Protein AF-0000000073338535 (afdb_homodimer)

Organism: Populus trichocarpa (NCBI:txid3694)

Foldseek 3Di:
DPCPVPVVPPPPPPPPPPPPPPPPPPPVNVVVVVVVVVVVCVVVVVVVLVVCVVPFDPDDDFPDQVQFPDDDPQFWTKGKAFCVVGVNCQVVFKIKMKIWTAAFKKFAKKFWAPKKKKKAWQAAKWWKWKAAPVLDTPDTDIDGHPDMDIHGGPIIMMITGHRHITIMMMMIRGRDTDMDGVCVVLVVLLPDQLVVQCSSRVHDSVVSVQSNPVNPRGTMTHHPPPPPPPVD/DPCPVPPVPPPPPPPPPPPPPPPPPPPVNVVVVVVVVVVVCVVVVVVVLVVCVVPFDPDDDFPDQVQFPDDDPQFWTKGKAFCVVGVNCQVVFKIKMKIWTAAFKKFAKKFWAPKKKKKAWQAAKWWKWKAAPVLDTPDTDIDGHPDMDIHGGPIIMMITGHRHITIMMMMIRGRDTDMDGVCVVLVVLLPDQLVVQCSSRVHDSVVSVQSNPVNPRGTMTHHDPPDPPPVD

Solvent-accessible surface area (backbone atoms only — not comparable to full-atom values): 24266 Å² total; per-residue (Å²): 132,84,76,77,78,77,78,78,75,80,75,77,76,76,76,73,76,77,75,77,74,69,76,75,69,48,71,64,55,54,50,48,51,51,48,49,49,51,48,48,47,48,48,50,51,46,50,52,49,50,57,49,43,56,71,34,64,48,65,50,77,60,62,53,74,89,70,33,75,39,76,34,99,70,10,28,37,34,23,77,45,28,30,87,85,35,56,54,23,60,79,62,37,30,22,37,36,35,39,38,30,30,52,42,7,31,37,46,45,28,25,29,73,62,19,29,36,42,33,37,27,73,31,42,27,28,38,41,32,34,26,41,88,83,48,46,66,40,40,75,45,77,48,39,52,36,26,34,42,55,46,55,52,55,27,34,36,33,40,36,21,28,85,72,8,26,26,34,41,32,40,28,61,18,16,73,58,43,75,46,47,49,42,76,47,28,69,63,56,47,70,42,56,42,65,56,51,8,60,57,63,69,48,51,56,68,54,28,46,48,57,49,65,40,81,83,44,54,53,46,35,50,46,79,77,75,72,72,61,71,84,104,134,83,81,78,77,75,77,77,75,80,76,77,76,78,78,74,76,77,75,77,74,69,75,75,69,48,71,63,56,53,49,49,51,50,48,48,49,50,48,48,48,49,49,50,51,46,51,54,49,49,57,49,43,55,71,34,66,46,66,49,77,59,62,53,77,89,70,33,76,41,77,34,99,71,8,26,37,33,24,75,44,28,31,88,85,36,57,55,23,60,76,62,38,30,21,38,36,34,39,39,29,32,50,45,6,32,38,45,46,28,26,30,73,63,21,30,36,44,32,39,26,73,30,42,27,30,38,41,31,34,25,42,86,85,49,47,67,38,40,76,44,78,48,39,51,36,26,34,40,56,44,56,54,56,26,34,37,34,40,36,20,28,84,72,7,26,27,36,41,33,40,28,62,16,16,74,58,43,75,46,47,49,43,74,48,30,70,63,56,48,69,43,56,41,65,56,50,8,61,57,65,68,47,52,53,69,54,28,44,47,57,48,66,40,81,84,44,51,53,45,34,52,45,81,80,76,73,75,61,72,85,104

Structure (mmCIF, N/CA/C/O backbone):
data_AF-0000000073338535-model_v1
#
loop_
_entity.id
_entity.type
_entity.pdbx_description
1 polymer 'Cupin type-1 domain-containing protein'
#
loop_
_atom_site.group_PDB
_atom_site.id
_atom_site.type_symbol
_atom_site.label_atom_id
_atom_site.label_alt_id
_atom_site.label_comp_id
_atom_site.label_asym_id
_atom_site.label_entity_id
_atom_site.label_seq_id
_atom_site.pdbx_PDB_ins_code
_atom_site.Cartn_x
_atom_site.Cartn_y
_atom_site.Cartn_z
_atom_site.occupancy
_atom_site.B_iso_or_equiv
_atom_site.auth_seq_id
_atom_site.auth_comp_id
_atom_site.auth_asym_id
_atom_site.auth_atom_id
_atom_site.pdbx_PDB_model_num
ATOM 1 N N . MET A 1 1 ? 103.562 1.38 24.484 1 23.89 1 MET A N 1
ATOM 2 C CA . MET A 1 1 ? 103.688 1.006 23.078 1 23.89 1 MET A CA 1
ATOM 3 C C . MET A 1 1 ? 102.312 0.568 22.531 1 23.89 1 MET A C 1
ATOM 5 O O . MET A 1 1 ? 102.25 -0.164 21.531 1 23.89 1 MET A O 1
ATOM 9 N N . GLN A 1 2 ? 101.25 0.852 23.219 1 27.28 2 GLN A N 1
ATOM 10 C CA . GLN A 1 2 ? 99.875 0.363 23.078 1 27.28 2 GLN A CA 1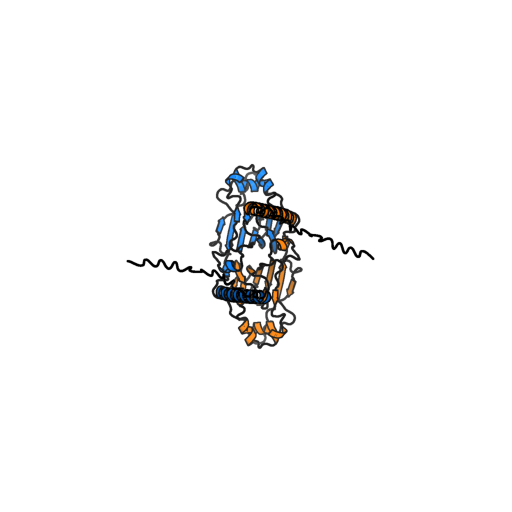
ATOM 11 C C . GLN A 1 2 ? 99.25 0.834 21.75 1 27.28 2 GLN A C 1
ATOM 13 O O . GLN A 1 2 ? 99.188 2.037 21.484 1 27.28 2 GLN A O 1
ATOM 18 N N . ASN A 1 3 ? 99.438 0.004 20.641 1 24.7 3 ASN A N 1
ATOM 19 C CA . ASN A 1 3 ? 99.125 0.159 19.219 1 24.7 3 ASN A CA 1
ATOM 20 C C . ASN A 1 3 ? 97.688 0.349 18.969 1 24.7 3 ASN A C 1
ATOM 22 O O . ASN A 1 3 ? 96.875 -0.548 19.234 1 24.7 3 ASN A O 1
ATOM 26 N N . GLU A 1 4 ? 97 1.463 19.234 1 25.89 4 GLU A N 1
ATOM 27 C CA . GLU A 1 4 ? 95.625 1.891 19.141 1 25.89 4 GLU A CA 1
ATOM 28 C C . GLU A 1 4 ? 95.125 1.813 17.688 1 25.89 4 GLU A C 1
ATOM 30 O O . GLU A 1 4 ? 95.312 2.738 16.906 1 25.89 4 GLU A O 1
ATOM 35 N N . ASN A 1 5 ? 95.375 0.647 16.953 1 26.17 5 ASN A N 1
ATOM 36 C CA . ASN A 1 5 ? 95.062 0.545 15.539 1 26.17 5 ASN A CA 1
ATOM 37 C C . ASN A 1 5 ? 93.562 0.755 15.312 1 26.17 5 ASN A C 1
ATOM 39 O O . ASN A 1 5 ? 92.75 -0.037 15.773 1 26.17 5 ASN A O 1
ATOM 43 N N . ASP A 1 6 ? 93.062 1.994 15.219 1 27.5 6 ASP A N 1
ATOM 44 C CA . ASP A 1 6 ? 91.75 2.6 15 1 27.5 6 ASP A CA 1
ATOM 45 C C . ASP A 1 6 ? 91.188 2.158 13.664 1 27.5 6 ASP A C 1
ATOM 47 O O . ASP A 1 6 ? 91.562 2.678 12.609 1 27.5 6 ASP A O 1
ATOM 51 N N . ASN A 1 7 ? 91.188 0.799 13.305 1 23.97 7 ASN A N 1
ATOM 52 C CA . ASN A 1 7 ? 90.75 0.354 12 1 23.97 7 ASN A CA 1
ATOM 53 C C . ASN A 1 7 ? 89.312 0.796 11.758 1 23.97 7 ASN A C 1
ATOM 55 O O . ASN A 1 7 ? 88.375 0.386 12.477 1 23.97 7 ASN A O 1
ATOM 59 N N . ARG A 1 8 ? 89.062 2.053 11.383 1 27.19 8 ARG A N 1
ATOM 60 C CA . ARG A 1 8 ? 87.812 2.723 11.008 1 27.19 8 ARG A CA 1
ATOM 61 C C . ARG A 1 8 ? 87.125 1.972 9.883 1 27.19 8 ARG A C 1
ATOM 63 O O . ARG A 1 8 ? 87.688 1.779 8.805 1 27.19 8 ARG A O 1
ATOM 70 N N . GLY A 1 9 ? 86.5 0.751 10.133 1 22.59 9 GLY A N 1
ATOM 71 C CA . GLY A 1 9 ? 85.812 -0.064 9.164 1 22.59 9 GLY A CA 1
ATOM 72 C C . GLY A 1 9 ? 84.75 0.703 8.422 1 22.59 9 GLY A C 1
ATOM 73 O O . GLY A 1 9 ? 84 1.505 9.016 1 22.59 9 GLY A O 1
ATOM 74 N N . ILE A 1 10 ? 85 1.212 7.219 1 25.7 10 ILE A N 1
ATOM 75 C CA . ILE A 1 10 ? 84.188 1.913 6.262 1 25.7 10 ILE A CA 1
ATOM 76 C C . ILE A 1 10 ? 82.938 1.08 5.965 1 25.7 10 ILE A C 1
ATOM 78 O O . ILE A 1 10 ? 83 -0.057 5.5 1 25.7 10 ILE A O 1
ATOM 82 N N . ILE A 1 11 ? 81.938 0.935 6.863 1 24.27 11 ILE A N 1
ATOM 83 C CA . ILE A 1 11 ? 80.75 0.18 6.625 1 24.27 11 ILE A CA 1
ATOM 84 C C . ILE A 1 11 ? 80 0.787 5.445 1 24.27 11 ILE A C 1
ATOM 86 O O . ILE A 1 11 ? 79.625 1.962 5.477 1 24.27 11 ILE A O 1
ATOM 90 N N . VAL A 1 12 ? 80.312 0.41 4.23 1 24.73 12 VAL A N 1
ATOM 91 C CA . VAL A 1 12 ? 79.625 0.806 3.018 1 24.73 12 VAL A CA 1
ATOM 92 C C . VAL A 1 12 ? 78.125 0.343 3.094 1 24.73 12 VAL A C 1
ATOM 94 O O . VAL A 1 12 ? 77.875 -0.845 3.289 1 24.73 12 VAL A O 1
ATOM 97 N N . GLN A 1 13 ? 77.312 1.046 3.789 1 24.84 13 GLN A N 1
ATOM 98 C CA . GLN A 1 13 ? 75.875 0.774 3.84 1 24.84 13 GLN A CA 1
ATOM 99 C C . GLN A 1 13 ? 75.25 0.779 2.441 1 24.84 13 GLN A C 1
ATOM 101 O O . GLN A 1 13 ? 75.25 1.806 1.759 1 24.84 13 GLN A O 1
ATOM 106 N N . ALA A 1 14 ? 75.5 -0.241 1.624 1 24.84 14 ALA A N 1
ATOM 107 C CA . ALA A 1 14 ? 74.875 -0.35 0.309 1 24.84 14 ALA A CA 1
ATOM 108 C C . ALA A 1 14 ? 73.375 -0.304 0.422 1 24.84 14 ALA A C 1
ATOM 110 O O . ALA A 1 14 ? 72.75 -1.157 1.075 1 24.84 14 ALA A O 1
ATOM 111 N N . GLN A 1 15 ? 72.688 0.841 0.557 1 25.66 15 GLN A N 1
ATOM 112 C CA . GLN A 1 15 ? 71.25 1.081 0.576 1 25.66 15 GLN A CA 1
ATOM 113 C C . GLN A 1 15 ? 70.625 0.589 -0.71 1 25.66 15 GLN A C 1
ATOM 115 O O . GLN A 1 15 ? 70.438 1.355 -1.662 1 25.66 15 GLN A O 1
ATOM 120 N N . HIS A 1 16 ? 71 -0.526 -1.37 1 27.44 16 HIS A N 1
ATOM 121 C CA . HIS A 1 16 ? 70.25 -0.782 -2.604 1 27.44 16 HIS A CA 1
ATOM 122 C C . HIS A 1 16 ? 68.812 -1.02 -2.322 1 27.44 16 HIS A C 1
ATOM 124 O O . HIS A 1 16 ? 68.438 -1.867 -1.498 1 27.44 16 HIS A O 1
ATOM 130 N N . GLU A 1 17 ? 67.938 0.017 -2.422 1 27.22 17 GLU A N 1
ATOM 131 C CA . GLU A 1 17 ? 66.5 -0.017 -2.414 1 27.22 17 GLU A CA 1
ATOM 132 C C . GLU A 1 17 ? 65.938 -1.044 -3.41 1 27.22 17 GLU A C 1
ATOM 134 O O . GLU A 1 17 ? 66.25 -0.972 -4.602 1 27.22 17 GLU A O 1
ATOM 139 N N . LEU A 1 18 ? 65.938 -2.305 -3.012 1 27.31 18 LEU A N 1
ATOM 140 C CA . LEU A 1 18 ? 65.188 -3.301 -3.801 1 27.31 18 LEU A CA 1
ATOM 141 C C . LEU A 1 18 ? 63.812 -2.797 -4.176 1 27.31 18 LEU A C 1
ATOM 143 O O . LEU A 1 18 ? 63.031 -2.467 -3.301 1 27.31 18 LEU A O 1
ATOM 147 N N . GLN A 1 19 ? 63.719 -2.043 -5.242 1 29.14 19 GLN A N 1
ATOM 148 C CA . GLN A 1 19 ? 62.438 -1.682 -5.82 1 29.14 19 GLN A CA 1
ATOM 149 C C . GLN A 1 19 ? 61.594 -2.922 -6.117 1 29.14 19 GLN A C 1
ATOM 151 O O . GLN A 1 19 ? 62 -3.758 -6.938 1 29.14 19 GLN A O 1
ATOM 156 N N . VAL A 1 20 ? 61 -3.506 -5.117 1 31.11 20 VAL A N 1
ATOM 157 C CA . VAL A 1 20 ? 60 -4.551 -5.297 1 31.11 20 VAL A CA 1
ATOM 158 C C . VAL A 1 20 ? 59.031 -4.148 -6.395 1 31.11 20 VAL A C 1
ATOM 160 O O . VAL A 1 20 ? 58.375 -3.109 -6.297 1 31.11 20 VAL A O 1
ATOM 163 N N . ILE A 1 21 ? 59.344 -4.418 -7.641 1 32.84 21 ILE A N 1
ATOM 164 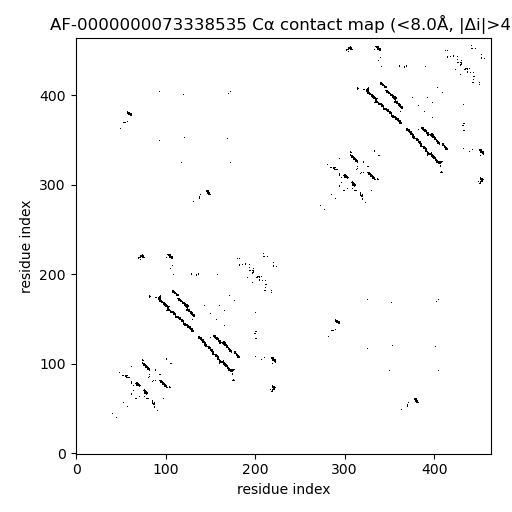C CA . ILE A 1 21 ? 58.406 -4.262 -8.75 1 32.84 21 ILE A CA 1
ATOM 165 C C . ILE A 1 21 ? 57.188 -5.113 -8.5 1 32.84 21 ILE A C 1
ATOM 167 O O . ILE A 1 21 ? 57.281 -6.336 -8.383 1 32.84 21 ILE A O 1
ATOM 171 N N . SER A 1 22 ? 56.281 -4.625 -7.688 1 34.97 22 SER A N 1
ATOM 172 C CA . SER A 1 22 ? 55 -5.305 -7.555 1 34.97 22 SER A CA 1
ATOM 173 C C . SER A 1 22 ? 54.406 -5.641 -8.914 1 34.97 22 SER A C 1
ATOM 175 O O . SER A 1 22 ? 54.438 -4.82 -9.836 1 34.97 22 SER A O 1
ATOM 177 N N . PRO A 1 23 ? 54.375 -6.887 -9.211 1 36.5 23 PRO A N 1
ATOM 178 C CA . PRO A 1 23 ? 53.781 -7.258 -10.492 1 36.5 23 PRO A CA 1
ATOM 179 C C . PRO A 1 23 ? 52.469 -6.539 -10.742 1 36.5 23 PRO A C 1
ATOM 181 O O . PRO A 1 23 ? 51.688 -6.277 -9.805 1 36.5 23 PRO A O 1
ATOM 184 N N . ARG A 1 24 ? 52.438 -5.699 -11.711 1 37.88 24 ARG A N 1
ATOM 185 C CA . ARG A 1 24 ? 51.219 -5.129 -12.242 1 37.88 24 ARG A CA 1
ATOM 186 C C . ARG A 1 24 ? 50.156 -6.207 -12.453 1 37.88 24 ARG A C 1
ATOM 188 O O . ARG A 1 24 ? 50.344 -7.102 -13.289 1 37.88 24 ARG A O 1
ATOM 195 N N . GLN A 1 25 ? 49.562 -6.594 -11.406 1 47.81 25 GLN A N 1
ATOM 196 C CA . GLN A 1 25 ? 48.406 -7.438 -11.617 1 47.81 25 GLN A CA 1
ATOM 197 C C . GLN A 1 25 ? 47.562 -6.914 -12.766 1 47.81 25 GLN A C 1
ATOM 199 O O . GLN A 1 25 ? 47.312 -5.711 -12.867 1 47.81 25 GLN A O 1
ATOM 204 N N . SER A 1 26 ? 47.531 -7.598 -13.898 1 55 26 SER A N 1
ATOM 205 C CA . SER A 1 26 ? 46.781 -7.164 -15.062 1 55 26 SER A CA 1
ATOM 206 C C . SER A 1 26 ? 45.375 -6.73 -14.664 1 55 26 SER A C 1
ATOM 208 O O . SER A 1 26 ? 44.812 -7.203 -13.672 1 55 26 SER A O 1
ATOM 210 N N . GLN A 1 27 ? 45 -5.559 -15.242 1 59.5 27 GLN A N 1
ATOM 211 C CA . GLN A 1 27 ? 43.625 -5.016 -15.102 1 59.5 27 GLN A CA 1
ATOM 212 C C . GLN A 1 27 ? 42.594 -6.121 -15.18 1 59.5 27 GLN A C 1
ATOM 214 O O . GLN A 1 27 ? 41.594 -6.078 -14.469 1 59.5 27 GLN A O 1
ATOM 219 N N . GLU A 1 28 ? 43 -7.133 -15.945 1 63.31 28 GLU A N 1
ATOM 220 C CA . GLU A 1 28 ? 42.062 -8.234 -16.125 1 63.31 28 GLU A CA 1
ATOM 221 C C . GLU A 1 28 ? 41.938 -9.07 -14.859 1 63.31 28 GLU A C 1
ATOM 223 O O . GLU A 1 28 ? 40.844 -9.508 -14.492 1 63.31 28 GLU A O 1
ATOM 228 N N . GLU A 1 29 ? 43.062 -9.312 -14.234 1 62.03 29 GLU A N 1
ATOM 229 C CA . GLU A 1 29 ? 43.031 -10.094 -13.008 1 62.03 29 GLU A CA 1
ATOM 230 C C . GLU A 1 29 ? 42.375 -9.32 -11.867 1 62.03 29 GLU A C 1
ATOM 232 O O . GLU A 1 29 ? 41.656 -9.898 -11.047 1 62.03 29 GLU A O 1
ATOM 237 N N . GLU A 1 30 ? 42.594 -8.07 -11.805 1 61.34 30 GLU A N 1
ATOM 238 C CA . GLU A 1 30 ? 41.938 -7.23 -10.82 1 61.34 30 GLU A CA 1
ATOM 239 C C . GLU A 1 30 ? 40.438 -7.211 -11.055 1 61.34 30 GLU A C 1
ATOM 241 O O . GLU A 1 30 ? 39.656 -7.25 -10.109 1 61.34 30 GLU A O 1
ATOM 246 N N . GLU A 1 31 ? 40.094 -7.215 -12.367 1 64.88 31 GLU A N 1
ATOM 247 C CA . GLU A 1 31 ? 38.688 -7.234 -12.695 1 64.88 31 GLU A CA 1
ATOM 248 C C . GLU A 1 31 ? 38.062 -8.57 -12.328 1 64.88 31 GLU A C 1
ATOM 250 O O . GLU A 1 31 ? 36.906 -8.617 -11.844 1 64.88 31 GLU A O 1
ATOM 255 N N . ARG A 1 32 ? 38.781 -9.625 -12.461 1 61.72 32 ARG A N 1
ATOM 256 C CA . ARG A 1 32 ? 38.281 -10.953 -12.094 1 61.72 32 ARG A CA 1
ATOM 257 C C . ARG A 1 32 ? 38.188 -11.102 -10.578 1 61.72 32 ARG A C 1
ATOM 259 O O . ARG A 1 32 ? 37.25 -11.695 -10.07 1 61.72 32 ARG A O 1
ATOM 266 N N . GLN A 1 33 ? 39.188 -10.594 -9.961 1 61.03 33 GLN A N 1
ATOM 267 C CA . GLN A 1 33 ? 39.156 -10.664 -8.508 1 61.03 33 GLN A CA 1
ATOM 268 C C . GLN A 1 33 ? 38.031 -9.789 -7.941 1 61.03 33 GLN A C 1
ATOM 270 O O . GLN A 1 33 ? 37.375 -10.156 -6.957 1 61.03 33 GLN A O 1
ATOM 275 N N . GLN A 1 34 ? 37.781 -8.633 -8.539 1 62.22 34 GLN A N 1
ATOM 276 C CA . GLN A 1 34 ? 36.688 -7.785 -8.133 1 62.22 34 GLN A CA 1
ATOM 277 C C . GLN A 1 34 ? 35.344 -8.438 -8.469 1 62.22 34 GLN A C 1
ATOM 279 O O . GLN A 1 34 ? 34.375 -8.328 -7.699 1 62.22 34 GLN A O 1
ATOM 284 N N . GLU A 1 35 ? 35.312 -9.07 -9.586 1 62.66 35 GLU A N 1
ATOM 285 C CA . GLU A 1 35 ? 34.094 -9.797 -9.945 1 62.66 35 GLU A CA 1
ATOM 286 C C . GLU A 1 35 ? 33.844 -10.969 -9 1 62.66 35 GLU A C 1
ATOM 288 O O . GLU A 1 35 ? 32.719 -11.234 -8.609 1 62.66 35 GLU A O 1
ATOM 293 N N . SER A 1 36 ? 34.875 -11.68 -8.688 1 60.09 36 SER A N 1
ATOM 294 C CA . SER A 1 36 ? 34.75 -12.789 -7.75 1 60.09 36 SER A CA 1
ATOM 295 C C . SER A 1 36 ? 34.344 -12.305 -6.363 1 60.09 36 SER A C 1
ATOM 297 O O . SER A 1 36 ? 33.531 -12.922 -5.703 1 60.09 36 SER A O 1
ATOM 299 N N . ARG A 1 37 ? 34.844 -11.234 -5.855 1 56.72 37 ARG A N 1
ATOM 300 C CA . ARG A 1 37 ? 34.469 -10.664 -4.562 1 56.72 37 ARG A CA 1
ATOM 301 C C . ARG A 1 37 ? 33.031 -10.156 -4.574 1 56.72 37 ARG A C 1
ATOM 303 O O . ARG A 1 37 ? 32.312 -10.289 -3.586 1 56.72 37 ARG A O 1
ATOM 310 N N . ARG A 1 38 ? 32.594 -9.594 -5.66 1 57.66 38 ARG A N 1
ATOM 311 C CA . ARG A 1 38 ? 31.219 -9.172 -5.805 1 57.66 38 ARG A CA 1
ATOM 312 C C . ARG A 1 38 ? 30.281 -10.375 -5.848 1 57.66 38 ARG A C 1
ATOM 314 O O . ARG A 1 38 ? 29.172 -10.336 -5.293 1 57.66 38 ARG A O 1
ATOM 321 N N . SER A 1 39 ? 30.781 -11.391 -6.539 1 55.81 39 SER A N 1
ATOM 322 C CA . SER A 1 39 ? 30 -12.617 -6.574 1 55.81 39 SER A CA 1
ATOM 323 C C . SER A 1 39 ? 29.906 -13.25 -5.191 1 55.81 39 SER A C 1
ATOM 325 O O . SER A 1 39 ? 28.828 -13.688 -4.773 1 55.81 39 SER A O 1
ATOM 327 N N . THR A 1 40 ? 31 -13.281 -4.531 1 51.19 40 THR A N 1
ATOM 328 C CA . THR A 1 40 ? 31.016 -13.836 -3.186 1 51.19 40 THR A CA 1
ATOM 329 C C . THR A 1 40 ? 30.188 -12.977 -2.234 1 51.19 40 THR A C 1
ATOM 331 O O . THR A 1 40 ? 29.469 -13.5 -1.381 1 51.19 40 THR A O 1
ATOM 334 N N . ARG A 1 41 ? 30.297 -11.742 -2.324 1 47.88 41 ARG A N 1
ATOM 335 C CA . ARG A 1 41 ? 29.484 -10.852 -1.498 1 47.88 41 ARG A CA 1
ATOM 336 C C . ARG A 1 41 ? 28 -10.961 -1.849 1 47.88 41 ARG A C 1
ATOM 338 O O . ARG A 1 41 ? 27.141 -10.914 -0.965 1 47.88 41 ARG A O 1
ATOM 345 N N . ARG A 1 42 ? 27.734 -11.047 -3.107 1 51 42 ARG A N 1
ATOM 346 C CA . ARG A 1 42 ? 26.359 -11.289 -3.541 1 51 42 ARG A CA 1
ATOM 347 C C . ARG A 1 42 ? 25.859 -12.633 -3.031 1 51 42 ARG A C 1
ATOM 349 O O . ARG A 1 42 ? 24.719 -12.742 -2.574 1 51 42 ARG A O 1
ATOM 356 N N . HIS A 1 43 ? 26.703 -13.594 -3.133 1 51.59 43 HIS A N 1
ATOM 357 C CA . HIS A 1 43 ? 26.359 -14.914 -2.617 1 51.59 43 HIS A CA 1
ATOM 358 C C . HIS A 1 43 ? 26.203 -14.891 -1.1 1 51.59 43 HIS A C 1
ATOM 360 O O . HIS A 1 43 ? 25.297 -15.523 -0.555 1 51.59 43 HIS A O 1
ATOM 366 N N . HIS A 1 44 ? 27.078 -14.32 -0.445 1 48.28 44 HIS A N 1
ATOM 367 C CA . HIS A 1 44 ? 26.984 -14.219 1.007 1 48.28 44 HIS A CA 1
ATOM 368 C C . HIS A 1 44 ? 25.812 -13.344 1.424 1 48.28 44 HIS A C 1
ATOM 370 O O . HIS A 1 44 ? 25.109 -13.648 2.393 1 48.28 44 HIS A O 1
ATOM 376 N N . GLU A 1 45 ? 25.625 -12.258 0.766 1 49.59 45 GLU A N 1
ATOM 377 C CA . GLU A 1 45 ? 24.5 -11.375 1.027 1 49.59 45 GLU A CA 1
ATOM 378 C C . GLU A 1 45 ? 23.172 -12.078 0.724 1 49.59 45 GLU A C 1
ATOM 380 O O . GLU A 1 45 ? 22.203 -11.914 1.46 1 49.59 45 GLU A O 1
ATOM 385 N N . ASP A 1 46 ? 23.25 -12.883 -0.266 1 51.84 46 ASP A N 1
ATOM 386 C CA . ASP A 1 46 ? 22.078 -13.672 -0.631 1 51.84 46 ASP A CA 1
ATOM 387 C C . ASP A 1 46 ? 21.766 -14.711 0.442 1 51.84 46 ASP A C 1
ATOM 389 O O . ASP A 1 46 ? 20.609 -14.883 0.826 1 51.84 46 ASP A O 1
ATOM 393 N N . ASN A 1 47 ? 22.844 -15.453 0.842 1 51.09 47 ASN A N 1
ATOM 394 C CA . ASN A 1 47 ? 22.625 -16.453 1.881 1 51.09 47 ASN A CA 1
ATOM 395 C C . ASN A 1 47 ? 22.125 -15.82 3.176 1 51.09 47 ASN A C 1
ATOM 397 O O . ASN A 1 47 ? 21.203 -16.328 3.812 1 51.09 47 ASN A O 1
ATOM 401 N N . GLY A 1 48 ? 22.672 -14.797 3.594 1 52.16 48 GLY A N 1
ATOM 402 C CA . GLY A 1 48 ? 22.266 -14.109 4.809 1 52.16 48 GLY A CA 1
ATOM 403 C C . GLY A 1 48 ? 20.859 -13.531 4.719 1 52.16 48 GLY A C 1
ATOM 404 O O . GLY A 1 48 ? 20.094 -13.586 5.688 1 52.16 48 GLY A O 1
ATOM 405 N N . VAL A 1 49 ? 20.609 -13.117 3.605 1 57.16 49 VAL A N 1
ATOM 406 C CA . VAL A 1 49 ? 19.281 -12.531 3.404 1 57.16 49 VAL A CA 1
ATOM 407 C C . VAL A 1 49 ? 18.234 -13.641 3.381 1 57.16 49 VAL A C 1
ATOM 409 O O . VAL A 1 49 ? 17.156 -13.5 3.984 1 57.16 49 VAL A O 1
ATOM 412 N N . GLU A 1 50 ? 18.672 -14.75 2.803 1 61.34 50 GLU A N 1
ATOM 413 C CA . GLU A 1 50 ? 17.734 -15.875 2.785 1 61.34 50 GLU A CA 1
ATOM 414 C C . GLU A 1 50 ? 17.5 -16.422 4.191 1 61.34 50 GLU A C 1
ATOM 416 O O . GLU A 1 50 ? 16.375 -16.734 4.555 1 61.34 50 GLU A O 1
ATOM 421 N N . GLU A 1 51 ? 18.562 -16.547 4.887 1 62.75 51 GLU A N 1
ATOM 422 C CA . GLU A 1 51 ? 18.422 -17 6.266 1 62.75 51 GLU A CA 1
ATOM 423 C C . GLU A 1 51 ? 17.562 -16.031 7.078 1 62.75 51 GLU A C 1
ATOM 425 O O . GLU A 1 51 ? 16.75 -16.453 7.906 1 62.75 51 GLU A O 1
ATOM 430 N N . THR A 1 52 ? 17.672 -14.844 6.797 1 63.84 52 THR A N 1
ATOM 431 C CA . THR A 1 52 ? 16.906 -13.812 7.508 1 63.84 52 THR A CA 1
ATOM 432 C C . THR A 1 52 ? 15.414 -13.953 7.227 1 63.84 52 THR A C 1
ATOM 434 O O . THR A 1 52 ? 14.594 -13.859 8.141 1 63.84 52 THR A O 1
ATOM 437 N N . PHE A 1 53 ? 15.133 -14.398 6.102 1 71.69 53 PHE A N 1
ATOM 438 C CA . PHE A 1 53 ? 13.719 -14.438 5.746 1 71.69 53 PHE A CA 1
ATOM 439 C C . PHE A 1 53 ? 13.078 -15.734 6.242 1 71.69 53 PHE A C 1
ATOM 441 O O . PHE A 1 53 ? 11.875 -15.766 6.535 1 71.69 53 PHE A O 1
ATOM 448 N N . CYS A 1 54 ? 13.93 -16.703 6.426 1 66.31 54 CYS A N 1
ATOM 449 C CA . CYS A 1 54 ? 13.406 -17.984 6.859 1 66.31 54 CYS A CA 1
ATOM 450 C C . CYS A 1 54 ? 12.859 -17.906 8.281 1 66.31 54 CYS A C 1
ATOM 452 O O . CYS A 1 54 ? 11.961 -18.672 8.648 1 66.31 54 CYS A O 1
ATOM 454 N N . THR A 1 55 ? 13.289 -16.984 8.969 1 69.62 55 THR A N 1
ATOM 455 C CA . THR A 1 55 ? 12.852 -16.922 10.359 1 69.62 55 THR A CA 1
ATOM 456 C C . THR A 1 55 ? 12.086 -15.633 10.625 1 69.62 55 THR A C 1
ATOM 458 O O . THR A 1 55 ? 11.531 -15.453 11.719 1 69.62 55 THR A O 1
ATOM 461 N N . ALA A 1 56 ? 12 -14.906 9.68 1 79.75 56 ALA A N 1
ATOM 462 C CA . ALA A 1 56 ? 11.43 -13.586 9.914 1 79.75 56 ALA A CA 1
ATOM 463 C C . ALA A 1 56 ? 9.898 -13.633 9.867 1 79.75 56 ALA A C 1
ATOM 465 O O . ALA A 1 56 ? 9.32 -14.367 9.062 1 79.75 56 ALA A O 1
ATOM 466 N N . ARG A 1 57 ? 9.344 -12.898 10.82 1 89.62 57 ARG A N 1
ATOM 467 C CA . ARG A 1 57 ? 7.91 -12.641 10.703 1 89.62 57 ARG A CA 1
ATOM 468 C C . ARG A 1 57 ? 7.602 -11.797 9.477 1 89.62 57 ARG A C 1
ATOM 470 O O . ARG A 1 57 ? 8.188 -10.727 9.289 1 89.62 57 ARG A O 1
ATOM 477 N N . LEU A 1 58 ? 6.699 -12.32 8.664 1 92.81 58 LEU A N 1
ATOM 478 C CA . LEU A 1 58 ? 6.43 -11.641 7.402 1 92.81 58 LEU A CA 1
ATOM 479 C C . LEU A 1 58 ? 5.051 -10.984 7.422 1 92.81 58 LEU A C 1
ATOM 481 O O . LEU A 1 58 ? 4.691 -10.266 6.488 1 92.81 58 LEU A O 1
ATOM 485 N N . LYS A 1 59 ? 4.34 -11.25 8.586 1 91.5 59 LYS A N 1
ATOM 486 C CA . LYS A 1 59 ? 2.953 -10.797 8.633 1 91.5 59 LYS A CA 1
ATOM 487 C C . LYS A 1 59 ? 2.684 -9.984 9.898 1 91.5 59 LYS A C 1
ATOM 489 O O . LYS A 1 59 ? 3.252 -10.273 10.961 1 91.5 59 LYS A O 1
ATOM 494 N N . LEU A 1 60 ? 1.82 -9 9.828 1 94.06 60 LEU A N 1
ATOM 495 C CA . LEU A 1 60 ? 1.394 -8.195 10.977 1 94.06 60 LEU A CA 1
ATOM 496 C C . LEU A 1 60 ? -0.024 -7.672 10.773 1 94.06 60 LEU A C 1
ATOM 498 O O . LEU A 1 60 ? -0.375 -7.227 9.68 1 94.06 60 LEU A O 1
ATOM 502 N N . ASN A 1 61 ? -0.814 -7.754 11.789 1 94.44 61 ASN A N 1
ATOM 503 C CA . ASN A 1 61 ? -2.152 -7.172 11.742 1 94.44 61 ASN A CA 1
ATOM 504 C C . ASN A 1 61 ? -2.139 -5.699 12.133 1 94.44 61 ASN A C 1
ATOM 506 O O . ASN A 1 61 ? -1.6 -5.336 13.18 1 94.44 61 ASN A O 1
ATOM 510 N N . ILE A 1 62 ? -2.779 -4.883 11.289 1 92.25 62 ILE A N 1
ATOM 511 C CA . ILE A 1 62 ? -2.748 -3.461 11.609 1 92.25 62 ILE A CA 1
ATOM 512 C C . ILE A 1 62 ? -4.168 -2.898 11.609 1 92.25 62 ILE A C 1
ATOM 514 O O . ILE A 1 62 ? -4.367 -1.7 11.398 1 92.25 62 ILE A O 1
ATOM 518 N N . ASN A 1 63 ? -5.094 -3.73 11.789 1 92.69 63 ASN A N 1
ATOM 519 C CA . ASN A 1 63 ? -6.488 -3.301 11.789 1 92.69 63 ASN A CA 1
ATOM 520 C C . ASN A 1 63 ? -7.035 -3.166 13.203 1 92.69 63 ASN A C 1
ATOM 522 O O . ASN A 1 63 ? -8.141 -2.648 13.398 1 92.69 63 ASN A O 1
ATOM 526 N N . ASP A 1 64 ? -6.309 -3.596 14.156 1 92 64 ASP A N 1
ATOM 527 C CA . ASP A 1 64 ? -6.781 -3.539 15.539 1 92 64 ASP A CA 1
ATOM 528 C C . ASP A 1 64 ? -6.645 -2.127 16.109 1 92 64 ASP A C 1
ATOM 530 O O . ASP A 1 64 ? -5.531 -1.617 16.25 1 92 64 ASP A O 1
ATOM 534 N N . PRO A 1 65 ? -7.738 -1.562 16.531 1 90.75 65 PRO A N 1
ATOM 535 C CA . PRO A 1 65 ? -7.66 -0.204 17.078 1 90.75 65 PRO A CA 1
ATOM 536 C C . PRO A 1 65 ? -6.797 -0.12 18.328 1 90.75 65 PRO A C 1
ATOM 538 O O . PRO A 1 65 ? -6.195 0.923 18.609 1 90.75 65 PRO A O 1
ATOM 541 N N . GLU A 1 66 ? -6.641 -1.177 19.031 1 90.81 66 GLU A N 1
ATOM 542 C CA . GLU A 1 66 ? -5.855 -1.199 20.25 1 90.81 66 GLU A CA 1
ATOM 543 C C . GLU A 1 66 ? -4.367 -1.037 19.969 1 90.81 66 GLU A C 1
ATOM 545 O O . GLU A 1 66 ? -3.598 -0.637 20.844 1 90.81 66 GLU A O 1
ATOM 550 N N . ASP A 1 67 ? -4.043 -1.312 18.734 1 91.81 67 ASP A N 1
ATOM 551 C CA . ASP A 1 67 ? -2.633 -1.254 18.359 1 91.81 67 ASP A CA 1
ATOM 552 C C . ASP A 1 67 ? -2.303 0.052 17.641 1 91.81 67 ASP A C 1
ATOM 554 O O . ASP A 1 67 ? -1.191 0.228 17.141 1 91.81 67 ASP A O 1
ATOM 558 N N . ALA A 1 68 ? -3.293 0.949 17.656 1 93.94 68 ALA A N 1
ATOM 559 C CA . ALA A 1 68 ? -3.084 2.199 16.938 1 93.94 68 ALA A CA 1
ATOM 560 C C . ALA A 1 68 ? -2.047 3.072 17.641 1 93.94 68 ALA A C 1
ATOM 562 O O . ALA A 1 68 ? -2.01 3.135 18.859 1 93.94 68 ALA A O 1
ATOM 563 N N . ASP A 1 69 ? -1.261 3.715 16.859 1 90.88 69 ASP A N 1
ATOM 564 C CA . ASP A 1 69 ? -0.276 4.656 17.391 1 90.88 69 ASP A CA 1
ATOM 565 C C . ASP A 1 69 ? -0.937 5.969 17.797 1 90.88 69 ASP A C 1
ATOM 567 O O . ASP A 1 69 ? -0.491 6.629 18.734 1 90.88 69 ASP A O 1
ATOM 571 N N . VAL A 1 70 ? -1.85 6.402 17.031 1 89 70 VAL A N 1
ATOM 572 C CA . VAL A 1 70 ? -2.709 7.543 17.312 1 89 70 VAL A CA 1
ATOM 573 C C . VAL A 1 70 ? -4.168 7.098 17.344 1 89 70 VAL A C 1
ATOM 575 O O . VAL A 1 70 ? -4.625 6.391 16.438 1 89 70 VAL A O 1
ATOM 578 N N . PHE A 1 71 ? -4.809 7.488 18.406 1 91.38 71 PHE A N 1
ATOM 579 C CA . PHE A 1 71 ? -6.223 7.145 18.5 1 91.38 71 PHE A CA 1
ATOM 580 C C . PHE A 1 71 ? -7.023 8.281 19.109 1 91.38 71 PHE A C 1
ATOM 582 O O . PHE A 1 71 ? -6.703 8.75 20.219 1 91.38 71 PHE A O 1
ATOM 589 N N . ASN A 1 72 ? -7.914 8.75 18.391 1 90.06 72 ASN A N 1
ATOM 590 C CA . ASN A 1 72 ? -8.945 9.688 18.828 1 90.06 72 ASN A CA 1
ATOM 591 C C . ASN A 1 72 ? -10.344 9.133 18.609 1 90.06 72 ASN A C 1
ATOM 593 O O . ASN A 1 72 ? -10.781 8.969 17.469 1 90.06 72 ASN A O 1
ATOM 597 N N . PRO A 1 73 ? -11.039 8.805 19.625 1 90.06 73 PRO A N 1
ATOM 598 C CA . PRO A 1 73 ? -12.336 8.133 19.5 1 90.06 73 PRO A CA 1
ATOM 599 C C . PRO A 1 73 ? -13.352 8.953 18.703 1 90.06 73 PRO A C 1
ATOM 601 O O . PRO A 1 73 ? -14.359 8.414 18.25 1 90.06 73 PRO A O 1
ATOM 604 N N . ARG A 1 74 ? -13.047 10.18 18.516 1 90.38 74 ARG A N 1
ATOM 605 C CA . ARG A 1 74 ? -14.008 11.016 17.812 1 90.38 74 ARG A CA 1
ATOM 606 C C . ARG A 1 74 ? -13.508 11.375 16.406 1 90.38 74 ARG A C 1
ATOM 608 O O . ARG A 1 74 ? -14.25 11.945 15.609 1 90.38 74 ARG A O 1
ATOM 615 N N . ALA A 1 75 ? -12.266 11.016 16.125 1 92.94 75 ALA A N 1
ATOM 616 C CA . ALA A 1 75 ? -11.703 11.531 14.883 1 92.94 75 ALA A CA 1
ATOM 617 C C . ALA A 1 75 ? -11.125 10.406 14.039 1 92.94 75 ALA A C 1
ATOM 619 O O . ALA A 1 75 ? -11.195 10.445 12.805 1 92.94 75 ALA A O 1
ATOM 620 N N . GLY A 1 76 ? -10.469 9.492 14.672 1 95.25 76 GLY A N 1
ATOM 621 C CA . GLY A 1 76 ? -9.914 8.406 13.883 1 95.25 76 GLY A CA 1
ATOM 622 C C . GLY A 1 76 ? -8.672 7.793 14.5 1 95.25 76 GLY A C 1
ATOM 623 O O . GLY A 1 76 ? -8.469 7.879 15.711 1 95.25 76 GLY A O 1
ATOM 624 N N . ARG A 1 77 ? -7.949 7.043 13.703 1 95 77 ARG A N 1
ATOM 625 C CA . ARG A 1 77 ? -6.766 6.348 14.203 1 95 77 ARG A CA 1
ATOM 626 C C . ARG A 1 77 ? -5.727 6.168 13.102 1 95 77 ARG A C 1
ATOM 628 O O . ARG A 1 77 ? -6.074 6.121 11.922 1 95 77 ARG A O 1
ATOM 635 N N . LEU A 1 78 ? -4.473 6.113 13.547 1 95 78 LEU A N 1
ATOM 636 C CA . LEU A 1 78 ? -3.324 5.832 12.695 1 95 78 LEU A CA 1
ATOM 637 C C . LEU A 1 78 ? -2.498 4.684 13.258 1 95 78 LEU A C 1
ATOM 639 O O . LEU A 1 78 ? -2.227 4.633 14.461 1 95 78 LEU A O 1
ATOM 643 N N . THR A 1 79 ? -2.205 3.719 12.445 1 96 79 THR A N 1
ATOM 644 C CA . THR A 1 79 ? -1.358 2.592 12.82 1 96 79 THR A CA 1
ATOM 645 C C . THR A 1 79 ? -0.196 2.443 11.836 1 96 79 THR A C 1
ATOM 647 O O . THR A 1 79 ? -0.406 2.326 10.633 1 96 79 THR A O 1
ATOM 650 N N . ALA A 1 80 ? 0.992 2.43 12.375 1 94.56 80 ALA A N 1
ATOM 651 C CA . ALA A 1 80 ? 2.184 2.336 11.531 1 94.56 80 ALA A CA 1
ATOM 652 C C . ALA A 1 80 ? 2.789 0.936 11.594 1 94.56 80 ALA A C 1
ATOM 654 O O . ALA A 1 80 ? 2.707 0.261 12.625 1 94.56 80 ALA A O 1
ATOM 655 N N . VAL A 1 81 ? 3.336 0.513 10.492 1 96 81 VAL A N 1
ATOM 656 C CA . VAL A 1 81 ? 4.176 -0.674 10.375 1 96 81 VAL A CA 1
ATOM 657 C C . VAL A 1 81 ? 5.562 -0.277 9.875 1 96 81 VAL A C 1
ATOM 659 O O . VAL A 1 81 ? 5.695 0.3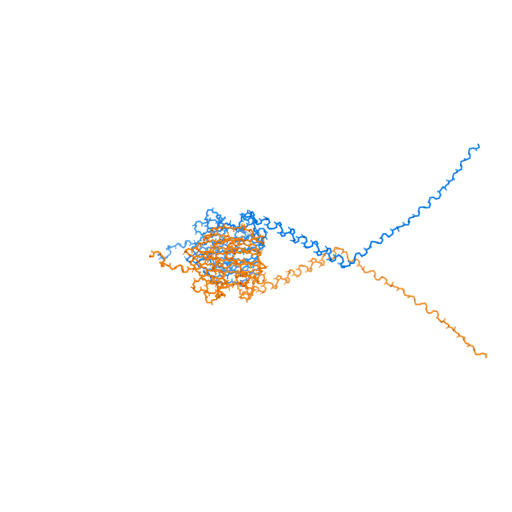44 8.82 1 96 81 VAL A O 1
ATOM 662 N N . ASN A 1 82 ? 6.492 -0.583 10.633 1 95.44 82 ASN A N 1
ATOM 663 C CA . ASN A 1 82 ? 7.871 -0.247 10.289 1 95.44 82 ASN A CA 1
ATOM 664 C C . ASN A 1 82 ? 8.844 -1.325 10.766 1 95.44 82 ASN A C 1
ATOM 666 O O . ASN A 1 82 ? 8.422 -2.404 11.18 1 95.44 82 ASN A O 1
ATOM 670 N N . SER A 1 83 ? 10.094 -1.044 10.656 1 94.5 83 SER A N 1
ATOM 671 C CA . SER A 1 83 ? 11.094 -2.072 10.93 1 94.5 83 SER A CA 1
ATOM 672 C C . SER A 1 83 ? 11.188 -2.363 12.422 1 94.5 83 SER A C 1
ATOM 674 O O . SER A 1 83 ? 11.773 -3.369 12.828 1 94.5 83 SER A O 1
ATOM 676 N N . LEU A 1 84 ? 10.633 -1.561 13.266 1 92.06 84 LEU A N 1
ATOM 677 C CA . LEU A 1 84 ? 10.664 -1.783 14.711 1 92.06 84 LEU A CA 1
ATOM 678 C C . LEU A 1 84 ? 9.656 -2.85 15.117 1 92.06 84 LEU A C 1
ATOM 680 O O . LEU A 1 84 ? 9.922 -3.66 16 1 92.06 84 LEU A O 1
ATOM 684 N N . ASN A 1 85 ? 8.5 -2.953 14.477 1 93.38 85 ASN A N 1
ATOM 685 C CA . ASN A 1 85 ? 7.488 -3.932 14.867 1 93.38 85 ASN A CA 1
ATOM 686 C C . ASN A 1 85 ? 7.371 -5.051 13.836 1 93.38 85 ASN A C 1
ATOM 688 O O . ASN A 1 85 ? 6.742 -6.078 14.102 1 93.38 85 ASN A O 1
ATOM 692 N N . LEU A 1 86 ? 7.977 -4.891 12.703 1 94.06 86 LEU A N 1
ATOM 693 C CA . LEU A 1 86 ? 8.109 -5.926 11.688 1 94.06 86 LEU A CA 1
ATOM 694 C C . LEU A 1 86 ? 9.508 -5.91 11.078 1 94.06 86 LEU A C 1
ATOM 696 O O . LEU A 1 86 ? 9.727 -5.324 10.016 1 94.06 86 LEU A O 1
ATOM 700 N N . PRO A 1 87 ? 10.406 -6.57 11.562 1 92 87 PRO A N 1
ATOM 701 C CA . PRO A 1 87 ? 11.844 -6.41 11.297 1 92 87 PRO A CA 1
ATOM 702 C C . PRO A 1 87 ? 12.211 -6.707 9.844 1 92 87 PRO A C 1
ATOM 704 O O . PRO A 1 87 ? 13.18 -6.148 9.328 1 92 87 PRO A O 1
ATOM 707 N N . ILE A 1 88 ? 11.531 -7.453 9.125 1 92.19 88 ILE A N 1
ATOM 708 C CA . ILE A 1 88 ? 11.836 -7.797 7.742 1 92.19 88 ILE A CA 1
ATOM 709 C C . ILE A 1 88 ? 11.82 -6.535 6.883 1 92.19 88 ILE A C 1
ATOM 711 O O . ILE A 1 88 ? 12.43 -6.5 5.809 1 92.19 88 ILE A O 1
ATOM 715 N N . LEU A 1 89 ? 11.164 -5.516 7.32 1 94 89 LEU A N 1
ATOM 716 C CA . LEU A 1 89 ? 11.039 -4.281 6.551 1 94 89 LEU A CA 1
ATOM 717 C C . LEU A 1 89 ? 12.383 -3.58 6.418 1 94 89 LEU A C 1
ATOM 719 O O . LEU A 1 89 ? 12.578 -2.764 5.516 1 94 89 LEU A O 1
ATOM 723 N N . ARG A 1 90 ? 13.281 -3.904 7.344 1 91.38 90 ARG A N 1
ATOM 724 C CA . ARG A 1 90 ? 14.633 -3.371 7.227 1 91.38 90 ARG A CA 1
ATOM 725 C C . ARG A 1 90 ? 15.281 -3.814 5.918 1 91.38 90 ARG A C 1
ATOM 727 O O . ARG A 1 90 ? 16.047 -3.055 5.309 1 91.38 90 ARG A O 1
ATOM 734 N N . HIS A 1 91 ? 14.961 -4.965 5.551 1 88.94 91 HIS A N 1
ATOM 735 C CA . HIS A 1 91 ? 15.578 -5.551 4.367 1 88.94 91 HIS A CA 1
ATOM 736 C C . HIS A 1 91 ? 14.922 -5.031 3.09 1 88.94 91 HIS A C 1
ATOM 738 O O . HIS A 1 91 ? 15.586 -4.898 2.059 1 88.94 91 HIS A O 1
ATOM 744 N N . VAL A 1 92 ? 13.648 -4.746 3.215 1 90.94 92 VAL A N 1
ATOM 745 C CA . VAL A 1 92 ? 12.969 -4.352 1.985 1 90.94 92 VAL A CA 1
ATOM 746 C C . VAL A 1 92 ? 12.898 -2.83 1.896 1 90.94 92 VAL A C 1
ATOM 748 O O . VAL A 1 92 ? 12.492 -2.279 0.871 1 90.94 92 VAL A O 1
ATOM 751 N N . GLN A 1 93 ? 13.25 -2.092 2.947 1 92 93 GLN A N 1
ATOM 752 C CA . GLN A 1 93 ? 13.359 -0.639 3.008 1 92 93 GLN A CA 1
ATOM 753 C C . GLN A 1 93 ? 12.016 0.026 2.697 1 92 93 GLN A C 1
ATOM 755 O O . GLN A 1 93 ? 11.953 0.967 1.902 1 92 93 GLN A O 1
ATOM 760 N N . LEU A 1 94 ? 10.992 -0.55 3.27 1 95.19 94 LEU A N 1
ATOM 761 C CA . LEU A 1 94 ? 9.633 -0.015 3.16 1 95.19 94 LEU A CA 1
ATOM 762 C C . LEU A 1 94 ? 8.969 0.061 4.527 1 95.19 94 LEU A C 1
ATOM 764 O O . LEU A 1 94 ? 9.391 -0.617 5.469 1 95.19 94 LEU A O 1
ATOM 768 N N . SER A 1 95 ? 8.031 0.908 4.664 1 96.25 95 SER A N 1
ATOM 769 C CA . SER A 1 95 ? 7.082 0.92 5.773 1 96.25 95 SER A CA 1
ATOM 770 C C . SER A 1 95 ? 5.66 1.154 5.281 1 96.25 95 SER A C 1
ATOM 772 O O . SER A 1 95 ? 5.441 1.423 4.098 1 96.25 95 SER A O 1
ATOM 774 N N . ALA A 1 96 ? 4.727 0.944 6.148 1 97.12 96 ALA A N 1
ATOM 775 C CA . ALA A 1 96 ? 3.318 1.133 5.805 1 97.12 96 ALA A CA 1
ATOM 776 C C . ALA A 1 96 ? 2.568 1.827 6.938 1 97.12 96 ALA A C 1
ATOM 778 O O . ALA A 1 96 ? 3.066 1.911 8.062 1 97.12 96 ALA A O 1
ATOM 779 N N . GLU A 1 97 ? 1.471 2.4 6.617 1 96.62 97 GLU A N 1
ATOM 780 C CA . GLU A 1 97 ? 0.591 3.055 7.582 1 96.62 97 GLU A CA 1
ATOM 781 C C . GLU A 1 97 ? -0.875 2.904 7.184 1 96.62 97 GLU A C 1
ATOM 783 O O . GLU A 1 97 ? -1.225 3.064 6.012 1 96.62 97 GLU A O 1
ATOM 788 N N . ARG A 1 98 ? -1.671 2.561 8.156 1 97.62 98 ARG A N 1
ATOM 789 C CA . ARG A 1 98 ? -3.115 2.551 7.957 1 97.62 98 ARG A CA 1
ATOM 790 C C . ARG A 1 98 ? -3.775 3.73 8.664 1 97.62 98 ARG A C 1
ATOM 792 O O . ARG A 1 98 ? -3.48 4.004 9.828 1 97.62 98 ARG A O 1
ATOM 799 N N . GLY A 1 99 ? -4.629 4.422 7.965 1 97.38 99 GLY A N 1
ATOM 800 C CA . GLY A 1 99 ? -5.395 5.516 8.539 1 97.38 99 GLY A CA 1
ATOM 801 C C . GLY A 1 99 ? -6.895 5.32 8.422 1 97.38 99 GLY A C 1
ATOM 802 O O . GLY A 1 99 ? -7.379 4.805 7.41 1 97.38 99 GLY A O 1
ATOM 803 N N . VAL A 1 100 ? -7.523 5.723 9.453 1 97.75 100 VAL A N 1
ATOM 804 C CA . VAL A 1 100 ? -8.984 5.766 9.5 1 97.75 100 VAL A CA 1
ATOM 805 C C . VAL A 1 100 ? -9.445 7.113 10.047 1 97.75 100 VAL A C 1
ATOM 807 O O . VAL A 1 100 ? -9.164 7.449 11.203 1 97.75 100 VAL A O 1
ATOM 810 N N . LEU A 1 101 ? -10.078 7.863 9.25 1 97.06 101 LEU A N 1
ATOM 811 C CA . LEU A 1 101 ? -10.719 9.102 9.68 1 97.06 101 LEU A CA 1
ATOM 812 C C . LEU A 1 101 ? -12.234 8.945 9.727 1 97.06 101 LEU A C 1
ATOM 814 O O . LEU A 1 101 ? -12.836 8.461 8.766 1 97.06 101 LEU A O 1
ATOM 818 N N . TYR A 1 102 ? -12.781 9.312 10.812 1 96.56 102 TYR A N 1
ATOM 819 C CA . TYR A 1 102 ? -14.234 9.281 10.914 1 96.56 102 TYR A CA 1
ATOM 820 C C . TYR A 1 102 ? -14.859 10.422 10.125 1 96.56 102 TYR A C 1
ATOM 822 O O . TYR A 1 102 ? -14.156 11.234 9.523 1 96.56 102 TYR A O 1
ATOM 830 N N . ALA A 1 103 ? -16.141 10.391 10.102 1 96.5 103 ALA A N 1
ATOM 831 C CA . ALA A 1 103 ? -16.891 11.336 9.281 1 96.5 103 ALA A CA 1
ATOM 832 C C . ALA A 1 103 ? -16.484 12.773 9.594 1 96.5 103 ALA A C 1
ATOM 834 O O . ALA A 1 103 ? -16.547 13.203 10.75 1 96.5 103 ALA A O 1
ATOM 835 N N . ASN A 1 104 ? -16.031 13.453 8.555 1 92.25 104 ASN A N 1
ATOM 836 C CA . ASN A 1 104 ? -15.75 14.883 8.578 1 92.25 104 ASN A CA 1
ATOM 837 C C . ASN A 1 104 ? -14.539 15.203 9.445 1 92.25 104 ASN A C 1
ATOM 839 O O . ASN A 1 104 ? -14.312 16.359 9.805 1 92.25 104 ASN A O 1
ATOM 843 N N . ALA A 1 105 ? -13.789 14.203 9.781 1 92.88 105 ALA A N 1
ATOM 844 C CA . ALA A 1 105 ? -12.562 14.438 10.547 1 92.88 105 ALA A CA 1
ATOM 845 C C . ALA A 1 105 ? -11.43 14.914 9.641 1 92.88 105 ALA A C 1
ATOM 847 O O . ALA A 1 105 ? -11.523 14.797 8.414 1 92.88 105 ALA A O 1
ATOM 848 N N . LEU A 1 106 ? -10.414 15.523 10.289 1 90.12 106 LEU A N 1
ATOM 849 C CA . LEU A 1 106 ? -9.273 16.094 9.586 1 90.12 106 LEU A CA 1
ATOM 850 C C . LEU A 1 106 ? -7.961 15.516 10.102 1 90.12 106 LEU A C 1
ATOM 852 O O . LEU A 1 106 ? -7.785 15.352 11.312 1 90.12 106 LEU A O 1
ATOM 856 N N . MET A 1 107 ? -7.152 15.062 9.195 1 90.19 107 MET A N 1
ATOM 857 C CA . MET A 1 107 ? -5.77 14.82 9.586 1 90.19 107 MET A CA 1
ATOM 858 C C . MET A 1 107 ? -4.918 16.062 9.398 1 90.19 107 MET A C 1
ATOM 860 O O . MET A 1 107 ? -4.875 16.625 8.305 1 90.19 107 MET A O 1
ATOM 864 N N . SER A 1 108 ? -4.312 16.484 10.438 1 85.44 108 SER A N 1
ATOM 865 C CA . SER A 1 108 ? -3.498 17.703 10.414 1 85.44 108 SER A CA 1
ATOM 866 C C . SER A 1 108 ? -2.418 17.625 9.344 1 85.44 108 SER A C 1
ATOM 868 O O . SER A 1 108 ? -1.915 16.531 9.039 1 85.44 108 SER A O 1
ATOM 870 N N . PRO A 1 109 ? -2.051 18.781 8.828 1 86.94 109 PRO A N 1
ATOM 871 C CA . PRO A 1 109 ? -0.964 18.766 7.844 1 86.94 109 PRO A CA 1
ATOM 872 C C . PRO A 1 109 ? 0.278 18.031 8.352 1 86.94 109 PRO A C 1
ATOM 874 O O . PRO A 1 109 ? 0.69 18.219 9.492 1 86.94 109 PRO A O 1
ATOM 877 N N . HIS A 1 110 ? 0.824 17.234 7.488 1 88.56 110 HIS A N 1
ATOM 878 C CA . HIS A 1 110 ? 1.999 16.438 7.844 1 88.56 110 HIS A CA 1
ATOM 879 C C . HIS A 1 110 ? 2.848 16.141 6.613 1 88.56 110 HIS A C 1
ATOM 881 O O . HIS A 1 110 ? 2.379 16.266 5.48 1 88.56 110 HIS A O 1
ATOM 887 N N . TRP A 1 111 ? 4.086 15.859 6.895 1 89.44 111 TRP A N 1
ATOM 888 C CA . TRP A 1 111 ? 4.938 15.445 5.785 1 89.44 111 TRP A CA 1
ATOM 889 C C . TRP A 1 111 ? 5.953 14.398 6.238 1 89.44 111 TRP A C 1
ATOM 891 O O . TRP A 1 111 ? 6.23 14.273 7.434 1 89.44 111 TRP A O 1
ATOM 901 N N . ASN A 1 112 ? 6.32 13.523 5.289 1 91.81 112 ASN A N 1
ATOM 902 C CA . ASN A 1 112 ? 7.402 12.578 5.535 1 91.81 112 ASN A CA 1
ATOM 903 C C . ASN A 1 112 ? 8.773 13.211 5.316 1 91.81 112 ASN A C 1
ATOM 905 O O . ASN A 1 112 ? 9.062 13.711 4.227 1 91.81 112 ASN A O 1
ATOM 909 N N . ILE A 1 113 ? 9.578 13.102 6.273 1 90.25 113 ILE A N 1
ATOM 910 C CA . ILE A 1 113 ? 10.859 13.805 6.203 1 90.25 113 ILE A CA 1
ATOM 911 C C . ILE A 1 113 ? 11.859 12.969 5.41 1 90.25 113 ILE A C 1
ATOM 913 O O . ILE A 1 113 ? 12.75 13.516 4.75 1 90.25 113 ILE A O 1
ATOM 917 N N . ASN A 1 114 ? 11.695 11.695 5.332 1 91.94 114 ASN A N 1
ATOM 918 C CA . ASN A 1 114 ? 12.719 10.836 4.742 1 91.94 114 ASN A CA 1
ATOM 919 C C . ASN A 1 114 ? 12.109 9.781 3.828 1 91.94 114 ASN A C 1
ATOM 921 O O . ASN A 1 114 ? 12.672 8.703 3.654 1 91.94 114 ASN A O 1
ATOM 925 N N . ALA A 1 115 ? 10.945 10.062 3.354 1 94.62 115 ALA A N 1
ATOM 926 C CA . ALA A 1 115 ? 10.328 9.039 2.516 1 94.62 115 ALA A CA 1
ATOM 927 C C . ALA A 1 115 ? 9.32 9.648 1.549 1 94.62 115 ALA A C 1
ATOM 929 O O . ALA A 1 115 ? 8.672 10.648 1.869 1 94.62 115 ALA A O 1
ATOM 930 N N . HIS A 1 116 ? 9.242 9.055 0.379 1 94.31 116 HIS A N 1
ATOM 931 C CA . HIS A 1 116 ? 8.062 9.211 -0.465 1 94.31 116 HIS A CA 1
ATOM 932 C C . HIS A 1 116 ? 6.949 8.258 -0.042 1 94.31 116 HIS A C 1
ATOM 934 O O . HIS A 1 116 ? 7.191 7.305 0.704 1 94.31 116 HIS A O 1
ATOM 940 N N . SER A 1 117 ? 5.719 8.578 -0.535 1 95.38 117 SER A N 1
ATOM 941 C CA . SER A 1 117 ? 4.633 7.676 -0.154 1 95.38 117 SER A CA 1
ATOM 942 C C . SER A 1 117 ? 3.615 7.531 -1.282 1 95.38 117 SER A C 1
ATOM 944 O O . SER A 1 117 ? 3.453 8.438 -2.098 1 95.38 117 SER A O 1
ATOM 946 N N . ILE A 1 118 ? 3.021 6.371 -1.39 1 96.38 118 ILE A N 1
ATOM 947 C CA . ILE A 1 118 ? 1.818 6.109 -2.172 1 96.38 118 ILE A CA 1
ATOM 948 C C . ILE A 1 118 ? 0.686 5.672 -1.246 1 96.38 118 ILE A C 1
ATOM 950 O O . ILE A 1 118 ? 0.889 4.844 -0.355 1 96.38 118 ILE A O 1
ATOM 954 N N . MET A 1 119 ? -0.461 6.297 -1.433 1 97.56 119 MET A N 1
ATOM 955 C CA . MET A 1 119 ? -1.634 5.965 -0.628 1 97.56 119 MET A CA 1
ATOM 956 C C . MET A 1 119 ? -2.715 5.312 -1.484 1 97.56 119 MET A C 1
ATOM 958 O O . MET A 1 119 ? -2.961 5.742 -2.613 1 97.56 119 MET A O 1
ATOM 962 N N . TYR A 1 120 ? -3.256 4.277 -1 1 98.19 120 TYR A N 1
ATOM 963 C CA . TYR A 1 120 ? -4.438 3.662 -1.586 1 98.19 120 TYR A CA 1
ATOM 964 C C . TYR A 1 120 ? -5.656 3.857 -0.69 1 98.19 120 TYR A C 1
ATOM 966 O O . TYR A 1 120 ? -5.633 3.492 0.487 1 98.19 120 TYR A O 1
ATOM 974 N N . ILE A 1 121 ? -6.742 4.418 -1.292 1 98.56 121 ILE A N 1
ATOM 975 C CA . ILE A 1 121 ? -7.969 4.637 -0.533 1 98.56 121 ILE A CA 1
ATOM 976 C C . ILE A 1 121 ? -8.766 3.334 -0.452 1 98.56 121 ILE A C 1
ATOM 978 O O . ILE A 1 121 ? -9.242 2.826 -1.47 1 98.56 121 ILE A O 1
ATOM 982 N N . THR A 1 122 ? -8.93 2.857 0.767 1 97.81 122 THR A N 1
ATOM 983 C CA . THR A 1 122 ? -9.547 1.552 0.956 1 97.81 122 THR A CA 1
ATOM 984 C C . THR A 1 122 ? -11.039 1.699 1.241 1 97.81 122 THR A C 1
ATOM 986 O O . THR A 1 122 ? -11.797 0.731 1.137 1 97.81 122 THR A O 1
ATOM 989 N N . GLY A 1 123 ? -11.422 2.902 1.678 1 97.62 123 GLY A N 1
ATOM 990 C CA . GLY A 1 123 ? -12.828 3.094 2.002 1 97.62 123 GLY A CA 1
ATOM 991 C C . GLY A 1 123 ? -13.227 4.555 2.109 1 97.62 123 GLY A C 1
ATOM 992 O O . GLY A 1 123 ? -12.406 5.398 2.482 1 97.62 123 GLY A O 1
ATOM 993 N N . GLY A 1 124 ? -14.469 4.805 1.842 1 97.94 124 GLY A N 1
ATOM 994 C CA . GLY A 1 124 ? -15.031 6.137 2.008 1 97.94 124 GLY A CA 1
ATOM 995 C C . GLY A 1 124 ? -14.578 7.117 0.943 1 97.94 124 GLY A C 1
ATOM 996 O O . GLY A 1 124 ? -14.391 6.738 -0.215 1 97.94 124 GLY A O 1
ATOM 997 N N . ASN A 1 125 ? -14.688 8.344 1.335 1 97.81 125 ASN A N 1
ATOM 998 C CA . ASN A 1 125 ? -14.281 9.445 0.466 1 97.81 125 ASN A CA 1
ATOM 999 C C . ASN A 1 125 ? -13.766 10.633 1.27 1 97.81 125 ASN A C 1
ATOM 1001 O O . ASN A 1 125 ? -13.914 10.68 2.492 1 97.81 125 ASN A O 1
ATOM 1005 N N . GLY A 1 126 ? -13.125 11.516 0.55 1 97.19 126 GLY A N 1
ATOM 1006 C CA . GLY A 1 126 ? -12.586 12.711 1.185 1 97.19 126 GLY A CA 1
ATOM 1007 C C . GLY A 1 126 ? -11.859 13.625 0.217 1 97.19 126 GLY A C 1
ATOM 1008 O O . GLY A 1 126 ? -12.062 13.547 -0.996 1 97.19 126 GLY A O 1
ATOM 1009 N N . ARG A 1 127 ? -11.148 14.523 0.818 1 95.56 127 ARG A N 1
ATOM 1010 C CA . ARG A 1 127 ? -10.328 15.461 0.059 1 95.56 127 ARG A CA 1
ATOM 1011 C C . ARG A 1 127 ? -8.883 15.445 0.54 1 95.56 127 ARG A C 1
ATOM 1013 O O . ARG A 1 127 ? -8.625 15.383 1.744 1 95.56 127 ARG A O 1
ATOM 1020 N N . ILE A 1 128 ? -7.996 15.438 -0.407 1 95.75 128 ILE A N 1
ATOM 1021 C CA . ILE A 1 128 ? -6.57 15.477 -0.094 1 95.75 128 ILE A CA 1
ATOM 1022 C C . ILE A 1 128 ? -5.93 16.688 -0.773 1 95.75 128 ILE A C 1
ATOM 1024 O O . ILE A 1 128 ? -6.238 17 -1.926 1 95.75 128 ILE A O 1
ATOM 1028 N N . GLN A 1 129 ? -5.113 17.359 -0.08 1 92.25 129 GLN A N 1
ATOM 1029 C CA . GLN A 1 129 ? -4.266 18.422 -0.613 1 92.25 129 GLN A CA 1
ATOM 1030 C C . GLN A 1 129 ? -2.789 18.109 -0.385 1 92.25 129 GLN A C 1
ATOM 1032 O O . GLN A 1 129 ? -2.398 17.688 0.706 1 92.25 129 GLN A O 1
ATOM 1037 N N . ILE A 1 130 ? -2.062 18.219 -1.4 1 92.56 130 ILE A N 1
ATOM 1038 C CA . ILE A 1 130 ? -0.616 18.047 -1.321 1 92.56 130 ILE A CA 1
ATOM 1039 C C . ILE A 1 130 ? 0.079 19.344 -1.75 1 92.56 130 ILE A C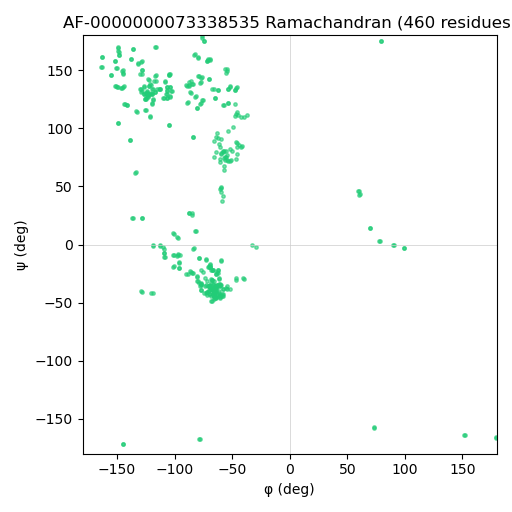 1
ATOM 1041 O O . ILE A 1 130 ? -0.139 19.828 -2.861 1 92.56 130 ILE A O 1
ATOM 1045 N N . VAL A 1 131 ? 0.949 19.844 -0.823 1 88.25 131 VAL A N 1
ATOM 1046 C CA . VAL A 1 131 ? 1.548 21.156 -1.025 1 88.25 131 VAL A CA 1
ATOM 1047 C C . VAL A 1 131 ? 3.07 21.047 -0.986 1 88.25 131 VAL A C 1
ATOM 1049 O O . VAL A 1 131 ? 3.629 20.406 -0.093 1 88.25 131 VAL A O 1
ATOM 1052 N N . GLY A 1 132 ? 3.68 21.609 -1.948 1 84.06 132 GLY A N 1
ATOM 1053 C CA . GLY A 1 132 ? 5.133 21.625 -2.008 1 84.06 132 GLY A CA 1
ATOM 1054 C C . GLY A 1 132 ? 5.758 22.625 -1.059 1 84.06 132 GLY A C 1
ATOM 1055 O O . GLY A 1 132 ? 5.047 23.359 -0.354 1 84.06 132 GLY A O 1
ATOM 1056 N N . ASP A 1 133 ? 7.09 22.625 -1.102 1 76.19 133 ASP A N 1
ATOM 1057 C CA . ASP A 1 133 ? 7.836 23.516 -0.211 1 76.19 133 ASP A CA 1
ATOM 1058 C C . ASP A 1 133 ? 7.668 24.969 -0.624 1 76.19 133 ASP A C 1
ATOM 1060 O O . ASP A 1 133 ? 7.883 25.875 0.182 1 76.19 133 ASP A O 1
ATOM 1064 N N . ASN A 1 134 ? 7.293 25.109 -1.756 1 74.25 134 ASN A N 1
ATOM 1065 C CA . ASN A 1 134 ? 7.086 26.469 -2.234 1 74.25 134 ASN A CA 1
ATOM 1066 C C . ASN A 1 134 ? 5.703 27 -1.855 1 74.25 134 ASN A C 1
ATOM 1068 O O . ASN A 1 134 ? 5.359 28.141 -2.178 1 74.25 134 ASN A O 1
ATOM 1072 N N . GLY A 1 135 ? 4.945 26.141 -1.265 1 77.12 135 GLY A N 1
ATOM 1073 C CA . GLY A 1 135 ? 3.619 26.547 -0.836 1 77.12 135 GLY A CA 1
ATOM 1074 C C . GLY A 1 135 ? 2.553 26.312 -1.889 1 77.12 135 GLY A C 1
ATOM 1075 O O . GLY A 1 135 ? 1.371 26.578 -1.654 1 77.12 135 GLY A O 1
ATOM 1076 N N . GLN A 1 136 ? 2.961 25.812 -2.992 1 80.5 136 GLN A N 1
ATOM 1077 C CA . GLN A 1 136 ? 1.995 25.562 -4.055 1 80.5 136 GLN A CA 1
ATOM 1078 C C . GLN A 1 136 ? 1.407 24.156 -3.957 1 80.5 136 GLN A C 1
ATOM 1080 O O . GLN A 1 136 ? 2.139 23.188 -3.744 1 80.5 136 GLN A O 1
ATOM 1085 N N . ALA A 1 137 ? 0.113 24.188 -4.172 1 85.44 137 ALA A N 1
ATOM 1086 C CA . ALA A 1 137 ? -0.549 22.875 -4.191 1 85.44 137 ALA A CA 1
ATOM 1087 C C . ALA A 1 137 ? -0.27 22.141 -5.496 1 85.44 137 ALA A C 1
ATOM 1089 O O . ALA A 1 137 ? -0.508 22.688 -6.582 1 85.44 137 ALA A O 1
ATOM 1090 N N . VAL A 1 138 ? 0.227 21.016 -5.348 1 88.44 138 VAL A N 1
ATOM 1091 C CA . VAL A 1 138 ? 0.467 20.219 -6.543 1 88.44 138 VAL A CA 1
ATOM 1092 C C . VAL A 1 138 ? -0.696 19.25 -6.762 1 88.44 138 VAL A C 1
ATOM 1094 O O . VAL A 1 138 ? -0.836 18.672 -7.84 1 88.44 138 VAL A O 1
ATOM 1097 N N . PHE A 1 139 ? -1.46 19.109 -5.746 1 91.94 139 PHE A N 1
ATOM 1098 C CA . PHE A 1 139 ? -2.668 18.297 -5.848 1 91.94 139 PHE A CA 1
ATOM 1099 C C . PHE A 1 139 ? -3.746 18.812 -4.898 1 91.94 139 PHE A C 1
ATOM 1101 O O . PHE A 1 139 ? -3.457 19.172 -3.754 1 91.94 139 PHE A O 1
ATOM 1108 N N . ASP A 1 140 ? -4.887 18.906 -5.328 1 91.5 140 ASP A N 1
ATOM 1109 C CA . ASP A 1 140 ? -6.098 19.234 -4.582 1 91.5 140 ASP A CA 1
ATOM 1110 C C . ASP A 1 140 ? -7.324 18.562 -5.199 1 91.5 140 ASP A C 1
ATOM 1112 O O . ASP A 1 140 ? -7.867 19.047 -6.195 1 91.5 140 ASP A O 1
ATOM 1116 N N . GLY A 1 141 ? -7.793 17.5 -4.527 1 93.69 141 GLY A N 1
ATOM 1117 C CA . GLY A 1 141 ? -8.875 16.781 -5.18 1 93.69 141 GLY A CA 1
ATOM 1118 C C . GLY A 1 141 ? -9.633 15.859 -4.242 1 93.69 141 GLY A C 1
ATOM 1119 O O . GLY A 1 141 ? -9.148 15.547 -3.15 1 93.69 141 GLY A O 1
ATOM 1120 N N . GLN A 1 142 ? -10.789 15.555 -4.762 1 96.56 142 GLN A N 1
ATOM 1121 C CA . GLN A 1 142 ? -11.578 14.539 -4.066 1 96.56 142 GLN A CA 1
ATOM 1122 C C . GLN A 1 142 ? -11.039 13.141 -4.328 1 96.56 142 GLN A C 1
ATOM 1124 O O . GLN A 1 142 ? -10.547 12.852 -5.422 1 96.56 142 GLN A O 1
ATOM 1129 N N . VAL A 1 143 ? -11.133 12.344 -3.271 1 97.5 143 VAL A N 1
ATOM 1130 C CA . VAL A 1 143 ? -10.688 10.961 -3.412 1 97.5 143 VAL A CA 1
ATOM 1131 C C . VAL A 1 143 ? -11.789 10.016 -2.916 1 97.5 143 VAL A C 1
ATOM 1133 O O . VAL A 1 143 ? -12.633 10.406 -2.107 1 97.5 143 VAL A O 1
ATOM 1136 N N . ARG A 1 144 ? -11.719 8.789 -3.406 1 97.44 144 ARG A N 1
ATOM 1137 C CA . ARG A 1 144 ? -12.648 7.742 -2.998 1 97.44 144 ARG A CA 1
ATOM 1138 C C . ARG A 1 144 ? -11.992 6.367 -3.059 1 97.44 144 ARG A C 1
ATOM 1140 O O . ARG A 1 144 ? -10.914 6.215 -3.641 1 97.44 144 ARG A O 1
ATOM 1147 N N . LYS A 1 145 ? -12.688 5.453 -2.52 1 97.31 145 LYS A N 1
ATOM 1148 C CA . LYS A 1 145 ? -12.211 4.074 -2.516 1 97.31 145 LYS A CA 1
ATOM 1149 C C . LYS A 1 145 ? -11.727 3.656 -3.902 1 97.31 145 LYS A C 1
ATOM 1151 O O . LYS A 1 145 ? -12.398 3.916 -4.902 1 97.31 145 LYS A O 1
ATOM 1156 N N . GLY A 1 146 ? -10.555 3.039 -3.916 1 96.44 146 GLY A N 1
ATOM 1157 C CA . GLY A 1 146 ? -10.062 2.486 -5.168 1 96.44 146 GLY A CA 1
ATOM 1158 C C . GLY A 1 146 ? -9.055 3.381 -5.859 1 96.44 146 GLY A C 1
ATOM 1159 O O . GLY A 1 146 ? -8.484 3.004 -6.883 1 96.44 146 GLY A O 1
ATOM 1160 N N . GLN A 1 147 ? -8.797 4.535 -5.297 1 96.75 147 GLN A N 1
ATOM 1161 C CA . GLN A 1 147 ? -7.871 5.473 -5.922 1 96.75 147 GLN A CA 1
ATOM 1162 C C . GLN A 1 147 ? -6.527 5.484 -5.195 1 96.75 147 GLN A C 1
ATOM 1164 O O . GLN A 1 147 ? -6.465 5.23 -3.99 1 96.75 147 GLN A O 1
ATOM 1169 N N . VAL A 1 148 ? -5.449 5.715 -6.047 1 97.44 148 VAL A N 1
ATOM 1170 C CA . VAL A 1 148 ? -4.109 5.875 -5.5 1 97.44 148 VAL A CA 1
ATOM 1171 C C . VAL A 1 148 ? -3.676 7.336 -5.613 1 97.44 148 VAL A C 1
ATOM 1173 O O . VAL A 1 148 ? -3.982 8.008 -6.602 1 97.44 148 VAL A O 1
ATOM 1176 N N . VAL A 1 149 ? -3.016 7.84 -4.582 1 97 149 VAL A N 1
ATOM 1177 C CA . VAL A 1 149 ? -2.445 9.18 -4.559 1 97 149 VAL A CA 1
ATOM 1178 C C . VAL A 1 149 ? -0.985 9.117 -4.121 1 97 149 VAL A C 1
ATOM 1180 O O . VAL A 1 149 ? -0.655 8.438 -3.145 1 97 149 VAL A O 1
ATOM 1183 N N . THR A 1 150 ? -0.137 9.789 -4.809 1 95.88 150 THR A N 1
ATOM 1184 C CA . THR A 1 150 ? 1.284 9.797 -4.484 1 95.88 150 THR A CA 1
ATOM 1185 C C . THR A 1 150 ? 1.674 11.109 -3.805 1 95.88 150 THR A C 1
ATOM 1187 O O . THR A 1 150 ? 1.26 12.188 -4.238 1 95.88 150 THR A O 1
ATOM 1190 N N . ALA A 1 151 ? 2.439 11 -2.764 1 94.75 151 ALA A N 1
ATOM 1191 C CA . ALA A 1 151 ? 2.941 12.164 -2.039 1 94.75 151 ALA A CA 1
ATOM 1192 C C . ALA A 1 151 ? 4.465 12.133 -1.934 1 94.75 151 ALA A C 1
ATOM 1194 O O . ALA A 1 151 ? 5.023 11.305 -1.215 1 94.75 151 ALA A O 1
ATOM 1195 N N . PRO A 1 152 ? 5.133 13.07 -2.527 1 92.62 152 PRO A N 1
ATOM 1196 C CA . PRO A 1 152 ? 6.598 13.094 -2.461 1 92.62 152 PRO A CA 1
ATOM 1197 C C . PRO A 1 152 ? 7.121 13.484 -1.081 1 92.62 152 PRO A C 1
ATOM 1199 O O . PRO A 1 152 ? 6.402 14.117 -0.302 1 92.62 152 PRO A O 1
ATOM 1202 N N . GLN A 1 153 ? 8.336 13.07 -0.878 1 91.38 153 GLN A N 1
ATOM 1203 C CA . GLN A 1 153 ? 9.023 13.445 0.353 1 91.38 153 GLN A CA 1
ATOM 1204 C C . GLN A 1 153 ? 9.008 14.953 0.555 1 91.38 153 GLN A C 1
ATOM 1206 O O . GLN A 1 153 ? 9.18 15.719 -0.399 1 91.38 153 GLN A O 1
ATOM 1211 N N . ASN A 1 154 ? 8.68 15.398 1.757 1 89.31 154 ASN A N 1
ATOM 1212 C CA . ASN A 1 154 ? 8.734 16.781 2.213 1 89.31 154 ASN A CA 1
ATOM 1213 C C . ASN A 1 154 ? 7.543 17.594 1.695 1 89.31 154 ASN A C 1
ATOM 1215 O O . ASN A 1 154 ? 7.488 18.797 1.874 1 89.31 154 ASN A O 1
ATOM 1219 N N . PHE A 1 155 ? 6.672 16.953 1.007 1 90.06 155 PHE A N 1
ATOM 1220 C CA . PHE A 1 155 ? 5.438 17.641 0.635 1 90.06 155 PHE A CA 1
ATOM 1221 C C . PHE A 1 155 ? 4.387 17.484 1.728 1 90.06 155 PHE A C 1
ATOM 1223 O O . PHE A 1 155 ? 4.172 16.391 2.244 1 90.06 155 PHE A O 1
ATOM 1230 N N . ALA A 1 156 ? 3.74 18.562 1.993 1 89.31 156 ALA A N 1
ATOM 1231 C CA . ALA A 1 156 ? 2.715 18.547 3.035 1 89.31 156 ALA A CA 1
ATOM 1232 C C . ALA A 1 156 ? 1.426 17.906 2.525 1 89.31 156 ALA A C 1
ATOM 1234 O O . ALA A 1 156 ? 1.011 18.156 1.39 1 89.31 156 ALA A O 1
ATOM 1235 N N . VAL A 1 157 ? 0.805 17.109 3.363 1 93 157 VAL A N 1
ATOM 1236 C CA . VAL A 1 157 ? -0.451 16.438 3.033 1 93 157 VAL A CA 1
ATOM 1237 C C . VAL A 1 157 ? -1.517 16.812 4.062 1 93 157 VAL A C 1
ATOM 1239 O O . VAL A 1 157 ? -1.265 16.766 5.27 1 93 157 VAL A O 1
ATOM 1242 N N . VAL A 1 158 ? -2.6 17.234 3.586 1 90.69 158 VAL A N 1
ATOM 1243 C CA . VAL A 1 158 ? -3.791 17.453 4.402 1 90.69 158 VAL A CA 1
ATOM 1244 C C . VAL A 1 158 ? -4.926 16.562 3.906 1 90.69 158 VAL A C 1
ATOM 1246 O O . VAL A 1 158 ? -5.172 16.469 2.701 1 90.69 158 VAL A O 1
ATOM 1249 N N . MET A 1 159 ? -5.586 15.922 4.891 1 94.56 159 MET A N 1
ATOM 1250 C CA . MET A 1 159 ? -6.68 15.031 4.523 1 94.56 159 MET A CA 1
ATOM 1251 C C . MET A 1 159 ? -7.938 15.359 5.32 1 94.56 159 MET A C 1
ATOM 1253 O O . MET A 1 159 ? -7.879 15.523 6.539 1 94.56 159 MET A O 1
ATOM 1257 N N . LYS A 1 160 ? -9 15.477 4.648 1 93.62 160 LYS A N 1
ATOM 1258 C CA . LYS A 1 160 ? -10.305 15.648 5.273 1 93.62 160 LYS A CA 1
ATOM 1259 C C . LYS A 1 160 ? -11.273 14.562 4.832 1 93.62 160 LYS A C 1
ATOM 1261 O O . LYS A 1 160 ? -11.492 14.359 3.635 1 93.62 160 LYS A O 1
ATOM 1266 N N . ALA A 1 161 ? -11.859 13.922 5.82 1 97 161 ALA A N 1
ATOM 1267 C CA . ALA A 1 161 ? -12.828 12.867 5.516 1 97 161 ALA A CA 1
ATOM 1268 C C . ALA A 1 161 ? -14.18 13.461 5.133 1 97 161 ALA A C 1
ATOM 1270 O O . ALA A 1 161 ? -14.594 14.477 5.688 1 97 161 ALA A O 1
ATOM 1271 N N . GLY A 1 162 ? -14.812 12.766 4.203 1 96.44 162 GLY A N 1
ATOM 1272 C CA . GLY A 1 162 ? -16.219 13.062 3.941 1 96.44 162 GLY A CA 1
ATOM 1273 C C . GLY A 1 162 ? -17.156 12.477 4.973 1 96.44 162 GLY A C 1
ATOM 1274 O O . GLY A 1 162 ? -16.719 12.039 6.043 1 96.44 162 GLY A O 1
ATOM 1275 N N . SER A 1 163 ? -18.422 12.484 4.648 1 95.88 163 SER A N 1
ATOM 1276 C CA . SER A 1 163 ? -19.453 12.047 5.59 1 95.88 163 SER A CA 1
ATOM 1277 C C . SER A 1 163 ? -19.391 10.531 5.805 1 95.88 163 SER A C 1
ATOM 1279 O O . SER A 1 163 ? -19.891 10.023 6.809 1 95.88 163 SER A O 1
ATOM 1281 N N . GLN A 1 164 ? -18.75 9.812 4.902 1 96.69 164 GLN A N 1
ATOM 1282 C CA . GLN A 1 164 ? -18.656 8.359 5.02 1 96.69 164 GLN A CA 1
ATOM 1283 C C . GLN A 1 164 ? -17.312 7.953 5.633 1 96.69 164 GLN A C 1
ATOM 1285 O O . GLN A 1 164 ? -16.984 6.766 5.68 1 96.69 164 GLN A O 1
ATOM 1290 N N . GLY A 1 165 ? -16.594 8.938 6.047 1 97.62 165 GLY A N 1
ATOM 1291 C CA . GLY A 1 165 ? -15.258 8.633 6.535 1 97.62 165 GLY A CA 1
ATOM 1292 C C . GLY A 1 165 ? -14.25 8.414 5.426 1 97.62 165 GLY A C 1
ATOM 1293 O O . GLY A 1 165 ? -14.594 8.5 4.242 1 97.62 165 GLY A O 1
ATOM 1294 N N . LEU A 1 166 ? -13.055 8.242 5.816 1 98.25 166 LEU A N 1
ATOM 1295 C CA . LEU A 1 166 ? -11.961 8.016 4.883 1 98.25 166 LEU A CA 1
ATOM 1296 C C . LEU A 1 166 ? -10.945 7.027 5.457 1 98.25 166 LEU A C 1
ATOM 1298 O O . LEU A 1 166 ? -10.445 7.223 6.566 1 98.25 166 LEU A O 1
ATOM 1302 N N . GLU A 1 167 ? -10.75 5.934 4.746 1 98.5 167 GLU A N 1
ATOM 1303 C CA . GLU A 1 167 ? -9.766 4.926 5.125 1 98.5 167 GLU A CA 1
ATOM 1304 C C . GLU A 1 167 ? -8.727 4.727 4.027 1 98.5 167 GLU A C 1
ATOM 1306 O O . GLU A 1 167 ? -9.062 4.738 2.84 1 98.5 167 GLU A O 1
ATOM 1311 N N . TRP A 1 168 ? -7.473 4.621 4.5 1 98.19 168 TRP A N 1
ATOM 1312 C CA . TRP A 1 168 ? -6.422 4.418 3.508 1 98.19 168 TRP A CA 1
ATOM 1313 C C . TRP A 1 168 ? -5.285 3.578 4.082 1 98.19 168 TRP A C 1
ATOM 1315 O O . TRP A 1 168 ? -5.223 3.354 5.293 1 98.19 168 TRP A O 1
ATOM 1325 N N . VAL A 1 169 ? -4.449 3.031 3.184 1 98 169 VAL A N 1
ATOM 1326 C CA . VAL A 1 169 ? -3.146 2.471 3.52 1 98 169 VAL A CA 1
ATOM 1327 C C . VAL A 1 169 ? -2.062 3.146 2.684 1 98 169 VAL A C 1
ATOM 1329 O O . VAL A 1 169 ? -2.26 3.406 1.493 1 98 169 VAL A O 1
ATOM 1332 N N . SER A 1 170 ? -1.035 3.553 3.354 1 97.38 170 SER A N 1
ATOM 1333 C CA . SER A 1 170 ? 0.091 4.168 2.66 1 97.38 170 SER A CA 1
ATOM 1334 C C . SER A 1 170 ? 1.356 3.332 2.809 1 97.38 170 SER A C 1
ATOM 1336 O O . SER A 1 170 ? 1.562 2.684 3.836 1 97.38 170 SER A O 1
ATOM 1338 N N . PHE A 1 171 ? 2.133 3.35 1.805 1 96.56 171 PHE A N 1
ATOM 1339 C CA . PHE A 1 171 ? 3.459 2.744 1.824 1 96.56 171 PHE A CA 1
ATOM 1340 C C . PHE A 1 171 ? 4.539 3.799 1.601 1 96.56 171 PHE A C 1
ATOM 1342 O O . PHE A 1 171 ? 4.371 4.699 0.777 1 96.56 171 PHE A O 1
ATOM 1349 N N . LYS A 1 172 ? 5.59 3.631 2.316 1 96.25 172 LYS A N 1
ATOM 1350 C CA . LYS A 1 172 ? 6.625 4.66 2.318 1 96.25 172 LYS A CA 1
ATOM 1351 C C . LYS A 1 172 ? 7.996 4.059 2.021 1 96.25 172 LYS A C 1
ATOM 1353 O O . LYS A 1 172 ? 8.289 2.938 2.439 1 96.25 172 LYS A O 1
ATOM 1358 N N . THR A 1 173 ? 8.883 4.828 1.413 1 95.38 173 THR A N 1
ATOM 1359 C CA . THR A 1 173 ? 10.125 4.32 0.84 1 95.38 173 THR A CA 1
ATOM 1360 C C . THR A 1 173 ? 11.234 4.293 1.89 1 95.38 173 THR A C 1
ATOM 1362 O O . THR A 1 173 ? 12.406 4.512 1.571 1 95.38 173 THR A O 1
ATOM 1365 N N . ASN A 1 174 ? 10.93 4.18 3.045 1 95.31 174 ASN A N 1
ATOM 1366 C CA . ASN A 1 174 ? 11.852 4.023 4.16 1 95.31 174 ASN A CA 1
ATOM 1367 C C . ASN A 1 174 ? 11.289 3.092 5.23 1 95.31 174 ASN A C 1
ATOM 1369 O O . ASN A 1 174 ? 10.102 3.17 5.566 1 95.31 174 ASN A O 1
ATOM 1373 N N . ASP A 1 175 ? 12.117 2.203 5.727 1 94.81 175 ASP A N 1
ATOM 1374 C CA . ASP A 1 175 ? 11.641 1.199 6.672 1 94.81 175 ASP A CA 1
ATOM 1375 C C . ASP A 1 175 ? 11.273 1.836 8.008 1 94.81 175 ASP A C 1
ATOM 1377 O O . ASP A 1 175 ? 10.617 1.206 8.844 1 94.81 175 ASP A O 1
ATOM 1381 N N . ASN A 1 176 ? 11.734 2.998 8.219 1 92.81 176 ASN A N 1
ATOM 1382 C CA . ASN A 1 176 ? 11.422 3.811 9.391 1 92.81 176 ASN A CA 1
ATOM 1383 C C . ASN A 1 176 ? 11.078 5.246 9.008 1 92.81 176 ASN A C 1
ATOM 1385 O O . ASN A 1 176 ? 11.75 6.188 9.422 1 92.81 176 ASN A O 1
ATOM 1389 N N . ALA A 1 177 ? 10.016 5.32 8.25 1 93.94 177 ALA A N 1
ATOM 1390 C CA . ALA A 1 177 ? 9.57 6.625 7.762 1 93.94 177 ALA A CA 1
ATOM 1391 C C . ALA A 1 177 ? 9.18 7.535 8.922 1 93.94 177 ALA A C 1
ATOM 1393 O O . ALA A 1 177 ? 8.461 7.117 9.828 1 93.94 177 ALA A O 1
ATOM 1394 N N . GLN A 1 178 ? 9.672 8.75 8.852 1 90.44 178 GLN A N 1
ATOM 1395 C CA . GLN A 1 178 ? 9.43 9.734 9.906 1 90.44 178 GLN A CA 1
ATOM 1396 C C . GLN A 1 178 ? 8.438 10.797 9.453 1 90.44 178 GLN A C 1
ATOM 1398 O O . GLN A 1 178 ? 8.633 11.438 8.414 1 90.44 178 GLN A O 1
ATOM 1403 N N . ILE A 1 179 ? 7.418 10.953 10.234 1 87.62 179 ILE A N 1
ATOM 1404 C CA . ILE A 1 179 ? 6.371 11.922 9.93 1 87.62 179 ILE A CA 1
ATOM 1405 C C . ILE A 1 179 ? 6.535 13.148 10.82 1 87.62 179 ILE A C 1
ATOM 1407 O O . ILE A 1 179 ? 6.742 13.031 12.031 1 87.62 179 ILE A O 1
ATOM 1411 N N . SER A 1 180 ? 6.57 14.258 10.188 1 81.69 180 SER A N 1
ATOM 1412 C CA . SER A 1 180 ? 6.504 15.516 10.922 1 81.69 180 SER A CA 1
ATOM 1413 C C . SER A 1 180 ? 5.113 16.141 10.82 1 81.69 180 SER A C 1
ATOM 1415 O O . SER A 1 180 ? 4.488 16.109 9.758 1 81.69 180 SER A O 1
ATOM 1417 N N . GLN A 1 181 ? 4.629 16.516 11.898 1 78.25 181 GLN A N 1
ATOM 1418 C CA . GLN A 1 181 ? 3.322 17.156 11.922 1 78.25 181 GLN A CA 1
ATOM 1419 C C . GLN A 1 181 ? 3.451 18.656 12.172 1 78.25 181 GLN A C 1
ATOM 1421 O O . GLN A 1 181 ? 4.352 19.094 12.898 1 78.25 181 GLN A O 1
ATOM 1426 N N . LEU A 1 182 ? 2.729 19.328 11.438 1 66.19 182 LEU A N 1
ATOM 1427 C CA . LEU A 1 182 ? 2.711 20.766 11.688 1 66.19 182 LEU A CA 1
ATOM 1428 C C . LEU A 1 182 ? 2.219 21.062 13.102 1 66.19 182 LEU A C 1
ATOM 1430 O O . LEU A 1 182 ? 2.75 21.953 13.773 1 66.19 182 LEU A O 1
ATOM 1434 N N . ALA A 1 183 ? 1.188 20.375 13.445 1 56.44 183 ALA A N 1
ATOM 1435 C CA . ALA A 1 183 ? 0.611 20.688 14.75 1 56.44 183 ALA A CA 1
ATOM 1436 C C . ALA A 1 183 ? 1.664 20.578 15.852 1 56.44 183 ALA A C 1
ATOM 1438 O O . ALA A 1 183 ? 1.611 21.328 16.828 1 56.44 183 ALA A O 1
ATOM 1439 N N . GLY A 1 184 ? 2.488 19.641 15.695 1 53.03 184 GLY A N 1
ATOM 1440 C CA . GLY A 1 184 ? 3.518 19.641 16.719 1 53.03 184 GLY A CA 1
ATOM 1441 C C . GLY A 1 184 ? 4.355 20.906 16.734 1 53.03 184 GLY A C 1
ATOM 1442 O O . GLY A 1 184 ? 5.016 21.203 17.734 1 53.03 184 GLY A O 1
ATOM 1443 N N . ARG A 1 185 ? 4.465 21.453 15.641 1 55.31 185 ARG A N 1
ATOM 1444 C CA . ARG A 1 185 ? 5.148 22.734 15.586 1 55.31 185 ARG A CA 1
ATOM 1445 C C . ARG A 1 185 ? 4.191 23.891 15.898 1 55.31 185 ARG A C 1
ATOM 1447 O O . ARG A 1 185 ? 4.418 25.016 15.477 1 55.31 185 ARG A O 1
ATOM 1454 N N . VAL A 1 186 ? 3.195 23.406 16.641 1 53.53 186 VAL A N 1
ATOM 1455 C CA . VAL A 1 186 ? 1.956 24.094 16.984 1 53.53 186 VAL A CA 1
ATOM 1456 C C . VAL A 1 186 ? 2.27 25.516 17.453 1 53.53 186 VAL A C 1
ATOM 1458 O O . VAL A 1 186 ? 1.545 26.453 17.125 1 53.53 186 VAL A O 1
ATOM 1461 N N . SER A 1 187 ? 3.4 25.547 17.969 1 58.72 187 SER A N 1
ATOM 1462 C CA . SER A 1 187 ? 3.57 26.906 18.469 1 58.72 187 SER A CA 1
ATOM 1463 C C . SER A 1 187 ? 3.613 27.922 17.344 1 58.72 187 SER A C 1
ATOM 1465 O O . SER A 1 187 ? 2.996 28.984 17.422 1 58.72 187 SER A O 1
ATOM 1467 N N . THR A 1 188 ? 4.223 27.594 16.312 1 62.94 188 THR A N 1
ATOM 1468 C CA . THR A 1 188 ? 4.387 28.562 15.227 1 62.94 188 THR A CA 1
ATOM 1469 C C . THR A 1 188 ? 3.094 28.703 14.43 1 62.94 188 THR A C 1
ATOM 1471 O O . THR A 1 188 ? 2.688 29.812 14.094 1 62.94 188 THR A O 1
ATOM 1474 N N . ILE A 1 189 ? 2.389 27.688 14.305 1 70.81 189 ILE A N 1
ATOM 1475 C CA . ILE A 1 189 ? 1.181 27.75 13.484 1 70.81 189 ILE A CA 1
ATOM 1476 C C . ILE A 1 189 ? 0.047 28.391 14.281 1 70.81 189 ILE A C 1
ATOM 1478 O O . ILE A 1 189 ? -0.803 29.078 13.711 1 70.81 189 ILE A O 1
ATOM 1482 N N . ARG A 1 190 ? 0.169 28.219 15.539 1 73.56 190 ARG A N 1
ATOM 1483 C CA . ARG A 1 190 ? -0.857 28.797 16.406 1 73.56 190 ARG A CA 1
ATOM 1484 C C . ARG A 1 190 ? -0.8 30.328 16.375 1 73.56 190 ARG A C 1
ATOM 1486 O O . ARG A 1 190 ? -1.819 31 16.562 1 73.56 190 ARG A O 1
ATOM 1493 N N . ALA A 1 191 ? 0.383 30.719 16.172 1 76.19 191 ALA A N 1
ATOM 1494 C CA . ALA A 1 191 ? 0.572 32.188 16.203 1 76.19 191 ALA A CA 1
ATOM 1495 C C . ALA A 1 191 ? 0.127 32.812 14.898 1 76.19 191 ALA A C 1
ATOM 1497 O O . ALA A 1 191 ? -0.07 34.031 14.828 1 76.19 191 ALA A O 1
ATOM 1498 N N . LEU A 1 192 ? -0.1 32.031 13.969 1 80.12 192 LEU A N 1
ATOM 1499 C CA . LEU A 1 192 ? -0.476 32.562 12.664 1 80.12 192 LEU A CA 1
ATOM 1500 C C . LEU A 1 192 ? -1.982 32.812 12.586 1 80.12 192 LEU A C 1
ATOM 1502 O O . LEU A 1 192 ? -2.76 32.062 13.18 1 80.12 192 LEU A O 1
ATOM 1506 N N . PRO A 1 193 ? -2.383 34 11.898 1 87.62 193 PRO A N 1
ATOM 1507 C CA . PRO A 1 193 ? -3.818 34.188 11.672 1 87.62 193 PRO A CA 1
ATOM 1508 C C . PRO A 1 193 ? -4.434 33 10.93 1 87.62 193 PRO A C 1
ATOM 1510 O O . PRO A 1 193 ? -3.762 32.344 10.117 1 87.62 193 PRO A O 1
ATOM 1513 N N . ASP A 1 194 ? -5.723 32.719 11.242 1 85.38 194 ASP A N 1
ATOM 1514 C CA . ASP A 1 194 ? -6.426 31.625 10.609 1 85.38 194 ASP A CA 1
ATOM 1515 C C . ASP A 1 194 ? -6.324 31.703 9.086 1 85.38 194 ASP A C 1
ATOM 1517 O O . ASP A 1 194 ? -6.164 30.672 8.422 1 85.38 194 ASP A O 1
ATOM 1521 N N . GLU A 1 195 ? -6.383 32.875 8.547 1 88.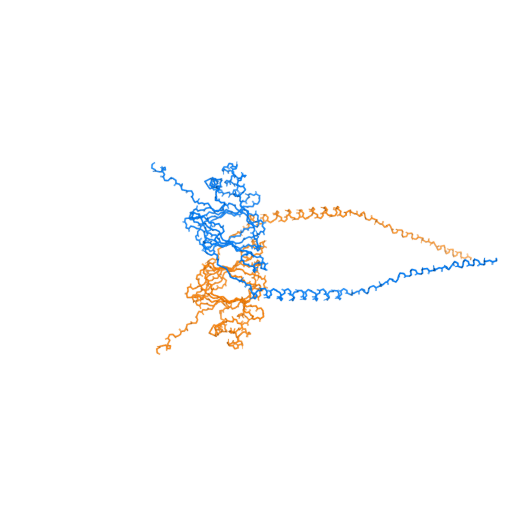31 195 GLU A N 1
ATOM 1522 C CA . GLU A 1 195 ? -6.375 33.094 7.102 1 88.31 195 GLU A CA 1
ATOM 1523 C C . GLU A 1 195 ? -5.047 32.656 6.484 1 88.31 195 GLU A C 1
ATOM 1525 O O . GLU A 1 195 ? -5.016 32.125 5.379 1 88.31 195 GLU A O 1
ATOM 1530 N N . VAL A 1 196 ? -4.043 32.875 7.215 1 84.62 196 VAL A N 1
ATOM 1531 C CA . VAL A 1 196 ? -2.715 32.562 6.719 1 84.62 196 VAL A CA 1
ATOM 1532 C C . VAL A 1 196 ? -2.543 31.031 6.695 1 84.62 196 VAL A C 1
ATOM 1534 O O . VAL A 1 196 ? -2.051 30.469 5.715 1 84.62 196 VAL A O 1
ATOM 1537 N N . VAL A 1 197 ? -2.971 30.406 7.711 1 80.75 197 VAL A N 1
ATOM 1538 C CA . VAL A 1 197 ? -2.885 28.953 7.801 1 80.75 197 VAL A CA 1
ATOM 1539 C C . VAL A 1 197 ? -3.744 28.312 6.711 1 80.75 197 VAL A C 1
ATOM 1541 O O . VAL A 1 197 ? -3.299 27.391 6.016 1 80.75 197 VAL A O 1
ATOM 1544 N N . ALA A 1 198 ? -4.934 28.828 6.574 1 83 198 ALA A N 1
ATOM 1545 C CA . ALA A 1 198 ? -5.859 28.312 5.566 1 83 198 ALA A CA 1
ATOM 1546 C C . ALA A 1 198 ? -5.262 28.422 4.164 1 83 198 ALA A C 1
ATOM 1548 O O . ALA A 1 198 ? -5.34 27.484 3.373 1 83 198 ALA A O 1
ATOM 1549 N N . ASN A 1 199 ? -4.672 29.531 3.885 1 81.44 199 ASN A N 1
ATOM 1550 C CA . ASN A 1 199 ? -4.098 29.75 2.562 1 81.44 199 ASN A CA 1
ATOM 1551 C C . ASN A 1 199 ? -2.863 28.891 2.328 1 81.44 199 ASN A C 1
ATOM 1553 O O . ASN A 1 199 ? -2.641 28.406 1.218 1 81.44 199 ASN A O 1
ATOM 1557 N N . SER A 1 200 ? -2.113 28.703 3.352 1 75.81 200 SER A N 1
ATOM 1558 C CA . SER A 1 200 ? -0.869 27.938 3.236 1 75.81 200 SER A CA 1
ATOM 1559 C C . SER A 1 200 ? -1.14 26.484 2.898 1 75.81 200 SER A C 1
ATOM 1561 O O . SER A 1 200 ? -0.395 25.859 2.131 1 75.81 200 SER A O 1
ATOM 1563 N N . PHE A 1 201 ? -2.244 26.062 3.461 1 76.38 201 PHE A N 1
ATOM 1564 C CA . PHE A 1 201 ? -2.521 24.641 3.279 1 76.38 201 PHE A CA 1
ATOM 1565 C C . PHE A 1 201 ? -3.754 24.438 2.406 1 76.38 201 PHE A C 1
ATOM 1567 O O . PHE A 1 201 ? -4.176 23.297 2.174 1 76.38 201 PHE A O 1
ATOM 1574 N N . GLN A 1 202 ? -4.27 25.484 2.045 1 76.69 202 GLN A N 1
ATOM 1575 C CA . GLN A 1 202 ? -5.418 25.484 1.147 1 76.69 202 GLN A CA 1
ATOM 1576 C C . GLN A 1 202 ? -6.59 24.719 1.766 1 76.69 202 GLN A C 1
ATOM 1578 O O . GLN A 1 202 ? -7.184 23.844 1.121 1 76.69 202 GLN A O 1
ATOM 1583 N N . ILE A 1 203 ? -6.84 25 2.969 1 76.75 203 ILE A N 1
ATOM 1584 C CA . ILE A 1 203 ? -7.992 24.469 3.688 1 76.75 203 ILE A CA 1
ATOM 1585 C C . ILE A 1 203 ? -8.938 25.594 4.078 1 76.75 203 ILE A C 1
ATOM 1587 O O . ILE A 1 203 ? -8.625 26.781 3.875 1 76.75 203 ILE A O 1
ATOM 1591 N N . SER A 1 204 ? -10.102 25.172 4.547 1 82.25 204 SER A N 1
ATOM 1592 C CA . SER A 1 204 ? -11.07 26.188 4.949 1 82.25 204 SER A CA 1
ATOM 1593 C C . SER A 1 204 ? -10.609 26.922 6.207 1 82.25 204 SER A C 1
ATOM 1595 O O . SER A 1 204 ? -9.797 26.391 6.977 1 82.25 204 SER A O 1
ATOM 1597 N N . ARG A 1 205 ? -11.18 28.125 6.387 1 86.75 205 ARG A N 1
ATOM 1598 C CA . ARG A 1 205 ? -10.875 28.891 7.594 1 86.75 205 ARG A CA 1
ATOM 1599 C C . ARG A 1 205 ? -11.289 28.125 8.844 1 86.75 205 ARG A C 1
ATOM 1601 O O . ARG A 1 205 ? -10.609 28.172 9.867 1 86.75 205 ARG A O 1
ATOM 1608 N N . GLU A 1 206 ? -12.414 27.406 8.703 1 83.19 206 GLU A N 1
ATOM 1609 C CA . GLU A 1 206 ? -12.891 26.625 9.828 1 83.19 206 GLU A CA 1
ATOM 1610 C C . GLU A 1 206 ? -11.914 25.5 10.18 1 83.19 206 GLU A C 1
ATOM 1612 O O . GLU A 1 206 ? -11.594 25.297 11.352 1 83.19 206 GLU A O 1
ATOM 1617 N N . ASP A 1 207 ? -11.422 24.922 9.227 1 81.81 207 ASP A N 1
ATOM 1618 C CA . ASP A 1 207 ? -10.461 23.844 9.453 1 81.81 207 ASP A CA 1
ATOM 1619 C C . ASP A 1 207 ? -9.148 24.391 10 1 81.81 207 ASP A C 1
ATOM 1621 O O . ASP A 1 207 ? -8.508 23.75 10.844 1 81.81 207 ASP A O 1
ATOM 1625 N N . ALA A 1 208 ? -8.703 25.516 9.5 1 82.5 208 ALA A N 1
ATOM 1626 C CA . ALA A 1 208 ? -7.5 26.172 10.016 1 82.5 208 ALA A CA 1
ATOM 1627 C C . ALA A 1 208 ? -7.637 26.484 11.5 1 82.5 208 ALA A C 1
ATOM 1629 O O . ALA A 1 208 ? -6.695 26.281 12.273 1 82.5 208 ALA A O 1
ATOM 1630 N N . ARG A 1 209 ? -8.789 26.969 11.875 1 82.12 209 ARG A N 1
ATOM 1631 C CA . ARG A 1 209 ? -9.055 27.25 13.281 1 82.12 209 ARG A CA 1
ATOM 1632 C C . ARG A 1 209 ? -8.977 26 14.133 1 82.12 209 ARG A C 1
ATOM 1634 O O . ARG A 1 209 ? -8.414 26.016 15.227 1 82.12 209 ARG A O 1
ATOM 1641 N N . ARG A 1 210 ? -9.469 24.953 13.617 1 78.25 210 ARG A N 1
ATOM 1642 C CA . ARG A 1 210 ? -9.422 23.688 14.336 1 78.25 210 ARG A CA 1
ATOM 1643 C C . ARG A 1 210 ? -7.98 23.203 14.516 1 78.25 210 ARG A C 1
ATOM 1645 O O . ARG A 1 210 ? -7.617 22.703 15.578 1 78.25 210 ARG A O 1
ATOM 1652 N N . LEU A 1 211 ? -7.258 23.281 13.5 1 76.56 211 LEU A N 1
ATOM 1653 C CA . LEU A 1 211 ? -5.859 22.875 13.516 1 76.56 211 LEU A CA 1
ATOM 1654 C C . LEU A 1 211 ? -5.078 23.656 14.57 1 76.56 211 LEU A C 1
ATOM 1656 O O . LEU A 1 211 ? -4.242 23.078 15.273 1 76.56 211 LEU A O 1
ATOM 1660 N N . LYS A 1 212 ? -5.43 24.891 14.672 1 77.56 212 LYS A N 1
ATOM 1661 C CA . LYS A 1 212 ? -4.691 25.766 15.57 1 77.56 212 LYS A CA 1
ATOM 1662 C C . LYS A 1 212 ? -5.094 25.531 17.031 1 77.56 212 LYS A C 1
ATOM 1664 O O . LYS A 1 212 ? -4.273 25.688 17.938 1 77.56 212 LYS A O 1
ATOM 1669 N N . ASN A 1 213 ? -6.285 25.203 17.219 1 73.62 213 ASN A N 1
ATOM 1670 C CA . ASN A 1 213 ? -6.816 25.188 18.578 1 73.62 213 ASN A CA 1
ATOM 1671 C C . ASN A 1 213 ? -6.773 23.797 19.172 1 73.62 213 ASN A C 1
ATOM 1673 O O . ASN A 1 213 ? -7.082 23.609 20.359 1 73.62 213 ASN A O 1
ATOM 1677 N N . ASN A 1 214 ? -6.449 22.906 18.312 1 61.97 214 ASN A N 1
ATOM 1678 C CA . ASN A 1 214 ? -6.492 21.547 18.859 1 61.97 214 ASN A CA 1
ATOM 1679 C C . ASN A 1 214 ? -5.199 21.203 19.578 1 61.97 214 ASN A C 1
ATOM 1681 O O . ASN A 1 214 ? -4.168 20.953 18.953 1 61.97 214 ASN A O 1
ATOM 1685 N N . ARG A 1 215 ? -5.113 21.406 20.828 1 58.78 215 ARG A N 1
ATOM 1686 C CA . ARG A 1 215 ? -3.936 21.25 21.672 1 58.78 215 ARG A CA 1
ATOM 1687 C C . ARG A 1 215 ? -3.572 19.781 21.844 1 58.78 215 ARG A C 1
ATOM 1689 O O . ARG A 1 215 ? -2.393 19.422 21.906 1 58.78 215 ARG A O 1
ATOM 1696 N N . ASP A 1 216 ? -4.645 19.016 21.906 1 57.78 216 ASP A N 1
ATOM 1697 C CA . ASP A 1 216 ? -4.383 17.656 22.359 1 57.78 216 ASP A CA 1
ATOM 1698 C C . ASP A 1 216 ? -4.332 16.672 21.188 1 57.78 216 ASP A C 1
ATOM 1700 O O . ASP A 1 216 ? -3.775 15.586 21.312 1 57.78 216 ASP A O 1
ATOM 1704 N N . GLU A 1 217 ? -4.945 17.234 20.109 1 59.03 217 GLU A N 1
ATOM 1705 C CA . GLU A 1 217 ? -5.035 16.281 19.016 1 59.03 217 GLU A CA 1
ATOM 1706 C C . GLU A 1 217 ? -4.016 16.594 17.922 1 59.03 217 GLU A C 1
ATOM 1708 O O . GLU A 1 217 ? -4.117 17.625 17.25 1 59.03 217 GLU A O 1
ATOM 1713 N N . VAL A 1 218 ? -2.99 15.836 17.938 1 62.62 218 VAL A N 1
ATOM 1714 C CA . VAL A 1 218 ? -1.852 16.297 17.156 1 62.62 218 VAL A CA 1
ATOM 1715 C C . VAL A 1 218 ? -1.969 15.781 15.727 1 62.62 218 VAL A C 1
ATOM 1717 O O . VAL A 1 218 ? -1.679 16.5 14.766 1 62.62 218 VAL A O 1
ATOM 1720 N N . SER A 1 219 ? -2.662 14.695 15.562 1 78.94 219 SER A N 1
ATOM 1721 C CA . SER A 1 219 ? -2.559 14.156 14.211 1 78.94 219 SER A CA 1
ATOM 1722 C C . SER A 1 219 ? -3.926 14.086 13.539 1 78.94 219 SER A C 1
ATOM 1724 O O . SER A 1 219 ? -4.062 14.461 12.375 1 78.94 219 SER A O 1
ATOM 1726 N N . VAL A 1 220 ? -4.98 13.648 14.312 1 81.06 220 VAL A N 1
ATOM 1727 C CA . VAL A 1 220 ? -6.32 13.531 13.75 1 81.06 220 VAL A CA 1
ATOM 1728 C C . VAL A 1 220 ? -7.312 14.336 14.586 1 81.06 220 VAL A C 1
ATOM 1730 O O . VAL A 1 220 ? -7.391 14.164 15.805 1 81.06 220 VAL A O 1
ATOM 1733 N N . LEU A 1 221 ? -8.078 15.25 13.945 1 75.75 221 LEU A N 1
ATOM 1734 C CA . LEU A 1 221 ? -8.945 16.219 14.609 1 75.75 221 LEU A CA 1
ATOM 1735 C C . LEU A 1 221 ? -10.414 15.945 14.273 1 75.75 221 LEU A C 1
ATOM 1737 O O . LEU A 1 221 ? -10.75 15.695 13.117 1 75.75 221 LEU A O 1
ATOM 1741 N N . SER A 1 222 ? -11.172 15.953 15.188 1 76.81 222 SER A N 1
ATOM 1742 C CA . SER A 1 222 ? -12.594 15.656 15.031 1 76.81 222 SER A CA 1
ATOM 1743 C C . SER A 1 222 ? -13.32 16.781 14.312 1 76.81 222 SER A C 1
ATOM 1745 O O . SER A 1 222 ? -12.82 17.906 14.25 1 76.81 222 SER A O 1
ATOM 1747 N N . ALA A 1 223 ? -14.438 16.406 13.766 1 72.31 223 ALA A N 1
ATOM 1748 C CA . ALA A 1 223 ? -15.273 17.406 13.102 1 72.31 223 ALA A CA 1
ATOM 1749 C C . ALA A 1 223 ? -15.828 18.422 14.102 1 72.31 223 ALA A C 1
ATOM 1751 O O . ALA A 1 223 ? -16.031 18.094 15.273 1 72.31 223 ALA A O 1
ATOM 1752 N N . SER A 1 224 ? -15.711 19.703 13.703 1 62.72 224 SER A N 1
ATOM 1753 C CA . SER A 1 224 ? -16.312 20.703 14.586 1 62.72 224 SER A CA 1
ATOM 1754 C C . SER A 1 224 ? -17.797 20.438 14.781 1 62.72 224 SER A C 1
ATOM 1756 O O . SER A 1 224 ? -18.484 19.953 13.875 1 62.72 224 SER A O 1
ATOM 1758 N N . ARG A 1 225 ? -18.281 20.203 16.047 1 51.5 225 ARG A N 1
ATOM 1759 C CA . ARG A 1 225 ? -19.703 20.25 16.359 1 51.5 225 ARG A CA 1
ATOM 1760 C C . ARG A 1 225 ? -20.328 21.547 15.859 1 51.5 225 ARG A C 1
ATOM 1762 O O . ARG A 1 225 ? -19.984 22.641 16.328 1 51.5 225 ARG A O 1
ATOM 1769 N N . GLN A 1 226 ? -20.609 21.938 14.727 1 43.62 226 GLN A N 1
ATOM 1770 C CA . GLN A 1 226 ? -21.562 23.031 14.594 1 43.62 226 GLN A CA 1
ATOM 1771 C C . GLN A 1 226 ? -22.672 22.922 15.633 1 43.62 226 GLN A C 1
ATOM 1773 O O . GLN A 1 226 ? -23.25 21.844 15.828 1 43.62 226 GLN A O 1
ATOM 1778 N N . SER A 1 227 ? -22.719 23.828 16.594 1 37.59 227 SER A N 1
ATOM 1779 C CA . SER A 1 227 ? -23.844 24.297 17.391 1 37.59 227 SER A CA 1
ATOM 1780 C C . SER A 1 227 ? -25.094 24.469 16.531 1 37.59 227 SER A C 1
ATOM 1782 O O . SER A 1 227 ? -25.109 25.25 15.586 1 37.59 227 SER A O 1
ATOM 1784 N N . LYS A 1 228 ? -25.891 23.578 16.25 1 38 228 LYS A N 1
ATOM 1785 C CA . LYS A 1 228 ? -27.297 23.656 15.859 1 38 228 LYS A CA 1
ATOM 1786 C C . LYS A 1 228 ? -27.984 24.828 16.531 1 38 228 LYS A C 1
ATOM 1788 O O . LYS A 1 228 ? -29.203 25.016 16.375 1 38 228 LYS A O 1
ATOM 1793 N N . TYR A 1 229 ? -27.422 25.656 17.344 1 32.88 229 TYR A N 1
ATOM 1794 C CA . TYR A 1 229 ? -28.297 26.688 17.875 1 32.88 229 TYR A CA 1
ATOM 1795 C C . TYR A 1 229 ? -28.656 27.719 16.797 1 32.88 229 TYR A C 1
ATOM 1797 O O . TYR A 1 229 ? -29.562 28.531 17 1 32.88 229 TYR A O 1
ATOM 1805 N N . GLU A 1 230 ? -27.828 28.031 15.805 1 32.12 230 GLU A N 1
ATOM 1806 C CA . GLU A 1 230 ? -28.297 29.281 15.219 1 32.12 230 GLU A CA 1
ATOM 1807 C C . GLU A 1 230 ? -29.531 29.047 14.344 1 32.12 230 GLU A C 1
ATOM 1809 O O . GLU A 1 230 ? -30.109 29.984 13.812 1 32.12 230 GLU A O 1
ATOM 1814 N N . ARG A 1 231 ? -29.812 27.828 13.773 1 31.22 231 ARG A N 1
ATOM 1815 C CA . ARG A 1 231 ? -31.047 28 13 1 31.22 231 ARG A CA 1
ATOM 1816 C C . ARG A 1 231 ? -32.281 27.906 13.906 1 31.22 231 ARG A C 1
ATOM 1818 O O . ARG A 1 231 ? -33.406 27.812 13.414 1 31.22 231 ARG A O 1
ATOM 1825 N N . ASP A 1 232 ? -32.125 27.922 15.273 1 25.83 232 ASP A N 1
ATOM 1826 C CA . ASP A 1 232 ? -33.438 28.391 15.75 1 25.83 232 ASP A CA 1
ATOM 1827 C C . ASP A 1 232 ? -33.531 29.906 15.703 1 25.83 232 ASP A C 1
ATOM 1829 O O . ASP A 1 232 ? -32.562 30.594 16.031 1 25.83 232 ASP A O 1
ATOM 1833 N N . MET B 1 1 ? 89.562 23.234 -55.125 1 24.12 1 MET B N 1
ATOM 1834 C CA . MET B 1 1 ? 89.75 23.656 -53.75 1 24.12 1 MET B CA 1
ATOM 1835 C C . MET B 1 1 ? 88.438 23.859 -53.062 1 24.12 1 MET B C 1
ATOM 1837 O O . MET B 1 1 ? 88.062 25 -52.781 1 24.12 1 MET B O 1
ATOM 1841 N N . GLN B 1 2 ? 87.312 23.141 -53.469 1 27.41 2 GLN B N 1
ATOM 1842 C CA . GLN B 1 2 ? 85.938 23.297 -53.188 1 27.41 2 GLN B CA 1
ATOM 1843 C C . GLN B 1 2 ? 85.625 23.094 -51.719 1 27.41 2 GLN B C 1
ATOM 1845 O O . GLN B 1 2 ? 85.938 22.047 -51.156 1 27.41 2 GLN B O 1
ATOM 1850 N N . ASN B 1 3 ? 85.625 24.25 -50.938 1 24.23 3 ASN B N 1
ATOM 1851 C CA . ASN B 1 3 ? 85.625 24.484 -49.5 1 24.23 3 ASN B CA 1
ATOM 1852 C C . ASN B 1 3 ? 84.312 23.984 -48.875 1 24.23 3 ASN B C 1
ATOM 1854 O O . ASN B 1 3 ? 83.25 24.484 -49.188 1 24.23 3 ASN B O 1
ATOM 1858 N N . GLU B 1 4 ? 84.062 22.688 -48.688 1 25.91 4 GLU B N 1
ATOM 1859 C CA . GLU B 1 4 ? 82.938 21.875 -48.188 1 25.91 4 GLU B CA 1
ATOM 1860 C C . GLU B 1 4 ? 82.625 22.266 -46.75 1 25.91 4 GLU B C 1
ATOM 1862 O O . GLU B 1 4 ? 83.188 21.734 -45.781 1 25.91 4 GLU B O 1
ATOM 1867 N N . ASN B 1 5 ? 82.562 23.625 -46.438 1 26.39 5 ASN B N 1
ATOM 1868 C CA . ASN B 1 5 ? 82.5 24.078 -45.062 1 26.39 5 ASN B CA 1
ATOM 1869 C C . ASN B 1 5 ? 81.188 23.578 -44.406 1 26.39 5 ASN B C 1
ATOM 1871 O O . ASN B 1 5 ? 80.125 23.984 -44.781 1 26.39 5 ASN B O 1
ATOM 1875 N N . ASP B 1 6 ? 81.125 22.297 -43.969 1 27.69 6 ASP B N 1
ATOM 1876 C CA . ASP B 1 6 ? 80.125 21.453 -43.344 1 27.69 6 ASP B CA 1
ATOM 1877 C C . ASP B 1 6 ? 79.625 22.047 -42.031 1 27.69 6 ASP B C 1
ATOM 1879 O O . ASP B 1 6 ? 80.312 21.875 -40.969 1 27.69 6 ASP B O 1
ATOM 1883 N N . ASN B 1 7 ? 79.375 23.422 -41.938 1 24.44 7 ASN B N 1
ATOM 1884 C CA . ASN B 1 7 ? 79.062 24.062 -40.656 1 24.44 7 ASN B CA 1
ATOM 1885 C C . ASN B 1 7 ? 77.875 23.438 -40 1 24.44 7 ASN B C 1
ATOM 1887 O O . ASN B 1 7 ? 76.75 23.609 -40.469 1 24.44 7 ASN B O 1
ATOM 1891 N N . ARG B 1 8 ? 77.938 22.172 -39.531 1 26.88 8 ARG B N 1
ATOM 1892 C CA . ARG B 1 8 ? 76.875 21.406 -38.844 1 26.88 8 ARG B CA 1
ATOM 1893 C C . ARG B 1 8 ? 76.375 22.156 -37.625 1 26.88 8 ARG B C 1
ATOM 1895 O O . ARG B 1 8 ? 77.188 22.5 -36.719 1 26.88 8 ARG B O 1
ATOM 1902 N N . GLY B 1 9 ? 75.562 23.219 -37.781 1 23.02 9 GLY B N 1
ATOM 1903 C CA . GLY B 1 9 ? 74.938 24.016 -36.688 1 23.02 9 GLY B CA 1
ATOM 1904 C C . GLY B 1 9 ? 74.25 23.188 -35.625 1 23.02 9 GLY B C 1
ATOM 1905 O O . GLY B 1 9 ? 73.688 22.156 -35.938 1 23.02 9 GLY B O 1
ATOM 1906 N N . ILE B 1 10 ? 74.875 22.969 -34.469 1 25.41 10 ILE B N 1
ATOM 1907 C CA . ILE B 1 10 ? 74.562 22.266 -33.25 1 25.41 10 ILE B CA 1
ATOM 1908 C C . ILE B 1 10 ? 73.25 22.844 -32.688 1 25.41 10 ILE B C 1
ATOM 1910 O O . ILE B 1 10 ? 73.188 24.031 -32.375 1 25.41 10 ILE B O 1
ATOM 1914 N N . ILE B 1 11 ? 72.062 22.734 -33.344 1 24.47 11 ILE B N 1
ATOM 1915 C CA . ILE B 1 11 ? 70.875 23.297 -32.781 1 24.47 11 ILE B CA 1
ATOM 1916 C C . ILE B 1 11 ? 70.562 22.688 -31.422 1 24.47 11 ILE B C 1
ATOM 1918 O O . ILE B 1 11 ? 70.438 21.469 -31.281 1 24.47 11 ILE B O 1
ATOM 1922 N N . VAL B 1 12 ? 71.062 23.266 -30.344 1 24.06 12 VAL B N 1
ATOM 1923 C CA . VAL B 1 12 ? 70.812 22.922 -28.953 1 24.06 12 VAL B CA 1
ATOM 1924 C C . VAL B 1 12 ? 69.312 23.078 -28.641 1 24.06 12 VAL B C 1
ATOM 1926 O O . VAL B 1 12 ? 68.75 24.156 -28.781 1 24.06 12 VAL B O 1
ATOM 1929 N N . GLN B 1 13 ? 68.438 22.234 -29.125 1 24.14 13 GLN B N 1
ATOM 1930 C CA . GLN B 1 13 ? 67 22.312 -28.766 1 24.14 13 GLN B CA 1
ATOM 1931 C C . GLN B 1 13 ? 66.812 22.219 -27.266 1 24.14 13 GLN B C 1
ATOM 1933 O O . GLN B 1 13 ? 67.125 21.219 -26.641 1 24.14 13 GLN B O 1
ATOM 1938 N N . ALA B 1 14 ? 67 23.312 -26.531 1 24.58 14 ALA B N 1
ATOM 1939 C CA . ALA B 1 14 ? 66.75 23.391 -25.094 1 24.58 14 ALA B CA 1
ATOM 1940 C C . ALA B 1 14 ? 65.312 23.016 -24.766 1 24.58 14 ALA B C 1
ATOM 1942 O O . ALA B 1 14 ? 64.375 23.688 -25.188 1 24.58 14 ALA B O 1
ATOM 1943 N N . GLN B 1 15 ? 64.875 21.766 -24.797 1 24.91 15 GLN B N 1
ATOM 1944 C CA . GLN B 1 15 ? 63.531 21.297 -24.422 1 24.91 15 GLN B CA 1
ATOM 1945 C C . GLN B 1 15 ? 63.219 21.641 -22.953 1 24.91 15 GLN B C 1
ATOM 1947 O O . GLN B 1 15 ? 63.688 20.938 -22.047 1 24.91 15 GLN B O 1
ATOM 1952 N N . HIS B 1 16 ? 63.406 22.906 -22.453 1 27.09 16 HIS B N 1
ATOM 1953 C CA . HIS B 1 16 ? 63.062 23.109 -21.062 1 27.09 16 HIS B CA 1
ATOM 1954 C C . HIS B 1 16 ? 61.562 22.844 -20.828 1 27.09 16 HIS B C 1
ATOM 1956 O O . HIS B 1 16 ? 60.719 23.438 -21.484 1 27.09 16 HIS B O 1
ATOM 1962 N N . GLU B 1 17 ? 61.188 21.625 -20.484 1 27.3 17 GLU B N 1
ATOM 1963 C CA . GLU B 1 17 ? 59.844 21.234 -20.016 1 27.3 17 GLU B CA 1
ATOM 1964 C C . GLU B 1 17 ? 59.375 22.125 -18.875 1 27.3 17 GLU B C 1
ATOM 1966 O O . GLU B 1 17 ? 60.031 22.203 -17.828 1 27.3 17 GLU B O 1
ATOM 1971 N N . LEU B 1 18 ? 58.844 23.297 -19.203 1 27.95 18 LEU B N 1
ATOM 1972 C CA . LEU B 1 18 ? 58.156 24.109 -18.203 1 27.95 18 LEU B CA 1
ATOM 1973 C C . LEU B 1 18 ? 57.188 23.25 -17.391 1 27.95 18 LEU B C 1
ATOM 1975 O O . LEU B 1 18 ? 56.281 22.609 -17.953 1 27.95 18 LEU B O 1
ATOM 1979 N N . GLN B 1 19 ? 57.625 22.656 -16.328 1 28.83 19 GLN B N 1
ATOM 1980 C CA . GLN B 1 19 ? 56.812 21.984 -15.344 1 28.83 19 GLN B CA 1
ATOM 1981 C C . GLN B 1 19 ? 55.75 22.938 -14.789 1 28.83 19 GLN B C 1
ATOM 1983 O O . GLN B 1 19 ? 56.062 23.922 -14.133 1 28.83 19 GLN B O 1
ATOM 1988 N N . VAL B 1 20 ? 54.688 23.219 -15.562 1 31.58 20 VAL B N 1
ATOM 1989 C CA . VAL B 1 20 ? 53.531 23.938 -15.039 1 31.58 20 VAL B CA 1
ATOM 1990 C C . VAL B 1 20 ? 53.125 23.359 -13.688 1 31.58 20 VAL B C 1
ATOM 1992 O O . VAL B 1 20 ? 52.844 22.156 -13.586 1 31.58 20 VAL B O 1
ATOM 1995 N N . ILE B 1 21 ? 53.688 23.828 -12.609 1 32.41 21 ILE B N 1
ATOM 1996 C CA . ILE B 1 21 ? 53.25 23.5 -11.258 1 32.41 21 ILE B CA 1
ATOM 1997 C C . ILE B 1 21 ? 51.781 23.922 -11.062 1 32.41 21 ILE B C 1
ATOM 1999 O O . ILE B 1 21 ? 51.469 25.094 -11.18 1 32.41 21 ILE B O 1
ATOM 2003 N N . SER B 1 22 ? 50.875 23.141 -11.57 1 35.97 22 SER B N 1
ATOM 2004 C CA . SER B 1 22 ? 49.469 23.406 -11.266 1 35.97 22 SER B CA 1
ATOM 2005 C C . SER B 1 22 ? 49.281 23.656 -9.773 1 35.97 22 SER B C 1
ATOM 2007 O O . SER B 1 22 ? 49.875 22.984 -8.938 1 35.97 22 SER B O 1
ATOM 2009 N N . PRO B 1 23 ? 48.938 24.875 -9.461 1 38.28 23 PRO B N 1
ATOM 2010 C CA . PRO B 1 23 ? 48.656 25.172 -8.047 1 38.28 23 PRO B CA 1
ATOM 2011 C C . PRO B 1 23 ? 47.781 24.109 -7.383 1 38.28 23 PRO B C 1
ATOM 2013 O O . PRO B 1 23 ? 46.906 23.531 -8.031 1 38.28 23 PRO B O 1
ATOM 2016 N N . ARG B 1 24 ? 48.375 23.391 -6.469 1 37.88 24 ARG B N 1
ATOM 2017 C CA . ARG B 1 24 ? 47.625 22.516 -5.574 1 37.88 24 ARG B CA 1
ATOM 2018 C C . ARG B 1 24 ? 46.406 23.234 -4.992 1 37.88 24 ARG B C 1
ATOM 2020 O O . ARG B 1 24 ? 46.562 24.188 -4.219 1 37.88 24 ARG B O 1
ATOM 2027 N N . GLN B 1 25 ? 45.438 23.422 -5.754 1 49.34 25 GLN B N 1
ATOM 2028 C CA . GLN B 1 25 ? 44.188 23.844 -5.105 1 49.34 25 GLN B CA 1
ATOM 2029 C C . GLN B 1 25 ? 43.969 23.094 -3.793 1 49.34 25 GLN B C 1
ATOM 2031 O O . GLN B 1 25 ? 44.156 21.891 -3.725 1 49.34 25 GLN B O 1
ATOM 2036 N N . SER B 1 26 ? 44.094 23.766 -2.66 1 55.47 26 SER B N 1
ATOM 2037 C CA . SER B 1 26 ? 43.969 23.156 -1.347 1 55.47 26 SER B CA 1
ATOM 2038 C C . SER B 1 26 ? 42.75 22.234 -1.295 1 55.47 26 SER B C 1
ATOM 2040 O O . SER B 1 26 ? 41.781 22.453 -2.021 1 55.47 26 SER B O 1
ATOM 2042 N N . GLN B 1 27 ? 42.969 21.047 -0.705 1 59.28 27 GLN B N 1
ATOM 2043 C CA . GLN B 1 27 ? 41.906 20.062 -0.43 1 59.28 27 GLN B CA 1
ATOM 2044 C C . GLN B 1 27 ? 40.656 20.75 0.063 1 59.28 27 GLN B C 1
ATOM 2046 O O . GLN B 1 27 ? 39.531 20.328 -0.278 1 59.28 27 GLN B O 1
ATOM 2051 N N . GLU B 1 28 ? 40.938 21.891 0.714 1 63.97 28 GLU B N 1
ATOM 2052 C CA . GLU B 1 28 ? 39.781 22.594 1.274 1 63.97 28 GLU B CA 1
ATOM 2053 C C . GLU B 1 28 ? 38.969 23.281 0.18 1 63.97 28 GLU B C 1
ATOM 2055 O O . GLU B 1 28 ? 37.75 23.297 0.23 1 63.97 28 GLU B O 1
ATOM 2060 N N . GLU B 1 29 ? 39.656 23.891 -0.76 1 62.69 29 GLU B N 1
ATOM 2061 C CA . GLU B 1 29 ? 38.969 24.547 -1.859 1 62.69 29 GLU B CA 1
ATOM 2062 C C . GLU B 1 29 ? 38.25 23.516 -2.75 1 62.69 29 GLU B C 1
ATOM 2064 O O . GLU B 1 29 ? 37.156 23.781 -3.244 1 62.69 29 GLU B O 1
ATOM 2069 N N . GLU B 1 30 ? 38.875 22.422 -2.951 1 62.25 30 GLU B N 1
ATOM 2070 C CA . GLU B 1 30 ? 38.219 21.344 -3.699 1 62.25 30 GLU B CA 1
ATOM 2071 C C . GLU B 1 30 ? 37 20.828 -2.967 1 62.25 30 GLU B C 1
ATOM 2073 O O . GLU B 1 30 ? 35.969 20.547 -3.594 1 62.25 30 GLU B O 1
ATOM 2078 N N . GLU B 1 31 ? 37.156 20.781 -1.629 1 64.75 31 GLU B N 1
ATOM 2079 C CA . GLU B 1 31 ? 36 20.344 -0.839 1 64.75 31 GLU B CA 1
ATOM 2080 C C . GLU B 1 31 ? 34.875 21.359 -0.889 1 64.75 31 GLU B C 1
ATOM 2082 O O . GLU B 1 31 ? 33.688 20.984 -0.956 1 64.75 31 GLU B O 1
ATOM 2087 N N . ARG B 1 32 ? 35.25 22.609 -0.969 1 62.47 32 ARG B N 1
ATOM 2088 C CA . ARG B 1 32 ? 34.25 23.672 -1.056 1 62.47 32 ARG B CA 1
ATOM 2089 C C . ARG B 1 32 ? 33.562 23.688 -2.432 1 62.47 32 ARG B C 1
ATOM 2091 O O . ARG B 1 32 ? 32.375 23.891 -2.545 1 62.47 32 ARG B O 1
ATOM 2098 N N . GLN B 1 33 ? 34.375 23.484 -3.371 1 61.5 33 GLN B N 1
ATOM 2099 C CA . GLN B 1 33 ? 33.844 23.453 -4.723 1 61.5 33 GLN B CA 1
ATOM 2100 C C . GLN B 1 33 ? 32.938 22.219 -4.93 1 61.5 33 GLN B C 1
ATOM 2102 O O . GLN B 1 33 ? 31.922 22.297 -5.609 1 61.5 33 GLN B O 1
ATOM 2107 N N . GLN B 1 34 ? 33.344 21.109 -4.348 1 62.12 34 GLN B N 1
ATOM 2108 C CA . GLN B 1 34 ? 32.5 19.922 -4.406 1 62.12 34 GLN B CA 1
ATOM 2109 C C . GLN B 1 34 ? 31.219 20.094 -3.598 1 62.12 34 GLN B C 1
ATOM 2111 O O . GLN B 1 34 ? 30.156 19.641 -4.008 1 62.12 34 GLN B O 1
ATOM 2116 N N . GLU B 1 35 ? 31.359 20.734 -2.504 1 62.81 35 GLU B N 1
ATOM 2117 C CA . GLU B 1 35 ? 30.172 21.016 -1.706 1 62.81 35 GLU B CA 1
ATOM 2118 C C . GLU B 1 35 ? 29.234 21.984 -2.434 1 62.81 35 GLU B C 1
ATOM 2120 O O . GLU B 1 35 ? 28.016 21.812 -2.396 1 62.81 35 GLU B O 1
ATOM 2125 N N . SER B 1 36 ? 29.781 22.984 -3.035 1 60.44 36 SER B N 1
ATOM 2126 C CA . SER B 1 36 ? 28.984 23.938 -3.805 1 60.44 36 SER B CA 1
ATOM 2127 C C . SER B 1 36 ? 28.328 23.266 -5 1 60.44 36 SER B C 1
ATOM 2129 O O . SER B 1 36 ? 27.156 23.516 -5.293 1 60.44 36 SER B O 1
ATOM 2131 N N . ARG B 1 37 ? 28.938 22.391 -5.688 1 56.44 37 ARG B N 1
ATOM 2132 C CA . ARG B 1 37 ? 28.359 21.656 -6.812 1 56.44 37 ARG B CA 1
ATOM 2133 C C . ARG B 1 37 ? 27.281 20.688 -6.348 1 56.44 37 ARG B C 1
ATOM 2135 O O . ARG B 1 37 ? 26.266 20.516 -7.023 1 56.44 37 ARG B O 1
ATOM 2142 N N . ARG B 1 38 ? 27.469 20.078 -5.23 1 57.19 38 ARG B N 1
ATOM 2143 C CA . ARG B 1 38 ? 26.453 19.219 -4.656 1 57.19 38 ARG B CA 1
ATOM 2144 C C . ARG B 1 38 ? 25.234 20.016 -4.219 1 57.19 38 ARG B C 1
ATOM 2146 O O . ARG B 1 38 ? 24.094 19.578 -4.375 1 57.19 38 ARG B O 1
ATOM 2153 N N . SER B 1 39 ? 25.547 21.188 -3.678 1 56.28 39 SER B N 1
ATOM 2154 C CA . SER B 1 39 ? 24.453 22.062 -3.295 1 56.28 39 SER B CA 1
ATOM 2155 C C . SER B 1 39 ? 23.688 22.562 -4.516 1 56.28 39 SER B C 1
ATOM 2157 O O . SER B 1 39 ? 22.453 22.578 -4.516 1 56.28 39 SER B O 1
ATOM 2159 N N . THR B 1 40 ? 24.422 22.922 -5.496 1 51.47 40 THR B N 1
ATOM 2160 C CA . THR B 1 40 ? 23.797 23.375 -6.727 1 51.47 40 THR B CA 1
ATOM 2161 C C . THR B 1 40 ? 23.031 22.234 -7.398 1 51.47 40 THR B C 1
ATOM 2163 O O . THR B 1 40 ? 21.922 22.438 -7.91 1 51.47 40 THR B O 1
ATOM 2166 N N . ARG B 1 41 ? 23.562 21.125 -7.438 1 47.97 41 ARG B N 1
ATOM 2167 C CA . ARG B 1 41 ? 22.875 19.969 -8.008 1 47.97 41 ARG B CA 1
ATOM 2168 C C . ARG B 1 41 ? 21.656 19.594 -7.168 1 47.97 41 ARG B C 1
ATOM 2170 O O . ARG B 1 41 ? 20.609 19.219 -7.711 1 47.97 41 ARG B O 1
ATOM 2177 N N . ARG B 1 42 ? 21.812 19.641 -5.906 1 51 42 ARG B N 1
ATOM 2178 C CA . ARG B 1 42 ? 20.672 19.422 -5.016 1 51 42 ARG B CA 1
ATOM 2179 C C . ARG B 1 42 ? 19.594 20.484 -5.234 1 51 42 ARG B C 1
ATOM 2181 O O . ARG B 1 42 ? 18.406 20.172 -5.262 1 51 42 ARG B O 1
ATOM 2188 N N . HIS B 1 43 ? 20.062 21.703 -5.355 1 51.62 43 HIS B N 1
ATOM 2189 C CA . HIS B 1 43 ? 19.141 22.797 -5.641 1 51.62 43 HIS B CA 1
ATOM 2190 C C . HIS B 1 43 ? 18.5 22.641 -7.012 1 51.62 43 HIS B C 1
ATOM 2192 O O . HIS B 1 43 ? 17.297 22.891 -7.176 1 51.62 43 HIS B O 1
ATOM 2198 N N . HIS B 1 44 ? 19.234 22.359 -7.957 1 48.22 44 HIS B N 1
ATOM 2199 C CA . HIS B 1 44 ? 18.703 22.141 -9.297 1 48.22 44 HIS B CA 1
ATOM 2200 C C . HIS B 1 44 ? 17.828 20.891 -9.352 1 48.22 44 HIS B C 1
ATOM 2202 O O . HIS B 1 44 ? 16.781 20.891 -10.016 1 48.22 44 HIS B O 1
ATOM 2208 N N . GLU B 1 45 ? 18.266 19.859 -8.75 1 49.56 45 GLU B N 1
ATOM 2209 C CA . GLU B 1 45 ? 17.469 18.625 -8.68 1 49.56 45 GLU B CA 1
ATOM 2210 C C . GLU B 1 45 ? 16.172 18.844 -7.906 1 49.56 45 GLU B C 1
ATOM 2212 O O . GLU B 1 45 ? 15.125 18.328 -8.289 1 49.56 45 GLU B O 1
ATOM 2217 N N . ASP B 1 46 ? 16.312 19.672 -6.949 1 52.03 46 ASP B N 1
ATOM 2218 C CA . ASP B 1 46 ? 15.141 20.031 -6.16 1 52.03 46 ASP B CA 1
ATOM 2219 C C . ASP B 1 46 ? 14.141 20.844 -6.992 1 52.03 46 ASP B C 1
ATOM 2221 O O . ASP B 1 46 ? 12.938 20.594 -6.953 1 52.03 46 ASP B O 1
ATOM 2225 N N . ASN B 1 47 ? 14.703 21.891 -7.68 1 51.09 47 ASN B N 1
ATOM 2226 C CA . ASN B 1 47 ? 13.82 22.703 -8.516 1 51.09 47 ASN B CA 1
ATOM 2227 C C . ASN B 1 47 ? 13.164 21.859 -9.609 1 51.09 47 ASN B C 1
ATOM 2229 O O . ASN B 1 47 ? 11.969 22 -9.875 1 51.09 47 ASN B O 1
ATOM 2233 N N . GLY B 1 48 ? 13.859 21.078 -10.25 1 52.12 48 GLY B N 1
ATOM 2234 C CA . GLY B 1 48 ? 13.32 20.219 -11.297 1 52.12 48 GLY B CA 1
ATOM 2235 C C . GLY B 1 48 ? 12.312 19.203 -10.781 1 52.12 48 GLY B C 1
ATOM 2236 O O . GLY B 1 48 ? 11.297 18.953 -11.43 1 52.12 48 GLY B O 1
ATOM 2237 N N . VAL B 1 49 ? 12.602 18.781 -9.68 1 57.28 49 VAL B N 1
ATOM 2238 C CA . VAL B 1 49 ? 11.695 17.797 -9.086 1 57.28 49 VAL B CA 1
ATOM 2239 C C . VAL B 1 49 ? 10.406 18.484 -8.641 1 57.28 49 VAL B C 1
ATOM 2241 O O . VAL B 1 49 ? 9.312 17.953 -8.859 1 57.28 49 VAL B O 1
ATOM 2244 N N . GLU B 1 50 ? 10.609 19.719 -8.18 1 61.31 50 GLU B N 1
ATOM 2245 C CA . GLU B 1 50 ? 9.422 20.453 -7.777 1 61.31 50 GLU B CA 1
ATOM 2246 C C . GLU B 1 50 ? 8.555 20.812 -8.984 1 61.31 50 GLU B C 1
ATOM 2248 O O . GLU B 1 50 ? 7.328 20.703 -8.922 1 61.31 50 GLU B O 1
ATOM 2253 N N . GLU B 1 51 ? 9.211 21.234 -9.992 1 62.38 51 GLU B N 1
ATOM 2254 C CA . GLU B 1 51 ? 8.461 21.547 -11.211 1 62.38 51 GLU B CA 1
ATOM 2255 C C . GLU B 1 51 ? 7.762 20.297 -11.75 1 62.38 51 GLU B C 1
ATOM 2257 O O . GLU B 1 51 ? 6.629 20.375 -12.227 1 62.38 51 GLU B O 1
ATOM 2262 N N . THR B 1 52 ? 8.344 19.219 -11.594 1 63.72 52 THR B N 1
ATOM 2263 C CA . THR B 1 52 ? 7.785 17.969 -12.07 1 63.72 52 THR B CA 1
ATOM 2264 C C . THR B 1 52 ? 6.523 17.594 -11.297 1 63.72 52 THR B C 1
ATOM 2266 O O . THR B 1 52 ? 5.523 17.188 -11.891 1 63.72 52 THR B O 1
ATOM 2269 N N . PHE B 1 53 ? 6.5 17.984 -10.109 1 71.69 53 PHE B N 1
ATOM 2270 C CA . PHE B 1 53 ? 5.355 17.562 -9.305 1 71.69 53 PHE B CA 1
ATOM 2271 C C . PHE B 1 53 ? 4.191 18.531 -9.484 1 71.69 53 PHE B C 1
ATOM 2273 O O . PHE B 1 53 ? 3.029 18.141 -9.359 1 71.69 53 PHE B O 1
ATOM 2280 N N . CYS B 1 54 ? 4.555 19.719 -9.875 1 66.38 54 CYS B N 1
ATOM 2281 C CA . CYS B 1 54 ? 3.514 20.734 -10.031 1 66.38 54 CYS B CA 1
ATOM 2282 C C . CYS B 1 54 ? 2.588 20.391 -11.188 1 66.38 54 CYS B C 1
ATOM 2284 O O . CYS B 1 54 ? 1.423 20.797 -11.203 1 66.38 54 CYS B O 1
ATOM 2286 N N . THR B 1 55 ? 3.041 19.625 -12.039 1 69.94 55 THR B N 1
ATOM 2287 C CA . THR B 1 55 ? 2.217 19.344 -13.211 1 69.94 55 THR B CA 1
ATOM 2288 C C . THR B 1 55 ? 1.891 17.859 -13.289 1 69.94 55 THR B C 1
ATOM 2290 O O . THR B 1 55 ? 1.107 17.438 -14.141 1 69.94 55 THR B O 1
ATOM 2293 N N . ALA B 1 56 ? 2.367 17.203 -12.406 1 80.12 56 ALA B N 1
ATOM 2294 C CA . ALA B 1 56 ? 2.229 15.75 -12.523 1 80.12 56 ALA B CA 1
ATOM 2295 C C . ALA B 1 56 ? 0.883 15.281 -11.969 1 80.12 56 ALA B C 1
ATOM 2297 O O . ALA B 1 56 ? 0.39 15.82 -10.977 1 80.12 56 ALA B O 1
ATOM 2298 N N . ARG B 1 57 ? 0.336 14.359 -12.734 1 89.81 57 ARG B N 1
ATOM 2299 C CA . ARG B 1 57 ? -0.802 13.633 -12.172 1 89.81 57 ARG B CA 1
ATOM 2300 C C . ARG B 1 57 ? -0.383 12.805 -10.961 1 89.81 57 ARG B C 1
ATOM 2302 O O . ARG B 1 57 ? 0.563 12.016 -11.039 1 89.81 57 ARG B O 1
ATOM 2309 N N . LEU B 1 58 ? -1.096 13.039 -9.867 1 93.06 58 LEU B N 1
ATOM 2310 C CA . LEU B 1 58 ? -0.684 12.383 -8.633 1 93.06 58 LEU B CA 1
ATOM 2311 C C . LEU B 1 58 ? -1.686 11.305 -8.227 1 93.06 58 LEU B C 1
ATOM 2313 O O . LEU B 1 58 ? -1.459 10.57 -7.262 1 93.06 58 LEU B O 1
ATOM 2317 N N . LYS B 1 59 ? -2.777 11.227 -9.078 1 91.94 59 LYS B N 1
ATOM 2318 C CA . LYS B 1 59 ? -3.861 10.328 -8.695 1 91.94 59 LYS B CA 1
ATOM 2319 C C . LYS B 1 59 ? -4.25 9.406 -9.836 1 91.94 59 LYS B C 1
ATOM 2321 O O . LYS B 1 59 ? -4.199 9.797 -11.008 1 91.94 59 LYS B O 1
ATOM 2326 N N . LEU B 1 60 ? -4.66 8.195 -9.539 1 94.31 60 LEU B N 1
ATOM 2327 C CA . LEU B 1 60 ? -5.145 7.227 -10.523 1 94.31 60 LEU B CA 1
ATOM 2328 C C . LEU B 1 60 ? -6.148 6.27 -9.891 1 94.31 60 LEU B C 1
ATOM 2330 O O . LEU B 1 60 ? -5.941 5.797 -8.773 1 94.31 60 LEU B O 1
ATOM 2334 N N . ASN B 1 61 ? -7.211 6.023 -10.586 1 94.62 61 ASN B N 1
ATOM 2335 C CA . ASN B 1 61 ? -8.18 5.031 -10.125 1 94.62 61 ASN B CA 1
ATOM 2336 C C . ASN B 1 61 ? -7.793 3.625 -10.586 1 94.62 61 ASN B C 1
ATOM 2338 O O . ASN B 1 61 ? -7.543 3.402 -11.773 1 94.62 61 ASN B O 1
ATOM 2342 N N . ILE B 1 62 ? -7.809 2.697 -9.625 1 92.56 62 ILE B N 1
ATOM 2343 C CA . ILE B 1 62 ? -7.406 1.354 -10.023 1 92.56 62 ILE B CA 1
ATOM 2344 C C . ILE B 1 62 ? -8.461 0.343 -9.586 1 92.56 62 ILE B C 1
ATOM 2346 O O . ILE B 1 62 ? -8.156 -0.836 -9.391 1 92.56 62 ILE B O 1
ATOM 2350 N N . ASN B 1 63 ? -9.609 0.8 -9.406 1 93.06 63 ASN B N 1
ATOM 2351 C CA . ASN B 1 63 ? -10.688 -0.079 -8.969 1 93.06 63 ASN B CA 1
ATOM 2352 C C . ASN B 1 63 ? -11.602 -0.465 -10.133 1 93.06 63 ASN B C 1
ATOM 2354 O O . ASN B 1 63 ? -12.477 -1.324 -9.977 1 93.06 63 ASN B O 1
ATOM 2358 N N . ASP B 1 64 ? -11.438 0.131 -11.242 1 92.25 64 ASP B N 1
ATOM 2359 C CA . ASP B 1 64 ? -12.289 -0.159 -12.383 1 92.25 64 ASP B CA 1
ATOM 2360 C C . ASP B 1 64 ? -11.891 -1.474 -13.055 1 92.25 64 ASP B C 1
ATOM 2362 O O . ASP B 1 64 ? -10.781 -1.592 -13.594 1 92.25 64 ASP B O 1
ATOM 2366 N N . PRO B 1 65 ? -12.805 -2.395 -13.133 1 91.06 65 PRO B N 1
ATOM 2367 C CA . PRO B 1 65 ? -12.461 -3.676 -13.758 1 91.06 65 PRO B CA 1
ATOM 2368 C C . PRO B 1 65 ? -12.094 -3.535 -15.227 1 91.06 65 PRO B C 1
ATOM 2370 O O . PRO B 1 65 ? -11.305 -4.332 -15.75 1 91.06 65 PRO B O 1
ATOM 2373 N N . GLU B 1 66 ? -12.531 -2.527 -15.867 1 91.06 66 GLU B N 1
ATOM 2374 C CA . GLU B 1 66 ? -12.258 -2.312 -17.281 1 91.06 66 GLU B CA 1
ATOM 2375 C C . GLU B 1 66 ? -10.797 -1.947 -17.516 1 91.06 66 GLU B C 1
ATOM 2377 O O . GLU B 1 66 ? -10.273 -2.115 -18.625 1 91.06 66 GLU B O 1
ATOM 2382 N N . ASP B 1 67 ? -10.188 -1.505 -16.438 1 92 67 ASP B N 1
ATOM 2383 C CA . ASP B 1 67 ? -8.805 -1.063 -16.578 1 92 67 ASP B CA 1
ATOM 2384 C C . ASP B 1 67 ? -7.84 -2.137 -16.078 1 92 67 ASP B C 1
ATOM 2386 O O . ASP B 1 67 ? -6.633 -1.896 -15.984 1 92 67 ASP B O 1
ATOM 2390 N N . ALA B 1 68 ? -8.414 -3.314 -15.82 1 94.06 68 ALA B N 1
ATOM 2391 C CA . ALA B 1 68 ? -7.566 -4.375 -15.281 1 94.06 68 ALA B CA 1
ATOM 2392 C C . ALA B 1 68 ? -6.59 -4.891 -16.328 1 94.06 68 ALA B C 1
ATOM 2394 O O . ALA B 1 68 ? -6.945 -5.012 -17.516 1 94.06 68 ALA B O 1
ATOM 2395 N N . ASP B 1 69 ? -5.434 -5.18 -15.891 1 90.94 69 ASP B N 1
ATOM 2396 C CA . ASP B 1 69 ? -4.426 -5.762 -16.781 1 90.94 69 ASP B CA 1
ATOM 2397 C C . ASP B 1 69 ? -4.703 -7.246 -17.016 1 90.94 69 ASP B C 1
ATOM 2399 O O . ASP B 1 69 ? -4.395 -7.77 -18.094 1 90.94 69 ASP B O 1
ATOM 2403 N N . VAL B 1 70 ? -5.109 -7.906 -16.016 1 89.12 70 VAL B N 1
ATOM 2404 C CA . VAL B 1 70 ? -5.582 -9.289 -16.078 1 89.12 70 VAL B CA 1
ATOM 2405 C C . VAL B 1 70 ? -7.027 -9.359 -15.594 1 89.12 70 VAL B C 1
ATOM 2407 O O . VAL B 1 70 ? -7.371 -8.797 -14.547 1 89.12 70 VAL B O 1
ATOM 2410 N N . PHE B 1 71 ? -7.82 -10 -16.406 1 91.56 71 PHE B N 1
ATOM 2411 C CA . PHE B 1 71 ? -9.211 -10.164 -15.992 1 91.56 71 PHE B CA 1
ATOM 2412 C C . PHE B 1 71 ? -9.734 -11.539 -16.391 1 91.56 71 PHE B C 1
ATOM 2414 O O . PHE B 1 71 ? -9.664 -11.93 -17.547 1 91.56 71 PHE B O 1
ATOM 2421 N N . ASN B 1 72 ? -10.125 -12.242 -15.43 1 90.25 72 ASN B N 1
ATOM 2422 C CA . ASN B 1 72 ? -10.859 -13.492 -15.562 1 90.25 72 ASN B CA 1
ATOM 2423 C C . ASN B 1 72 ? -12.211 -13.43 -14.852 1 90.25 72 ASN B C 1
ATOM 2425 O O . ASN B 1 72 ? -12.273 -13.367 -13.625 1 90.25 72 ASN B O 1
ATOM 2429 N N . PRO B 1 73 ? -13.266 -13.414 -15.57 1 90.25 73 PRO B N 1
ATOM 2430 C CA . PRO B 1 73 ? -14.594 -13.211 -14.984 1 90.25 73 PRO B CA 1
ATOM 2431 C C . PRO B 1 73 ? -14.953 -14.281 -13.953 1 90.25 73 PRO B C 1
ATOM 2433 O O . PRO B 1 73 ? -15.867 -14.094 -13.156 1 90.25 73 PRO B O 1
ATOM 2436 N N . ARG B 1 74 ? -14.195 -15.328 -13.945 1 90.56 74 ARG B N 1
ATOM 2437 C CA . ARG B 1 74 ? -14.531 -16.406 -13.023 1 90.56 74 ARG B CA 1
ATOM 24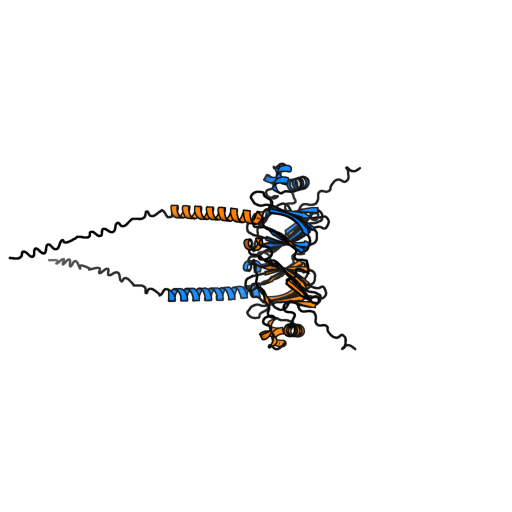38 C C . ARG B 1 74 ? -13.508 -16.484 -11.891 1 90.56 74 ARG B C 1
ATOM 2440 O O . ARG B 1 74 ? -13.695 -17.234 -10.93 1 90.56 74 ARG B O 1
ATOM 2447 N N . ALA B 1 75 ? -12.453 -15.703 -12.008 1 93.06 75 ALA B N 1
ATOM 2448 C CA . ALA B 1 75 ? -11.375 -15.93 -11.055 1 93.06 75 ALA B CA 1
ATOM 2449 C C . ALA B 1 75 ? -10.961 -14.625 -10.383 1 93.06 75 ALA B C 1
ATOM 2451 O O . ALA B 1 75 ? -10.594 -14.617 -9.203 1 93.06 75 ALA B O 1
ATOM 2452 N N . GLY B 1 76 ? -10.914 -13.578 -11.133 1 95.31 76 GLY B N 1
ATOM 2453 C CA . GLY B 1 76 ? -10.523 -12.328 -10.508 1 95.31 76 GLY B CA 1
ATOM 2454 C C . GLY B 1 76 ? -9.836 -11.367 -11.461 1 95.31 76 GLY B C 1
ATOM 2455 O O . GLY B 1 76 ? -10.031 -11.445 -12.672 1 95.31 76 GLY B O 1
ATOM 2456 N N . ARG B 1 77 ? -9.172 -10.375 -10.906 1 95.12 77 ARG B N 1
ATOM 2457 C CA . ARG B 1 77 ? -8.531 -9.352 -11.727 1 95.12 77 ARG B CA 1
ATOM 2458 C C . ARG B 1 77 ? -7.312 -8.766 -11.023 1 95.12 77 ARG B C 1
ATOM 2460 O O . ARG B 1 77 ? -7.238 -8.773 -9.789 1 95.12 77 ARG B O 1
ATOM 2467 N N . LEU B 1 78 ? -6.371 -8.32 -11.852 1 95.19 78 LEU B N 1
ATOM 2468 C CA . LEU B 1 78 ? -5.168 -7.625 -11.414 1 95.19 78 LEU B CA 1
ATOM 2469 C C . LEU B 1 78 ? -5.012 -6.297 -12.148 1 95.19 78 LEU B C 1
ATOM 2471 O O . LEU B 1 78 ? -5.191 -6.23 -13.367 1 95.19 78 LEU B O 1
ATOM 2475 N N . THR B 1 79 ? -4.805 -5.242 -11.422 1 96.12 79 THR B N 1
ATOM 2476 C CA . THR B 1 79 ? -4.559 -3.922 -11.984 1 96.12 79 THR B CA 1
ATOM 2477 C C . THR B 1 79 ? -3.26 -3.334 -11.445 1 96.12 79 THR B C 1
ATOM 2479 O O . THR B 1 79 ? -3.082 -3.227 -10.227 1 96.12 79 THR B O 1
ATOM 2482 N N . ALA B 1 80 ? -2.389 -2.957 -12.336 1 94.62 80 ALA B N 1
ATOM 2483 C CA . ALA B 1 80 ? -1.091 -2.418 -11.938 1 94.62 80 ALA B CA 1
ATOM 2484 C C . ALA B 1 80 ? -1.046 -0.903 -12.117 1 94.62 80 ALA B C 1
ATOM 2486 O O . ALA B 1 80 ? -1.684 -0.36 -13.023 1 94.62 80 ALA B O 1
ATOM 2487 N N . VAL B 1 81 ? -0.338 -0.257 -11.242 1 95.94 81 VAL B N 1
ATOM 2488 C CA . VAL B 1 81 ? 0.043 1.147 -11.344 1 95.94 81 VAL B CA 1
ATOM 2489 C C . VAL B 1 81 ? 1.565 1.271 -11.359 1 95.94 81 VAL B C 1
ATOM 2491 O O . VAL B 1 81 ? 2.238 0.795 -10.438 1 95.94 81 VAL B O 1
ATOM 2494 N N . ASN B 1 82 ? 2.031 1.821 -12.352 1 95.38 82 ASN B N 1
ATOM 2495 C CA . ASN B 1 82 ? 3.471 1.992 -12.508 1 95.38 82 ASN B CA 1
ATOM 2496 C C . ASN B 1 82 ? 3.807 3.307 -13.203 1 95.38 82 ASN B C 1
ATOM 2498 O O . ASN B 1 82 ? 2.934 4.156 -13.391 1 95.38 82 ASN B O 1
ATOM 2502 N N . SER B 1 83 ? 5.043 3.477 -13.531 1 94.5 83 SER B N 1
ATOM 2503 C CA . SER B 1 83 ? 5.48 4.766 -14.055 1 94.5 83 SER B CA 1
ATOM 2504 C C . SER B 1 83 ? 4.977 4.984 -15.477 1 94.5 83 SER B C 1
ATOM 2506 O O . SER B 1 83 ? 5.02 6.105 -15.992 1 94.5 83 SER B O 1
ATOM 2508 N N . LEU B 1 84 ? 4.473 3.988 -16.141 1 91.94 84 LEU B N 1
ATOM 2509 C CA . LEU B 1 84 ? 3.949 4.125 -17.484 1 91.94 84 LEU B CA 1
ATOM 2510 C C . LEU B 1 84 ? 2.564 4.762 -17.469 1 91.94 84 LEU B C 1
ATOM 2512 O O . LEU B 1 84 ? 2.236 5.566 -18.344 1 91.94 84 LEU B O 1
ATOM 2516 N N . ASN B 1 85 ? 1.729 4.5 -16.5 1 93.38 85 ASN B N 1
ATOM 2517 C CA . ASN B 1 85 ? 0.379 5.055 -16.469 1 93.38 85 ASN B CA 1
ATOM 2518 C C . ASN B 1 85 ? 0.237 6.129 -15.391 1 93.38 85 ASN B C 1
ATOM 2520 O O . ASN B 1 85 ? -0.75 6.867 -15.367 1 93.38 85 ASN B O 1
ATOM 2524 N N . LEU B 1 86 ? 1.203 6.25 -14.539 1 94.19 86 LEU B N 1
ATOM 2525 C CA . LEU B 1 86 ? 1.312 7.328 -13.562 1 94.19 86 LEU B CA 1
ATOM 2526 C C . LEU B 1 86 ? 2.752 7.82 -13.453 1 94.19 86 LEU B C 1
ATOM 2528 O O . LEU B 1 86 ? 3.488 7.41 -12.555 1 94.19 86 LEU B O 1
ATOM 2532 N N . PRO B 1 87 ? 3.156 8.719 -14.164 1 92 87 PRO B N 1
ATOM 2533 C CA . PRO B 1 87 ? 4.559 9.07 -14.398 1 92 87 PRO B CA 1
ATOM 2534 C C . PRO B 1 87 ? 5.266 9.555 -13.133 1 92 87 PRO B C 1
ATOM 2536 O O . PRO B 1 87 ? 6.48 9.391 -12.992 1 92 87 PRO B O 1
ATOM 2539 N N . ILE B 1 88 ? 4.656 10.062 -12.188 1 92.25 88 ILE B N 1
ATOM 2540 C CA . ILE B 1 88 ? 5.266 10.578 -10.969 1 92.25 88 ILE B CA 1
ATOM 2541 C C . ILE B 1 88 ? 5.961 9.438 -10.227 1 92.25 88 ILE B C 1
ATOM 2543 O O . ILE B 1 88 ? 6.863 9.672 -9.414 1 92.25 88 ILE B O 1
ATOM 2547 N N . LEU B 1 89 ? 5.578 8.234 -10.477 1 94.12 89 LEU B N 1
ATOM 2548 C CA . LEU B 1 89 ? 6.133 7.078 -9.781 1 94.12 89 LEU B CA 1
ATOM 2549 C C . LEU B 1 89 ? 7.602 6.879 -10.141 1 94.12 89 LEU B C 1
ATOM 2551 O O . LEU B 1 89 ? 8.344 6.234 -9.398 1 94.12 89 LEU B O 1
ATOM 2555 N N . ARG B 1 90 ? 7.977 7.438 -11.281 1 91.38 90 ARG B N 1
ATOM 2556 C CA . ARG B 1 90 ? 9.391 7.402 -11.648 1 91.38 90 ARG B CA 1
ATOM 2557 C C . ARG B 1 90 ? 10.242 8.117 -10.609 1 91.38 90 ARG B C 1
ATOM 2559 O O . ARG B 1 90 ? 11.375 7.699 -10.336 1 91.38 90 ARG B O 1
ATOM 2566 N N . HIS B 1 91 ? 9.695 9.094 -10.086 1 88.88 91 HIS B N 1
ATOM 2567 C CA . HIS B 1 91 ? 10.43 9.922 -9.141 1 88.88 91 HIS B CA 1
ATOM 2568 C C . HIS B 1 91 ? 10.453 9.289 -7.75 1 88.88 91 HIS B C 1
ATOM 2570 O O . HIS B 1 91 ? 11.422 9.453 -7.008 1 88.88 91 HIS B O 1
ATOM 2576 N N . VAL B 1 92 ? 9.398 8.586 -7.465 1 91.06 92 VAL B N 1
ATOM 2577 C CA . VAL B 1 92 ? 9.336 8.062 -6.105 1 91.06 92 VAL B CA 1
ATOM 2578 C C . VAL B 1 92 ? 9.82 6.609 -6.09 1 91.06 92 VAL B C 1
ATOM 2580 O O . VAL B 1 92 ? 9.984 6.016 -5.023 1 91.06 92 VAL B O 1
ATOM 2583 N N . GLN B 1 93 ? 10.016 5.977 -7.234 1 91.94 93 GLN B N 1
ATOM 2584 C CA . GLN B 1 93 ? 10.578 4.641 -7.418 1 91.94 93 GLN B CA 1
ATOM 2585 C C . GLN B 1 93 ? 9.727 3.584 -6.727 1 91.94 93 GLN B C 1
ATOM 2587 O O . GLN B 1 93 ? 10.25 2.725 -6.016 1 91.94 93 GLN B O 1
ATOM 2592 N N . LEU B 1 94 ? 8.445 3.742 -6.898 1 95.31 94 LEU B N 1
ATOM 2593 C CA . LEU B 1 94 ? 7.465 2.791 -6.379 1 95.31 94 LEU B CA 1
ATOM 2594 C C . LEU B 1 94 ? 6.449 2.414 -7.453 1 95.31 94 LEU B C 1
ATOM 2596 O O . LEU B 1 94 ? 6.285 3.135 -8.438 1 95.31 94 LEU B O 1
ATOM 2600 N N . SER B 1 95 ? 5.855 1.299 -7.32 1 96.19 95 SER B N 1
ATOM 2601 C CA . SER B 1 95 ? 4.656 0.903 -8.055 1 96.19 95 SER B CA 1
ATOM 2602 C C . SER B 1 95 ? 3.645 0.228 -7.133 1 96.19 95 SER B C 1
ATOM 2604 O O . SER B 1 95 ? 3.938 -0.033 -5.965 1 96.19 95 SER B O 1
ATOM 2606 N N . ALA B 1 96 ? 2.469 0.061 -7.625 1 97.12 96 ALA B N 1
ATOM 2607 C CA . ALA B 1 96 ? 1.404 -0.57 -6.852 1 97.12 96 ALA B CA 1
ATOM 2608 C C . ALA B 1 96 ? 0.602 -1.542 -7.707 1 97.12 96 ALA B C 1
ATOM 2610 O O . ALA B 1 96 ? 0.695 -1.518 -8.938 1 97.12 96 ALA B O 1
ATOM 2611 N N . GLU B 1 97 ? -0.072 -2.428 -7.078 1 96.75 97 GLU B N 1
ATOM 2612 C CA . GLU B 1 97 ? -0.946 -3.395 -7.734 1 96.75 97 GLU B CA 1
ATOM 2613 C C . GLU B 1 97 ? -2.158 -3.723 -6.867 1 96.75 97 GLU B C 1
ATOM 2615 O O . GLU B 1 97 ? -2.025 -3.93 -5.66 1 96.75 97 GLU B O 1
ATOM 2620 N N . ARG B 1 98 ? -3.293 -3.73 -7.504 1 97.69 98 ARG B N 1
ATOM 2621 C CA . ARG B 1 98 ? -4.504 -4.195 -6.836 1 97.69 98 ARG B CA 1
ATOM 2622 C C . ARG B 1 98 ? -4.922 -5.566 -7.355 1 97.69 98 ARG B C 1
ATOM 2624 O O . ARG B 1 98 ? -4.949 -5.801 -8.562 1 97.69 98 ARG B O 1
ATOM 2631 N N . GLY B 1 99 ? -5.227 -6.449 -6.445 1 97.44 99 GLY B N 1
ATOM 2632 C CA . GLY B 1 99 ? -5.723 -7.77 -6.801 1 97.44 99 GLY B CA 1
ATOM 2633 C C . GLY B 1 99 ? -7.07 -8.086 -6.18 1 97.44 99 GLY B C 1
ATOM 2634 O O . GLY B 1 99 ? -7.34 -7.707 -5.039 1 97.44 99 GLY B O 1
ATOM 2635 N N . VAL B 1 100 ? -7.824 -8.75 -6.973 1 97.81 100 VAL B N 1
ATOM 2636 C CA . VAL B 1 100 ? -9.109 -9.289 -6.539 1 97.81 100 VAL B CA 1
ATOM 2637 C C . VAL B 1 100 ? -9.242 -10.742 -6.988 1 97.81 100 VAL B C 1
ATOM 2639 O O . VAL B 1 100 ? -9.258 -11.023 -8.188 1 97.81 100 VAL B O 1
ATOM 2642 N N . LEU B 1 101 ? -9.297 -11.609 -6.055 1 97.12 101 LEU B N 1
ATOM 2643 C CA . LEU B 1 101 ? -9.586 -13.016 -6.324 1 97.12 101 LEU B CA 1
ATOM 2644 C C . LEU B 1 101 ? -10.992 -13.375 -5.859 1 97.12 101 LEU B C 1
ATOM 2646 O O . LEU B 1 101 ? -11.375 -13.07 -4.727 1 97.12 101 LEU B O 1
ATOM 2650 N N . TYR B 1 102 ? -11.719 -13.969 -6.723 1 96.62 102 TYR B N 1
ATOM 2651 C CA . TYR B 1 102 ? -13.039 -14.438 -6.336 1 96.62 102 TYR B CA 1
ATOM 2652 C C . TYR B 1 102 ? -12.945 -15.68 -5.457 1 96.62 102 TYR B C 1
ATOM 2654 O O . TYR B 1 102 ? -11.852 -16.172 -5.172 1 96.62 102 TYR B O 1
ATOM 2662 N N . ALA B 1 103 ? -14.078 -16.078 -5.008 1 96.5 103 ALA B N 1
ATOM 2663 C CA . ALA B 1 103 ? -14.148 -17.172 -4.047 1 96.5 103 ALA B CA 1
ATOM 2664 C C . ALA B 1 103 ? -13.414 -18.406 -4.566 1 96.5 103 ALA B C 1
ATOM 2666 O O . ALA B 1 103 ? -13.695 -18.891 -5.664 1 96.5 103 ALA B O 1
ATOM 2667 N N . ASN B 1 104 ? -12.43 -18.828 -3.783 1 92.31 104 ASN B N 1
ATOM 2668 C CA . ASN B 1 104 ? -11.711 -20.078 -3.982 1 92.31 104 ASN B CA 1
ATOM 2669 C C . ASN B 1 104 ? -10.82 -20.016 -5.223 1 92.31 104 ASN B C 1
ATOM 2671 O O . ASN B 1 104 ? -10.352 -21.047 -5.707 1 92.31 104 ASN B O 1
ATOM 2675 N N . ALA B 1 105 ? -10.609 -18.844 -5.719 1 92.88 105 ALA B N 1
ATOM 2676 C CA . ALA B 1 105 ? -9.703 -18.688 -6.855 1 92.88 105 ALA B CA 1
ATOM 2677 C C . ALA B 1 105 ? -8.25 -18.703 -6.406 1 92.88 105 ALA B C 1
ATOM 2679 O O . ALA B 1 105 ? -7.957 -18.547 -5.215 1 92.88 105 ALA B O 1
ATOM 2680 N N . LEU B 1 106 ? -7.359 -18.984 -7.383 1 90.12 106 LEU B N 1
ATOM 2681 C CA . LEU B 1 106 ? -5.926 -19.094 -7.129 1 90.12 106 LEU B CA 1
ATOM 2682 C C . LEU B 1 106 ? -5.141 -18.141 -8.016 1 90.12 106 LEU B C 1
ATOM 2684 O O . LEU B 1 106 ? -5.438 -18 -9.203 1 90.12 106 LEU B O 1
ATOM 2688 N N . MET B 1 107 ? -4.281 -17.391 -7.41 1 90.25 107 MET B N 1
ATOM 2689 C CA . MET B 1 107 ? -3.275 -16.703 -8.219 1 90.25 107 MET B CA 1
ATOM 2690 C C . MET B 1 107 ? -2.037 -17.578 -8.391 1 90.25 107 MET B C 1
ATOM 2692 O O . MET B 1 107 ? -1.45 -18.031 -7.41 1 90.25 107 MET B O 1
ATOM 2696 N N . SER B 1 108 ? -1.708 -17.844 -9.602 1 85.44 108 SER B N 1
ATOM 2697 C CA . SER B 1 108 ? -0.576 -18.703 -9.922 1 85.44 108 SER B CA 1
ATOM 2698 C C . SER B 1 108 ? 0.705 -18.203 -9.258 1 85.44 108 SER B C 1
ATOM 2700 O O . SER B 1 108 ? 0.885 -17 -9.078 1 85.44 108 SER B O 1
ATOM 2702 N N . PRO B 1 109 ? 1.582 -19.141 -8.969 1 86.88 109 PRO B N 1
ATOM 2703 C CA . PRO B 1 109 ? 2.861 -18.719 -8.406 1 86.88 109 PRO B CA 1
ATOM 2704 C C . PRO B 1 109 ? 3.545 -17.641 -9.242 1 86.88 109 PRO B C 1
ATOM 2706 O O . PRO B 1 109 ? 3.59 -17.734 -10.469 1 86.88 109 PRO B O 1
ATOM 2709 N N . HIS B 1 110 ? 4.047 -16.641 -8.57 1 88.69 110 HIS B N 1
ATOM 2710 C CA . HIS B 1 110 ? 4.703 -15.531 -9.242 1 88.69 110 HIS B CA 1
ATOM 2711 C C . HIS B 1 110 ? 5.754 -14.883 -8.352 1 88.69 110 HIS B C 1
ATOM 2713 O O . HIS B 1 110 ? 5.762 -15.109 -7.133 1 88.69 110 HIS B O 1
ATOM 2719 N N . TRP B 1 111 ? 6.66 -14.211 -9 1 89.31 111 TRP B N 1
ATOM 2720 C CA . TRP B 1 111 ? 7.641 -13.469 -8.211 1 89.31 111 TRP B CA 1
ATOM 2721 C C . TRP B 1 111 ? 8.031 -12.172 -8.914 1 89.31 111 TRP B C 1
ATOM 2723 O O . TRP B 1 111 ? 7.836 -12.031 -10.125 1 89.31 111 TRP B O 1
ATOM 2733 N N . ASN B 1 112 ? 8.359 -11.18 -8.086 1 91.69 112 ASN B N 1
ATOM 2734 C CA . ASN B 1 112 ? 8.914 -9.938 -8.625 1 91.69 112 ASN B CA 1
ATOM 2735 C C . ASN B 1 112 ? 10.406 -10.07 -8.906 1 91.69 112 ASN B C 1
ATOM 2737 O O . ASN B 1 112 ? 11.195 -10.375 -8.008 1 91.69 112 ASN B O 1
ATOM 2741 N N . ILE B 1 113 ? 10.773 -9.742 -10.062 1 89.88 113 ILE B N 1
ATOM 2742 C CA . ILE B 1 113 ? 12.164 -9.977 -10.461 1 89.88 113 ILE B CA 1
ATOM 2743 C C . ILE B 1 113 ? 13.031 -8.812 -10 1 89.88 113 ILE B C 1
ATOM 2745 O O . ILE B 1 113 ? 14.211 -8.992 -9.695 1 89.88 113 ILE B O 1
ATOM 2749 N N . ASN B 1 114 ? 12.484 -7.656 -9.812 1 91.56 114 ASN B N 1
ATOM 2750 C CA . ASN B 1 114 ? 13.297 -6.477 -9.547 1 91.56 114 ASN B CA 1
ATOM 2751 C C . ASN B 1 114 ? 12.711 -5.629 -8.422 1 91.56 114 ASN B C 1
ATOM 2753 O O . ASN B 1 114 ? 12.914 -4.414 -8.383 1 91.56 114 ASN B O 1
ATOM 2757 N N . ALA B 1 115 ? 11.938 -6.254 -7.605 1 94.5 115 ALA B N 1
ATOM 2758 C CA . ALA B 1 115 ? 11.328 -5.449 -6.551 1 94.5 115 ALA B CA 1
ATOM 2759 C C . ALA B 1 115 ? 10.969 -6.305 -5.34 1 94.5 115 ALA B C 1
ATOM 2761 O O . ALA B 1 115 ? 10.625 -7.48 -5.488 1 94.5 115 ALA B O 1
ATOM 2762 N N . HIS B 1 116 ? 11.086 -5.699 -4.172 1 94.25 116 HIS B N 1
ATOM 2763 C CA . HIS B 1 116 ? 10.375 -6.195 -2.996 1 94.25 116 HIS B CA 1
ATOM 2764 C C . HIS B 1 116 ? 8.938 -5.691 -2.967 1 94.25 116 HIS B C 1
ATOM 2766 O O . HIS B 1 116 ? 8.586 -4.758 -3.693 1 94.25 116 HIS B O 1
ATOM 2772 N N . SER B 1 117 ? 8.117 -6.387 -2.111 1 95.38 117 SER B N 1
ATOM 2773 C CA . SER B 1 117 ? 6.734 -5.926 -2.055 1 95.38 117 SER B CA 1
ATOM 2774 C C . SER B 1 117 ? 6.16 -6.066 -0.649 1 95.38 117 SER B C 1
ATOM 2776 O O . SER B 1 117 ? 6.59 -6.93 0.118 1 95.38 117 SER B O 1
ATOM 2778 N N . ILE B 1 118 ? 5.281 -5.164 -0.276 1 96.38 118 ILE B N 1
ATOM 2779 C CA . ILE B 1 118 ? 4.391 -5.277 0.873 1 96.38 118 ILE B CA 1
ATOM 2780 C C . ILE B 1 118 ? 2.938 -5.297 0.399 1 96.38 118 ILE B C 1
ATOM 2782 O O . ILE B 1 118 ? 2.545 -4.504 -0.459 1 96.38 118 ILE B O 1
ATOM 2786 N N . MET B 1 119 ? 2.197 -6.262 0.919 1 97.62 119 MET B N 1
ATOM 2787 C CA . MET B 1 119 ? 0.787 -6.391 0.566 1 97.62 119 MET B CA 1
ATOM 2788 C C . MET B 1 119 ? -0.104 -6.094 1.768 1 97.62 119 MET B C 1
ATOM 2790 O O . MET B 1 119 ? 0.196 -6.516 2.887 1 97.62 119 MET B O 1
ATOM 2794 N N . TYR B 1 120 ? -1.085 -5.328 1.55 1 98.19 120 TYR B N 1
ATOM 2795 C CA . TYR B 1 120 ? -2.143 -5.117 2.531 1 98.19 120 TYR B CA 1
ATOM 2796 C C . TYR B 1 120 ? -3.445 -5.766 2.076 1 98.19 120 TYR B C 1
ATOM 2798 O O . TYR B 1 120 ? -3.938 -5.484 0.981 1 98.19 120 TYR B O 1
ATOM 2806 N N . ILE B 1 121 ? -4.012 -6.625 2.965 1 98.56 121 ILE B N 1
ATOM 2807 C CA . ILE B 1 121 ? -5.273 -7.289 2.643 1 98.56 121 ILE B CA 1
ATOM 2808 C C . ILE B 1 121 ? -6.438 -6.34 2.908 1 98.56 121 ILE B C 1
ATOM 2810 O O . ILE B 1 121 ? -6.691 -5.965 4.055 1 98.56 121 ILE B O 1
ATOM 2814 N N . THR B 1 122 ? -7.152 -6.012 1.853 1 97.81 122 THR B N 1
ATOM 2815 C CA . THR B 1 122 ? -8.203 -5.008 1.96 1 97.81 122 THR B CA 1
ATOM 2816 C C . THR B 1 122 ? -9.562 -5.668 2.176 1 97.81 122 THR B C 1
ATOM 2818 O O . THR B 1 122 ? -10.523 -5.008 2.584 1 97.81 122 THR B O 1
ATOM 2821 N N . GLY B 1 123 ? -9.641 -6.953 1.812 1 97.62 123 GLY B N 1
ATOM 2822 C CA . GLY B 1 123 ? -10.922 -7.625 1.958 1 97.62 123 GLY B CA 1
ATOM 2823 C C . GLY B 1 123 ? -10.812 -9.141 1.902 1 97.62 123 GLY B C 1
ATOM 2824 O O . GLY B 1 123 ? -9.93 -9.68 1.23 1 97.62 123 GLY B O 1
ATOM 2825 N N . GLY B 1 124 ? -11.742 -9.773 2.559 1 97.94 124 GLY B N 1
ATOM 2826 C CA . GLY B 1 124 ? -11.852 -11.219 2.51 1 97.94 124 GLY B CA 1
ATOM 2827 C C . GLY B 1 124 ? -10.766 -11.922 3.301 1 97.94 124 GLY B C 1
ATOM 2828 O O . GLY B 1 124 ? -10.344 -11.438 4.352 1 97.94 124 GLY B O 1
ATOM 2829 N N . ASN B 1 125 ? -10.57 -13.141 2.883 1 97.88 125 ASN B N 1
ATOM 2830 C CA . ASN B 1 125 ? -9.562 -13.984 3.5 1 97.88 125 ASN B CA 1
ATOM 2831 C C . ASN B 1 125 ? -8.969 -14.969 2.498 1 97.88 125 ASN B C 1
ATOM 2833 O O . ASN B 1 125 ? -9.492 -15.133 1.394 1 97.88 125 ASN B O 1
ATOM 2837 N N . GLY B 1 126 ? -7.875 -15.555 2.916 1 97.25 126 GLY B N 1
ATOM 2838 C CA . GLY B 1 126 ? -7.207 -16.531 2.066 1 97.25 126 GLY B CA 1
ATOM 2839 C C . GLY B 1 126 ? -5.938 -17.094 2.684 1 97.25 126 GLY B C 1
ATOM 2840 O O . GLY B 1 126 ? -5.746 -17.016 3.898 1 97.25 126 GLY B O 1
ATOM 2841 N N . ARG B 1 127 ? -5.207 -17.719 1.826 1 95.62 127 ARG B N 1
ATOM 2842 C CA . ARG B 1 127 ? -3.918 -18.297 2.215 1 95.62 1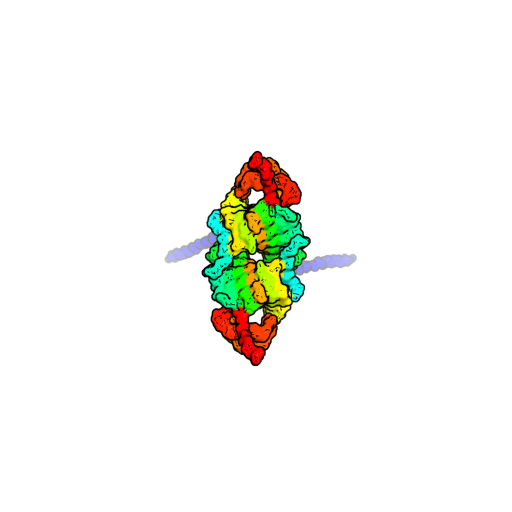27 ARG B CA 1
ATOM 2843 C C . ARG B 1 127 ? -2.807 -17.812 1.286 1 95.62 127 ARG B C 1
ATOM 2845 O O . ARG B 1 127 ? -2.998 -17.734 0.071 1 95.62 127 ARG B O 1
ATOM 2852 N N . ILE B 1 128 ? -1.717 -17.453 1.892 1 95.81 128 ILE B N 1
ATOM 2853 C CA . ILE B 1 128 ? -0.549 -17.031 1.125 1 95.81 128 ILE B CA 1
ATOM 2854 C C . ILE B 1 128 ? 0.646 -17.906 1.48 1 95.81 128 ILE B C 1
ATOM 2856 O O . ILE B 1 128 ? 0.86 -18.234 2.65 1 95.81 128 ILE B O 1
ATOM 2860 N N . GLN B 1 129 ? 1.36 -18.297 0.526 1 92.25 129 GLN B N 1
ATOM 2861 C CA . GLN B 1 129 ? 2.641 -18.984 0.684 1 92.25 129 GLN B CA 1
ATOM 2862 C C . GLN B 1 129 ? 3.764 -18.219 -0.001 1 92.25 129 GLN B C 1
ATOM 2864 O O . GLN B 1 129 ? 3.605 -17.734 -1.129 1 92.25 129 GLN B O 1
ATOM 2869 N N . ILE B 1 130 ? 4.773 -18.016 0.705 1 92.5 130 ILE B N 1
ATOM 2870 C CA . ILE B 1 130 ? 5.965 -17.375 0.164 1 92.5 130 ILE B CA 1
ATOM 2871 C C . ILE B 1 130 ? 7.152 -18.328 0.262 1 92.5 130 ILE B C 1
ATOM 2873 O O . ILE B 1 130 ? 7.496 -18.797 1.353 1 92.5 130 ILE B O 1
ATOM 2877 N N . VAL B 1 131 ? 7.793 -18.562 -0.924 1 88.31 131 VAL B N 1
ATOM 2878 C CA . VAL B 1 131 ? 8.828 -19.594 -1.009 1 88.31 131 VAL B CA 1
ATOM 2879 C C . VAL B 1 131 ? 10.117 -18.984 -1.546 1 88.31 131 VAL B C 1
ATOM 2881 O O . VAL B 1 131 ? 10.102 -18.234 -2.535 1 88.31 131 VAL B O 1
ATOM 2884 N N . GLY B 1 132 ? 11.164 -19.25 -0.878 1 84.12 132 GLY B N 1
ATOM 2885 C CA . GLY B 1 132 ? 12.477 -18.781 -1.307 1 84.12 132 GLY B CA 1
ATOM 2886 C C . GLY B 1 132 ? 13.047 -19.578 -2.463 1 84.12 132 GLY B C 1
ATOM 2887 O O . GLY B 1 132 ? 12.43 -20.531 -2.928 1 84.12 132 GLY B O 1
ATOM 2888 N N . ASP B 1 133 ? 14.227 -19.109 -2.869 1 76.25 133 ASP B N 1
ATOM 2889 C CA . ASP B 1 133 ? 14.875 -19.75 -4.008 1 76.25 133 ASP B CA 1
ATOM 2890 C C . ASP B 1 133 ? 15.352 -21.156 -3.646 1 76.25 133 ASP B C 1
ATOM 2892 O O . ASP B 1 133 ? 15.578 -21.984 -4.527 1 76.25 133 ASP B O 1
ATOM 2896 N N . ASN B 1 134 ? 15.461 -21.344 -2.459 1 74.31 134 ASN B N 1
ATOM 2897 C CA . ASN B 1 134 ? 15.891 -22.672 -2.02 1 74.31 134 ASN B CA 1
ATOM 2898 C C . ASN B 1 134 ? 14.727 -23.641 -1.947 1 74.31 134 ASN B C 1
ATOM 2900 O O . ASN B 1 134 ? 14.906 -24.812 -1.599 1 74.31 134 ASN B O 1
ATOM 2904 N N . GLY B 1 135 ? 13.57 -23.141 -2.207 1 77.19 135 GLY B N 1
ATOM 2905 C CA . GLY B 1 135 ? 12.391 -23.984 -2.193 1 77.19 135 GLY B CA 1
ATOM 2906 C C . GLY B 1 135 ? 11.719 -24.062 -0.835 1 77.19 135 GLY B C 1
ATOM 2907 O O . GLY B 1 135 ? 10.695 -24.719 -0.679 1 77.19 135 GLY B O 1
ATOM 2908 N N . GLN B 1 136 ? 12.289 -23.391 0.096 1 80.5 136 GLN B N 1
ATOM 2909 C CA . GLN B 1 136 ? 11.711 -23.406 1.435 1 80.5 136 GLN B CA 1
ATOM 2910 C C . GLN B 1 136 ? 10.688 -22.297 1.614 1 80.5 136 GLN B C 1
ATOM 2912 O O . GLN B 1 136 ? 10.945 -21.141 1.23 1 80.5 136 GLN B O 1
ATOM 2917 N N . ALA B 1 137 ? 9.617 -22.734 2.238 1 85.5 137 ALA B N 1
ATOM 2918 C CA . ALA B 1 137 ? 8.609 -21.734 2.551 1 85.5 137 ALA B CA 1
ATOM 2919 C C . ALA B 1 137 ? 9.039 -20.875 3.73 1 85.5 137 ALA B C 1
ATOM 2921 O O . ALA B 1 137 ? 9.367 -21.391 4.801 1 85.5 137 ALA B O 1
ATOM 2922 N N . VAL B 1 138 ? 9.055 -19.656 3.502 1 88.5 138 VAL B N 1
ATOM 2923 C CA . VAL B 1 138 ? 9.391 -18.75 4.594 1 88.5 138 VAL B CA 1
ATOM 2924 C C . VAL B 1 138 ? 8.117 -18.219 5.238 1 88.5 138 VAL B C 1
ATOM 2926 O O . VAL B 1 138 ? 8.148 -17.641 6.332 1 88.5 138 VAL B O 1
ATOM 2929 N N . PHE B 1 139 ? 7.051 -18.391 4.547 1 92 139 PHE B N 1
ATOM 2930 C CA . PHE B 1 139 ? 5.746 -18.031 5.086 1 92 139 PHE B CA 1
ATOM 2931 C C . PHE B 1 139 ? 4.66 -18.938 4.52 1 92 139 PHE B C 1
ATOM 2933 O O . PHE B 1 139 ? 4.648 -19.234 3.32 1 92 139 PHE B O 1
ATOM 2940 N N . ASP B 1 140 ? 3.828 -19.391 5.289 1 91.38 140 ASP B N 1
ATOM 2941 C CA . ASP B 1 140 ? 2.625 -20.156 4.973 1 91.38 140 ASP B CA 1
ATOM 2942 C C . ASP B 1 140 ? 1.523 -19.891 6 1 91.38 140 ASP B C 1
ATOM 2944 O O . ASP B 1 140 ? 1.537 -20.453 7.094 1 91.38 140 ASP B O 1
ATOM 2948 N N . GLY B 1 141 ? 0.531 -19.094 5.582 1 93.62 141 GLY B N 1
ATOM 2949 C CA . GLY B 1 141 ? -0.446 -18.734 6.594 1 93.62 141 GLY B CA 1
ATOM 2950 C C . GLY B 1 141 ? -1.735 -18.188 6.012 1 93.62 141 GLY B C 1
ATOM 2951 O O . GLY B 1 141 ? -1.78 -17.797 4.844 1 93.62 141 GLY B O 1
ATOM 2952 N N . GLN B 1 142 ? -2.699 -18.25 6.902 1 96.56 142 GLN B N 1
ATOM 2953 C CA . GLN B 1 142 ? -3.969 -17.609 6.57 1 96.56 142 GLN B CA 1
ATOM 2954 C C . GLN B 1 142 ? -3.875 -16.094 6.723 1 96.56 142 GLN B C 1
ATOM 2956 O O . GLN B 1 142 ? -3.176 -15.594 7.605 1 96.56 142 GLN B O 1
ATOM 2961 N N . VAL B 1 143 ? -4.559 -15.438 5.805 1 97.44 143 VAL B N 1
ATOM 2962 C CA . VAL B 1 143 ? -4.59 -13.984 5.879 1 97.44 143 VAL B CA 1
ATOM 2963 C C . VAL B 1 143 ? -6.039 -13.5 5.832 1 97.44 143 VAL B C 1
ATOM 2965 O O . VAL B 1 143 ? -6.918 -14.195 5.324 1 97.44 143 VAL B O 1
ATOM 2968 N N . ARG B 1 144 ? -6.234 -12.289 6.344 1 97.44 144 ARG B N 1
ATOM 2969 C CA . ARG B 1 144 ? -7.543 -11.648 6.336 1 97.44 144 ARG B CA 1
ATOM 2970 C C . ARG B 1 144 ? -7.41 -10.125 6.254 1 97.44 144 ARG B C 1
ATOM 2972 O O . ARG B 1 144 ? -6.316 -9.586 6.441 1 97.44 144 ARG B O 1
ATOM 2979 N N . LYS B 1 145 ? -8.516 -9.531 6.031 1 97.31 145 LYS B N 1
ATOM 2980 C CA . LYS B 1 145 ? -8.555 -8.078 5.953 1 97.31 145 LYS B CA 1
ATOM 2981 C C . LYS B 1 145 ? -7.812 -7.438 7.125 1 97.31 145 LYS B C 1
ATOM 2983 O O . LYS B 1 145 ? -7.988 -7.848 8.273 1 97.31 145 LYS B O 1
ATOM 2988 N N . GLY B 1 146 ? -6.977 -6.457 6.797 1 96.38 146 GLY B N 1
ATOM 2989 C CA . GLY B 1 146 ? -6.312 -5.699 7.844 1 96.38 146 GLY B CA 1
ATOM 2990 C C . GLY B 1 146 ? -4.891 -6.16 8.102 1 96.38 146 GLY B C 1
ATOM 2991 O O . GLY B 1 146 ? -4.176 -5.555 8.906 1 96.38 146 GLY B O 1
ATOM 2992 N N . GLN B 1 147 ? -4.461 -7.191 7.426 1 96.81 147 GLN B N 1
ATOM 2993 C CA . GLN B 1 147 ? -3.119 -7.723 7.652 1 96.81 147 GLN B CA 1
ATOM 2994 C C . GLN B 1 147 ? -2.174 -7.32 6.523 1 96.81 147 GLN B C 1
ATOM 2996 O O . GLN B 1 147 ? -2.604 -7.137 5.383 1 96.81 147 GLN B O 1
ATOM 3001 N N . VAL B 1 148 ? -0.874 -7.129 6.949 1 97.44 148 VAL B N 1
ATOM 3002 C CA . VAL B 1 148 ? 0.182 -6.863 5.977 1 97.44 148 VAL B CA 1
ATOM 3003 C C . VAL B 1 148 ? 1.09 -8.086 5.852 1 97.44 148 VAL B C 1
ATOM 3005 O O . VAL B 1 148 ? 1.373 -8.758 6.844 1 97.44 1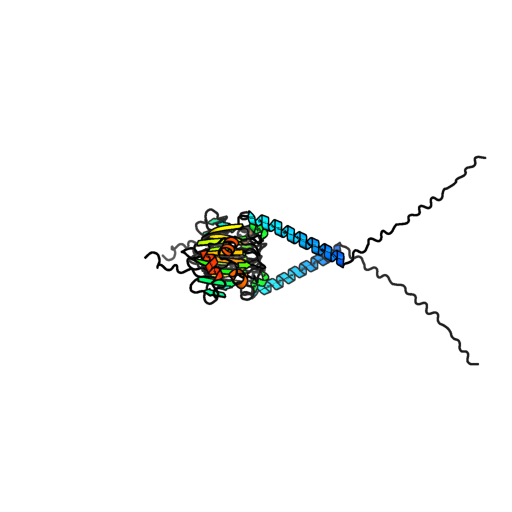48 VAL B O 1
ATOM 3008 N N . VAL B 1 149 ? 1.507 -8.383 4.637 1 97 149 VAL B N 1
ATOM 3009 C CA . VAL B 1 149 ? 2.451 -9.461 4.344 1 97 149 VAL B CA 1
ATOM 3010 C C . VAL B 1 149 ? 3.57 -8.93 3.449 1 97 149 VAL B C 1
ATOM 3012 O O . VAL B 1 149 ? 3.311 -8.242 2.463 1 97 149 VAL B O 1
ATOM 3015 N N . THR B 1 150 ? 4.773 -9.242 3.781 1 95.94 150 THR B N 1
ATOM 3016 C CA . THR B 1 150 ? 5.922 -8.789 3.004 1 95.94 150 THR B CA 1
ATOM 3017 C C . THR B 1 150 ? 6.48 -9.93 2.156 1 95.94 150 THR B C 1
ATOM 3019 O O . THR B 1 150 ? 6.613 -11.062 2.633 1 95.94 150 THR B O 1
ATOM 3022 N N . ALA B 1 151 ? 6.781 -9.633 0.926 1 94.81 151 ALA B N 1
ATOM 3023 C CA . ALA B 1 151 ? 7.375 -10.602 0.009 1 94.81 151 ALA B CA 1
ATOM 3024 C C . ALA B 1 151 ? 8.672 -10.062 -0.591 1 94.81 151 ALA B C 1
ATOM 3026 O O . ALA B 1 151 ? 8.648 -9.133 -1.399 1 94.81 151 ALA B O 1
ATOM 3027 N N . PRO B 1 152 ? 9.766 -10.688 -0.31 1 92.5 152 PRO B N 1
ATOM 3028 C CA . PRO B 1 152 ? 11.039 -10.219 -0.856 1 92.5 152 PRO B CA 1
ATOM 3029 C C . PRO B 1 152 ? 11.18 -10.492 -2.352 1 92.5 152 PRO B C 1
ATOM 3031 O O . PRO B 1 152 ? 10.5 -11.375 -2.887 1 92.5 152 PRO B O 1
ATOM 3034 N N . GLN B 1 153 ? 12.039 -9.711 -2.916 1 91.06 153 GLN B N 1
ATOM 3035 C CA . GLN B 1 153 ? 12.359 -9.906 -4.328 1 91.06 153 GLN B CA 1
ATOM 3036 C C . GLN B 1 153 ? 12.789 -11.344 -4.602 1 91.06 153 GLN B C 1
ATOM 3038 O O . GLN B 1 153 ? 13.508 -11.953 -3.803 1 91.06 153 GLN B O 1
ATOM 3043 N N . ASN B 1 154 ? 12.25 -11.938 -5.652 1 89 154 ASN B N 1
ATOM 3044 C CA . ASN B 1 154 ? 12.609 -13.25 -6.184 1 89 154 ASN B CA 1
ATOM 3045 C C . ASN B 1 154 ? 12.008 -14.375 -5.344 1 89 154 ASN B C 1
ATOM 3047 O O . ASN B 1 154 ? 12.312 -15.555 -5.562 1 89 154 ASN B O 1
ATOM 3051 N N . PHE B 1 155 ? 11.258 -14.039 -4.375 1 90 155 PHE B N 1
ATOM 3052 C CA . PHE B 1 155 ? 10.523 -15.07 -3.656 1 90 155 PHE B CA 1
ATOM 3053 C C . PHE B 1 155 ? 9.18 -15.352 -4.328 1 90 155 PHE B C 1
ATOM 3055 O O . PHE B 1 155 ? 8.453 -14.414 -4.676 1 90 155 PHE B O 1
ATOM 3062 N N . ALA B 1 156 ? 8.883 -16.594 -4.438 1 89.25 156 ALA B N 1
ATOM 3063 C CA . ALA B 1 156 ? 7.629 -16.984 -5.078 1 89.25 156 ALA B CA 1
ATOM 3064 C C . ALA B 1 156 ? 6.449 -16.781 -4.133 1 89.25 156 ALA B C 1
ATOM 3066 O O . ALA B 1 156 ? 6.543 -17.094 -2.941 1 89.25 156 ALA B O 1
ATOM 3067 N N . VAL B 1 157 ? 5.367 -16.297 -4.664 1 93 157 VAL B N 1
ATOM 3068 C CA . VAL B 1 157 ? 4.145 -16.078 -3.896 1 93 157 VAL B CA 1
ATOM 3069 C C . VAL B 1 157 ? 2.988 -16.844 -4.535 1 93 157 VAL B C 1
ATOM 3071 O O . VAL B 1 157 ? 2.799 -16.781 -5.754 1 93 157 VAL B O 1
ATOM 3074 N N . VAL B 1 158 ? 2.326 -17.562 -3.758 1 90.75 158 VAL B N 1
ATOM 3075 C CA . VAL B 1 158 ? 1.079 -18.219 -4.145 1 90.75 158 VAL B CA 1
ATOM 3076 C C . VAL B 1 158 ? -0.058 -17.734 -3.252 1 90.75 158 VAL B C 1
ATOM 3078 O O . VAL B 1 158 ? 0.092 -17.656 -2.029 1 90.75 158 VAL B O 1
ATOM 3081 N N . MET B 1 159 ? -1.172 -17.406 -3.922 1 94.69 159 MET B N 1
ATOM 3082 C CA . MET B 1 159 ? -2.318 -16.922 -3.158 1 94.69 159 MET B CA 1
ATOM 3083 C C . MET B 1 159 ? -3.58 -17.688 -3.516 1 94.69 159 MET B C 1
ATOM 3085 O O . MET B 1 159 ? -3.877 -17.891 -4.695 1 94.69 159 MET B O 1
ATOM 3089 N N . LYS B 1 160 ? -4.262 -18.109 -2.547 1 93.69 160 LYS B N 1
ATOM 3090 C CA . LYS B 1 160 ? -5.562 -18.766 -2.713 1 93.69 160 LYS B CA 1
ATOM 3091 C C . LYS B 1 160 ? -6.641 -18.031 -1.913 1 93.69 160 LYS B C 1
ATOM 3093 O O . LYS B 1 160 ? -6.512 -17.859 -0.701 1 93.69 160 LYS B O 1
ATOM 3098 N N . ALA B 1 161 ? -7.695 -17.703 -2.613 1 97.06 161 ALA B N 1
ATOM 3099 C CA . ALA B 1 161 ? -8.805 -17.016 -1.944 1 97.06 161 ALA B CA 1
ATOM 3100 C C . ALA B 1 161 ? -9.664 -18.016 -1.175 1 97.06 161 ALA B C 1
ATOM 3102 O O . ALA B 1 161 ? -9.867 -19.156 -1.619 1 97.06 161 ALA B O 1
ATOM 3103 N N . GLY B 1 162 ? -10.156 -17.516 -0.044 1 96.44 162 GLY B N 1
ATOM 3104 C CA . GLY B 1 162 ? -11.195 -18.266 0.646 1 96.44 162 GLY B CA 1
ATOM 3105 C C . GLY B 1 162 ? -12.57 -18.078 0.019 1 96.44 162 GLY B C 1
ATOM 3106 O O . GLY B 1 162 ? -12.688 -17.594 -1.104 1 96.44 162 GLY B O 1
ATOM 3107 N N . SER B 1 163 ? -13.578 -18.5 0.73 1 95.94 163 SER B N 1
ATOM 3108 C CA . SER B 1 163 ? -14.945 -18.484 0.21 1 95.94 163 SER B CA 1
ATOM 3109 C C . SER B 1 163 ? -15.469 -17.062 0.076 1 95.94 163 SER B C 1
ATOM 3111 O O . SER B 1 163 ? -16.422 -16.812 -0.67 1 95.94 163 SER B O 1
ATOM 3113 N N . GLN B 1 164 ? -14.859 -16.109 0.777 1 96.69 164 GLN B N 1
ATOM 3114 C CA . GLN B 1 164 ? -15.297 -14.719 0.716 1 96.69 164 GLN B CA 1
ATOM 3115 C C . GLN B 1 164 ? -14.461 -13.922 -0.277 1 96.69 164 GLN B C 1
ATOM 3117 O O . GLN B 1 164 ? -14.578 -12.695 -0.356 1 96.69 164 GLN B O 1
ATOM 3122 N N . GLY B 1 165 ? -13.617 -14.625 -0.961 1 97.69 165 GLY B N 1
ATOM 3123 C CA . GLY B 1 165 ? -12.703 -13.914 -1.843 1 97.69 165 GLY B CA 1
ATOM 3124 C C . GLY B 1 165 ? -11.523 -13.305 -1.112 1 97.69 165 GLY B C 1
ATOM 3125 O O . GLY B 1 165 ? -11.406 -13.438 0.107 1 97.69 165 GLY B O 1
ATOM 3126 N N . LEU B 1 166 ? -10.656 -12.766 -1.868 1 98.31 166 LEU B N 1
ATOM 3127 C CA . LEU B 1 166 ? -9.453 -12.125 -1.335 1 98.31 166 LEU B CA 1
ATOM 3128 C C . LEU B 1 166 ? -9.086 -10.891 -2.148 1 98.31 166 LEU B C 1
ATOM 3130 O O . LEU B 1 166 ? -8.945 -10.969 -3.371 1 98.31 166 LEU B O 1
ATOM 3134 N N . GLU B 1 167 ? -9.039 -9.75 -1.473 1 98.56 167 GLU B N 1
ATOM 3135 C CA . GLU B 1 167 ? -8.641 -8.5 -2.098 1 98.56 167 GLU B CA 1
ATOM 3136 C C . GLU B 1 167 ? -7.422 -7.895 -1.396 1 98.56 167 GLU B C 1
ATOM 3138 O O . GLU B 1 167 ? -7.32 -7.949 -0.169 1 98.56 167 GLU B O 1
ATOM 3143 N N . TRP B 1 168 ? -6.508 -7.398 -2.252 1 98.19 168 TRP B N 1
ATOM 3144 C CA . TRP B 1 168 ? -5.32 -6.797 -1.654 1 98.19 168 TRP B CA 1
ATOM 3145 C C . TRP B 1 168 ? -4.789 -5.656 -2.52 1 98.19 168 TRP B C 1
ATOM 3147 O O . TRP B 1 168 ? -5.211 -5.492 -3.666 1 98.19 168 TRP B O 1
ATOM 3157 N N . VAL B 1 169 ? -3.953 -4.82 -1.924 1 98 169 VAL B N 1
ATOM 3158 C CA . VAL B 1 169 ? -3.102 -3.875 -2.641 1 98 169 VAL B CA 1
ATOM 3159 C C . VAL B 1 169 ? -1.643 -4.098 -2.252 1 98 169 VAL B C 1
ATOM 3161 O O . VAL B 1 169 ? -1.334 -4.336 -1.082 1 98 169 VAL B O 1
ATOM 3164 N N . SER B 1 170 ? -0.809 -4.164 -3.24 1 97.44 170 SER B N 1
ATOM 3165 C CA . SER B 1 170 ? 0.622 -4.324 -3 1 97.44 170 SER B CA 1
ATOM 3166 C C . SER B 1 170 ? 1.407 -3.121 -3.512 1 97.44 170 SER B C 1
ATOM 3168 O O . SER B 1 170 ? 1.029 -2.504 -4.512 1 97.44 170 SER B O 1
ATOM 3170 N N . PHE B 1 171 ? 2.412 -2.812 -2.816 1 96.5 171 PHE B N 1
ATOM 3171 C CA . PHE B 1 171 ? 3.375 -1.803 -3.24 1 96.5 171 PHE B CA 1
ATOM 3172 C C . PHE B 1 171 ? 4.75 -2.422 -3.451 1 96.5 171 PHE B C 1
ATOM 3174 O O . PHE B 1 171 ? 5.18 -3.277 -2.674 1 96.5 171 PHE B O 1
ATOM 3181 N N . LYS B 1 172 ? 5.387 -1.953 -4.469 1 96.25 172 LYS B N 1
ATOM 3182 C CA . LYS B 1 172 ? 6.648 -2.57 -4.875 1 96.25 172 LYS B CA 1
ATOM 3183 C C . LYS B 1 172 ? 7.754 -1.527 -5.012 1 96.25 172 LYS B C 1
ATOM 3185 O O . LYS B 1 172 ? 7.5 -0.4 -5.441 1 96.25 172 LYS B O 1
ATOM 3190 N N . THR B 1 173 ? 8.992 -1.911 -4.77 1 95.31 173 THR B N 1
ATOM 3191 C CA . THR B 1 173 ? 10.109 -0.981 -4.613 1 95.31 173 THR B CA 1
ATOM 3192 C C . THR B 1 173 ? 10.734 -0.648 -5.965 1 95.31 173 THR B C 1
ATOM 3194 O O . THR B 1 173 ? 11.945 -0.453 -6.066 1 95.31 173 THR B O 1
ATOM 3197 N N . ASN B 1 174 ? 10.039 -0.708 -6.945 1 95.25 174 ASN B N 1
ATOM 3198 C CA . ASN B 1 174 ? 10.43 -0.319 -8.297 1 95.25 174 ASN B CA 1
ATOM 3199 C C . ASN B 1 174 ? 9.266 0.303 -9.062 1 95.25 174 ASN B C 1
ATOM 3201 O O . ASN B 1 174 ? 8.141 -0.189 -8.992 1 95.25 174 ASN B O 1
ATOM 3205 N N . ASP B 1 175 ? 9.531 1.387 -9.75 1 94.81 175 ASP B N 1
ATOM 3206 C CA . ASP B 1 175 ? 8.461 2.115 -10.43 1 94.81 175 ASP B CA 1
ATOM 3207 C C . ASP B 1 175 ? 7.914 1.316 -11.609 1 94.81 175 ASP B C 1
ATOM 3209 O O . ASP B 1 175 ? 6.852 1.641 -12.141 1 94.81 175 ASP B O 1
ATOM 3213 N N . ASN B 1 176 ? 8.648 0.358 -12.023 1 92.56 176 ASN B N 1
ATOM 3214 C CA . ASN B 1 176 ? 8.266 -0.574 -13.078 1 92.56 176 ASN B CA 1
ATOM 3215 C C . ASN B 1 176 ? 8.57 -2.018 -12.688 1 92.56 176 ASN B C 1
ATOM 3217 O O . ASN B 1 176 ? 9.344 -2.699 -13.367 1 92.56 176 ASN B O 1
ATOM 3221 N N . ALA B 1 177 ? 7.906 -2.396 -11.617 1 93.81 177 ALA B N 1
ATOM 3222 C CA . ALA B 1 177 ? 8.117 -3.744 -11.094 1 93.81 177 ALA B CA 1
ATOM 3223 C C . ALA B 1 177 ? 7.691 -4.801 -12.109 1 93.81 177 ALA B C 1
ATOM 3225 O O . ALA B 1 177 ? 6.613 -4.703 -12.703 1 93.81 177 ALA B O 1
ATOM 3226 N N . GLN B 1 178 ? 8.555 -5.77 -12.281 1 90.25 178 GLN B N 1
ATOM 3227 C CA . GLN B 1 178 ? 8.32 -6.836 -13.25 1 90.25 178 GLN B CA 1
ATOM 3228 C C . GLN B 1 178 ? 7.953 -8.141 -12.555 1 90.25 178 GLN B C 1
ATOM 3230 O O . GLN B 1 178 ? 8.688 -8.617 -11.688 1 90.25 178 GLN B O 1
ATOM 3235 N N . ILE B 1 179 ? 6.836 -8.672 -12.969 1 87.69 179 ILE B N 1
ATOM 3236 C CA . ILE B 1 179 ? 6.34 -9.922 -12.383 1 87.69 179 ILE B CA 1
ATOM 3237 C C . ILE B 1 179 ? 6.602 -11.078 -13.352 1 87.69 179 ILE B C 1
ATOM 3239 O O . ILE B 1 179 ? 6.344 -10.961 -14.547 1 87.69 179 ILE B O 1
ATOM 3243 N N . SER B 1 180 ? 7.223 -12.062 -12.82 1 81.56 180 SER B N 1
ATOM 3244 C CA . SER B 1 180 ? 7.344 -13.312 -13.562 1 81.56 180 SER B CA 1
ATOM 3245 C C . SER B 1 180 ? 6.359 -14.359 -13.047 1 81.56 180 SER B C 1
ATOM 3247 O O . SER B 1 180 ? 6.148 -14.477 -11.836 1 81.56 180 SER B O 1
ATOM 3249 N N . GLN B 1 181 ? 5.691 -14.945 -13.945 1 78.38 181 GLN B N 1
ATOM 3250 C CA . GLN B 1 181 ? 4.746 -15.992 -13.57 1 78.38 181 GLN B CA 1
ATOM 3251 C C . GLN B 1 181 ? 5.285 -17.375 -13.938 1 78.38 181 GLN B C 1
ATOM 3253 O O . GLN B 1 181 ? 5.977 -17.531 -14.945 1 78.38 181 GLN B O 1
ATOM 3258 N N . LEU B 1 182 ? 5.121 -18.203 -13.031 1 66.25 182 LEU B N 1
ATOM 3259 C CA . LEU B 1 182 ? 5.508 -19.578 -13.352 1 66.25 182 LEU B CA 1
ATOM 3260 C C . LEU B 1 182 ? 4.695 -20.109 -14.516 1 66.25 182 LEU B C 1
ATOM 3262 O O . LEU B 1 182 ? 5.23 -20.812 -15.383 1 66.25 182 LEU B O 1
ATOM 3266 N N . ALA B 1 183 ? 3.443 -19.828 -14.438 1 56.56 183 ALA B N 1
ATOM 3267 C CA . ALA B 1 183 ? 2.592 -20.391 -15.484 1 56.56 183 ALA B CA 1
ATOM 3268 C C . ALA B 1 183 ? 3.098 -20.016 -16.875 1 56.56 183 ALA B C 1
ATOM 3270 O O . ALA B 1 183 ? 2.949 -20.781 -17.828 1 56.56 183 ALA B O 1
ATOM 3271 N N . GLY B 1 184 ? 3.555 -18.812 -16.922 1 52.84 184 GLY B N 1
ATOM 3272 C CA . GLY B 1 184 ? 4.105 -18.531 -18.234 1 52.84 184 GLY B CA 1
ATOM 3273 C C . GLY B 1 184 ? 5.266 -19.438 -18.609 1 52.84 184 GLY B C 1
ATOM 3274 O O . GLY B 1 184 ? 5.609 -19.578 -19.781 1 52.84 184 GLY B O 1
ATOM 3275 N N . ARG B 1 185 ? 5.938 -19.859 -17.656 1 55.44 185 ARG B N 1
ATOM 3276 C CA . ARG B 1 185 ? 6.992 -20.828 -17.922 1 55.44 185 ARG B CA 1
ATOM 3277 C C . ARG B 1 185 ? 6.43 -22.25 -17.969 1 55.44 185 ARG B C 1
ATOM 3279 O O . ARG B 1 185 ? 7.102 -23.203 -17.578 1 55.44 185 ARG B O 1
ATOM 3286 N N . VAL B 1 186 ? 5.141 -22.172 -18.344 1 53.34 186 VAL B N 1
ATOM 3287 C CA . VAL B 1 186 ? 4.18 -23.266 -18.312 1 53.34 186 VAL B CA 1
ATOM 3288 C C . VAL B 1 186 ? 4.805 -24.516 -18.922 1 53.34 186 VAL B C 1
ATOM 3290 O O . VAL B 1 186 ? 4.594 -25.641 -18.438 1 53.34 186 VAL B O 1
ATOM 3293 N N . SER B 1 187 ? 5.637 -24.203 -19.797 1 58.25 187 SER B N 1
ATOM 3294 C CA . SER B 1 187 ? 6.09 -25.453 -20.422 1 58.25 187 SER B CA 1
ATOM 3295 C C . SER B 1 187 ? 6.852 -26.312 -19.422 1 58.25 187 SER B C 1
ATOM 3297 O O . SER B 1 187 ? 6.645 -27.531 -19.375 1 58.25 187 SER B O 1
ATOM 3299 N N . THR B 1 188 ? 7.598 -25.734 -18.609 1 62.97 188 THR B N 1
ATOM 3300 C CA . THR B 1 188 ? 8.43 -26.516 -17.703 1 62.97 188 THR B CA 1
ATOM 3301 C C . THR B 1 188 ? 7.605 -27.047 -16.531 1 62.97 188 THR B C 1
ATOM 3303 O O . THR B 1 188 ? 7.73 -28.219 -16.156 1 62.97 188 THR B O 1
ATOM 3306 N N . ILE B 1 189 ? 6.676 -26.344 -16.125 1 70.94 189 ILE B N 1
ATOM 3307 C CA . ILE B 1 189 ? 5.898 -26.75 -14.953 1 70.94 189 ILE B CA 1
ATOM 3308 C C . ILE B 1 189 ? 4.859 -27.797 -15.367 1 70.94 189 ILE B C 1
ATOM 3310 O O . ILE B 1 189 ? 4.531 -28.688 -14.586 1 70.94 189 ILE B O 1
ATOM 3314 N N . ARG B 1 190 ? 4.496 -27.672 -16.594 1 73.62 190 ARG B N 1
ATOM 3315 C CA . ARG B 1 190 ? 3.502 -28.609 -17.094 1 73.62 190 ARG B CA 1
ATOM 3316 C C . ARG B 1 190 ? 4.078 -30.031 -17.188 1 73.62 190 ARG B C 1
ATOM 3318 O O . ARG B 1 190 ? 3.344 -31.016 -17.062 1 73.62 190 ARG B O 1
ATOM 3325 N N . ALA B 1 191 ? 5.32 -29.984 -17.406 1 76.19 191 ALA B N 1
ATOM 3326 C CA . ALA B 1 191 ? 5.965 -31.281 -17.578 1 76.19 191 ALA B CA 1
ATOM 3327 C C . ALA B 1 191 ? 6.219 -31.953 -16.234 1 76.19 191 ALA B C 1
ATOM 3329 O O . ALA B 1 191 ? 6.473 -33.156 -16.172 1 76.19 191 ALA B O 1
ATOM 3330 N N . LEU B 1 192 ? 6.062 -31.25 -15.242 1 80.19 192 LEU B N 1
ATOM 3331 C CA . LEU B 1 192 ? 6.34 -31.797 -13.922 1 80.19 192 LEU B CA 1
ATOM 3332 C C . LEU B 1 192 ? 5.113 -32.5 -13.359 1 80.19 192 LEU B C 1
ATOM 3334 O O . LEU B 1 192 ? 3.98 -32.094 -13.625 1 80.19 192 LEU B O 1
ATOM 3338 N N . PRO B 1 193 ? 5.402 -33.75 -12.656 1 87.62 193 PRO B N 1
ATOM 3339 C CA . PRO B 1 193 ? 4.266 -34.375 -11.977 1 87.62 193 PRO B CA 1
ATOM 3340 C C . PRO B 1 193 ? 3.568 -33.406 -11 1 87.62 193 PRO B C 1
ATOM 3342 O O . PRO B 1 193 ? 4.215 -32.531 -10.422 1 87.62 193 PRO B O 1
ATOM 3345 N N . ASP B 1 194 ? 2.236 -33.656 -10.867 1 85.38 194 ASP B N 1
ATOM 3346 C CA . ASP B 1 194 ? 1.45 -32.781 -9.969 1 85.38 194 ASP B CA 1
ATOM 3347 C C . ASP B 1 194 ? 2.068 -32.75 -8.578 1 85.38 194 ASP B C 1
ATOM 3349 O O . ASP B 1 194 ? 2.088 -31.688 -7.938 1 85.38 194 ASP B O 1
ATOM 3353 N N . GLU B 1 195 ? 2.605 -33.844 -8.117 1 88.25 195 GLU B N 1
ATOM 3354 C CA . GLU B 1 195 ? 3.164 -33.969 -6.777 1 88.25 195 GLU B CA 1
ATOM 3355 C C . GLU B 1 195 ? 4.395 -33.062 -6.613 1 88.25 195 GLU B C 1
ATOM 3357 O O . GLU B 1 195 ? 4.609 -32.5 -5.547 1 88.25 195 GLU B O 1
ATOM 3362 N N . VAL B 1 196 ? 5.117 -33 -7.637 1 84.5 196 VAL B N 1
ATOM 3363 C CA . VAL B 1 196 ? 6.34 -32.188 -7.59 1 84.5 196 VAL B CA 1
ATOM 3364 C C . VAL B 1 196 ? 5.984 -30.703 -7.535 1 84.5 196 VAL B C 1
ATOM 3366 O O . VAL B 1 196 ? 6.559 -29.953 -6.742 1 84.5 196 VAL B O 1
ATOM 3369 N N . VAL B 1 197 ? 5.055 -30.328 -8.305 1 80.5 197 VAL B N 1
ATOM 3370 C CA . VAL B 1 197 ? 4.609 -28.938 -8.336 1 80.5 197 VAL B CA 1
ATOM 3371 C C . VAL B 1 197 ? 4 -28.562 -6.984 1 80.5 197 VAL B C 1
ATOM 3373 O O . VAL B 1 197 ? 4.316 -27.516 -6.422 1 80.5 197 VAL B O 1
ATOM 3376 N N . ALA B 1 198 ? 3.168 -29.422 -6.496 1 82.94 198 ALA B N 1
ATOM 3377 C CA . ALA B 1 198 ? 2.518 -29.203 -5.207 1 82.94 198 ALA B CA 1
ATOM 3378 C C . ALA B 1 198 ? 3.547 -29.031 -4.098 1 82.94 198 ALA B C 1
ATOM 3380 O O . ALA B 1 198 ? 3.43 -28.109 -3.273 1 82.94 198 ALA B O 1
ATOM 3381 N N . ASN B 1 199 ? 4.527 -29.844 -4.09 1 81.31 199 ASN B N 1
ATOM 3382 C CA . ASN B 1 199 ? 5.551 -29.781 -3.049 1 81.31 199 ASN B CA 1
ATOM 3383 C C . ASN B 1 199 ? 6.426 -28.547 -3.188 1 81.31 199 ASN B C 1
ATOM 3385 O O . ASN B 1 199 ? 6.832 -27.953 -2.186 1 81.31 199 ASN B O 1
ATOM 3389 N N . SER B 1 200 ? 6.676 -28.172 -4.391 1 75.81 200 SER B N 1
ATOM 3390 C CA . SER B 1 200 ? 7.555 -27.047 -4.648 1 75.81 200 SER B CA 1
ATOM 3391 C C . SER B 1 200 ? 6.938 -25.734 -4.156 1 75.81 200 SER B C 1
ATOM 3393 O O . SER B 1 200 ? 7.645 -24.859 -3.645 1 75.81 200 SER B O 1
ATOM 3395 N N . PHE B 1 201 ? 5.645 -25.75 -4.297 1 76.38 201 PHE B N 1
ATOM 3396 C CA . PHE B 1 201 ? 4.98 -24.484 -3.949 1 76.38 201 PHE B CA 1
ATOM 3397 C C . PHE B 1 201 ? 4.117 -24.656 -2.707 1 76.38 201 PHE B C 1
ATOM 3399 O O . PHE B 1 201 ? 3.443 -23.719 -2.279 1 76.38 201 PHE B O 1
ATOM 3406 N N . GLN B 1 202 ? 4.133 -25.797 -2.266 1 76.88 202 GLN B N 1
ATOM 3407 C CA . GLN B 1 202 ? 3.414 -26.125 -1.037 1 76.88 202 GLN B CA 1
ATOM 3408 C C . GLN B 1 202 ? 1.922 -25.844 -1.185 1 76.88 202 GLN B C 1
ATOM 3410 O O . GLN B 1 202 ? 1.32 -25.188 -0.327 1 76.88 202 GLN B O 1
ATOM 3415 N N . ILE B 1 203 ? 1.396 -26.266 -2.242 1 76.56 203 ILE B N 1
ATOM 3416 C CA . ILE B 1 203 ? -0.037 -26.188 -2.504 1 76.56 203 ILE B CA 1
ATOM 3417 C C . ILE B 1 203 ? -0.619 -27.594 -2.629 1 76.56 203 ILE B C 1
ATOM 3419 O O . ILE B 1 203 ? 0.12 -28.578 -2.623 1 76.56 203 ILE B O 1
ATOM 3423 N N . SER B 1 204 ? -1.941 -27.609 -2.654 1 81.75 204 SER B N 1
ATOM 3424 C CA . SER B 1 204 ? -2.582 -28.922 -2.773 1 81.75 204 SER B CA 1
ATOM 3425 C C . SER B 1 204 ? -2.344 -29.531 -4.152 1 81.75 204 SER B C 1
ATOM 3427 O O . SER B 1 204 ? -2.061 -28.812 -5.113 1 81.75 204 SER B O 1
ATOM 3429 N N . ARG B 1 205 ? -2.51 -30.859 -4.207 1 86.69 205 ARG B N 1
ATOM 3430 C CA . ARG B 1 205 ? -2.381 -31.531 -5.488 1 86.69 205 ARG B CA 1
ATOM 3431 C C . ARG B 1 205 ? -3.422 -31.031 -6.484 1 86.69 205 ARG B C 1
ATOM 3433 O O . ARG B 1 205 ? -3.137 -30.906 -7.68 1 86.69 205 ARG B O 1
ATOM 3440 N N . GLU B 1 206 ? -4.609 -30.734 -5.93 1 83.25 206 GLU B N 1
ATOM 3441 C CA . GLU B 1 206 ? -5.672 -30.219 -6.789 1 83.25 206 GLU B CA 1
ATOM 3442 C C . GLU B 1 206 ? -5.297 -28.859 -7.375 1 83.25 206 GLU B C 1
ATOM 3444 O O . GLU B 1 206 ? -5.477 -28.609 -8.57 1 83.25 206 GLU B O 1
ATOM 3449 N N . ASP B 1 207 ? -4.742 -28.094 -6.602 1 81.75 207 ASP B N 1
ATOM 3450 C CA . ASP B 1 207 ? -4.332 -26.766 -7.062 1 81.75 207 ASP B CA 1
ATOM 3451 C C . ASP B 1 207 ? -3.17 -26.875 -8.047 1 81.75 207 ASP B C 1
ATOM 3453 O O . ASP B 1 207 ? -3.102 -26.109 -9.016 1 81.75 207 ASP B O 1
ATOM 3457 N N . ALA B 1 208 ? -2.238 -27.766 -7.797 1 82.19 208 ALA B N 1
ATOM 3458 C CA . ALA B 1 208 ? -1.129 -28 -8.719 1 82.19 208 ALA B CA 1
ATOM 3459 C C . ALA B 1 208 ? -1.637 -28.422 -10.094 1 82.19 208 ALA B C 1
ATOM 3461 O O . ALA B 1 208 ? -1.133 -27.969 -11.117 1 82.19 208 ALA B O 1
ATOM 3462 N N . ARG B 1 209 ? -2.605 -29.281 -10.102 1 82.06 209 ARG B N 1
ATOM 3463 C CA . ARG B 1 209 ? -3.211 -29.734 -11.344 1 82.06 209 ARG B CA 1
ATOM 3464 C C . ARG B 1 209 ? -3.842 -28.562 -12.102 1 82.06 209 ARG B C 1
ATOM 3466 O O . ARG B 1 209 ? -3.705 -28.469 -13.328 1 82.06 209 ARG B O 1
ATOM 3473 N N . ARG B 1 210 ? -4.473 -27.734 -11.391 1 78.06 210 ARG B N 1
ATOM 3474 C CA . ARG B 1 210 ? -5.094 -26.562 -12.008 1 78.06 210 ARG B CA 1
ATOM 3475 C C . ARG B 1 210 ? -4.047 -25.641 -12.617 1 78.06 210 ARG B C 1
ATOM 3477 O O . ARG B 1 210 ? -4.246 -25.109 -13.711 1 78.06 210 ARG B O 1
ATOM 3484 N N . LEU B 1 211 ? -3.041 -25.406 -11.922 1 76.31 211 LEU B N 1
ATOM 3485 C CA . LEU B 1 211 ? -1.945 -24.562 -12.375 1 76.31 211 LEU B CA 1
ATOM 3486 C C . LEU B 1 211 ? -1.348 -25.094 -13.672 1 76.31 211 LEU B C 1
ATOM 3488 O O . LEU B 1 211 ? -1.034 -24.312 -14.578 1 76.31 211 LEU B O 1
ATOM 3492 N N . LYS B 1 212 ? -1.278 -26.375 -13.711 1 77.44 212 LYS B N 1
ATOM 3493 C CA . LYS B 1 212 ? -0.63 -27 -14.859 1 77.44 212 LYS B CA 1
ATOM 3494 C C . LYS B 1 212 ? -1.546 -27 -16.078 1 77.44 212 LYS B C 1
ATOM 3496 O O . LYS B 1 212 ? -1.076 -26.906 -17.219 1 77.44 212 LYS B O 1
ATOM 3501 N N . ASN B 1 213 ? -2.768 -27.125 -15.852 1 73.69 213 ASN B N 1
ATOM 3502 C CA . ASN B 1 213 ? -3.691 -27.359 -16.953 1 73.69 213 ASN B CA 1
ATOM 3503 C C . ASN B 1 213 ? -4.328 -26.062 -17.453 1 73.69 213 ASN B C 1
ATOM 3505 O O . ASN B 1 213 ? -5.043 -26.062 -18.453 1 73.69 213 ASN B O 1
ATOM 3509 N N . ASN B 1 214 ? -4.055 -25.078 -16.688 1 61.72 214 ASN B N 1
ATOM 3510 C CA . ASN B 1 214 ? -4.73 -23.859 -17.094 1 61.72 214 ASN B CA 1
ATOM 3511 C C . ASN B 1 214 ? -3.953 -23.125 -18.188 1 61.72 214 ASN B C 1
ATOM 3513 O O . ASN B 1 214 ? -2.918 -22.516 -17.906 1 61.72 214 ASN B O 1
ATOM 3517 N N . ARG B 1 215 ? -4.223 -23.344 -19.406 1 59.09 215 ARG B N 1
ATOM 3518 C CA . ARG B 1 215 ? -3.518 -22.844 -20.578 1 59.09 215 ARG B CA 1
ATOM 3519 C C . ARG B 1 215 ? -3.76 -21.344 -20.766 1 59.09 215 ARG B C 1
ATOM 3521 O O . ARG B 1 215 ? -2.861 -20.609 -21.188 1 59.09 215 ARG B O 1
ATOM 3528 N N . ASP B 1 216 ? -4.977 -21.016 -20.422 1 58 216 ASP B N 1
ATOM 3529 C CA . ASP B 1 216 ? -5.367 -19.672 -20.875 1 58 216 ASP B CA 1
ATOM 3530 C C . ASP B 1 216 ? -5.266 -18.672 -19.719 1 58 216 ASP B C 1
ATOM 3532 O O . ASP B 1 216 ? -5.191 -17.453 -19.953 1 58 216 ASP B O 1
ATOM 3536 N N . GLU B 1 217 ? -5.258 -19.328 -18.531 1 59.28 217 GLU B N 1
ATOM 3537 C CA . GLU B 1 217 ? -5.281 -18.406 -17.406 1 59.28 217 GLU B CA 1
ATOM 3538 C C . GLU B 1 217 ? -3.904 -18.312 -16.75 1 59.28 217 GLU B C 1
ATOM 3540 O O . GLU B 1 217 ? -3.422 -19.266 -16.156 1 59.28 217 GLU B O 1
ATOM 3545 N N . VAL B 1 218 ? -3.264 -17.234 -17.062 1 62.91 218 VAL B N 1
ATOM 3546 C CA . VAL B 1 218 ? -1.845 -17.25 -16.719 1 62.91 218 VAL B CA 1
ATOM 3547 C C . VAL B 1 218 ? -1.647 -16.703 -15.312 1 62.91 218 VAL B C 1
ATOM 3549 O O . VAL B 1 218 ? -0.844 -17.25 -14.539 1 62.91 218 VAL B O 1
ATOM 3552 N N . SER B 1 219 ? -2.553 -15.898 -14.875 1 79 219 SER B N 1
ATOM 3553 C CA . SER B 1 219 ? -2.197 -15.273 -13.602 1 79 219 SER B CA 1
ATOM 3554 C C . SER B 1 219 ? -3.197 -15.633 -12.508 1 79 219 SER B C 1
ATOM 3556 O O . SER B 1 219 ? -2.805 -15.961 -11.391 1 79 219 SER B O 1
ATOM 3558 N N . VAL B 1 220 ? -4.543 -15.625 -12.859 1 81.69 220 VAL B N 1
ATOM 3559 C CA . VAL B 1 220 ? -5.578 -15.93 -11.875 1 81.69 220 VAL B CA 1
ATOM 3560 C C . VAL B 1 220 ? -6.457 -17.062 -12.391 1 81.69 220 VAL B C 1
ATOM 3562 O O . VAL B 1 220 ? -6.996 -17 -13.492 1 81.69 220 VAL B O 1
ATOM 3565 N N . LEU B 1 221 ? -6.598 -18.156 -11.586 1 76.62 221 LEU B N 1
ATOM 3566 C CA . LEU B 1 221 ? -7.258 -19.391 -11.984 1 76.62 221 LEU B CA 1
ATOM 3567 C C . LEU B 1 221 ? -8.531 -19.609 -11.18 1 76.62 221 LEU B C 1
ATOM 3569 O O . LEU B 1 221 ? -8.539 -19.438 -9.961 1 76.62 221 LEU B O 1
ATOM 3573 N N . SER B 1 222 ? -9.508 -19.938 -11.797 1 77.94 222 SER B N 1
ATOM 3574 C CA . SER B 1 222 ? -10.812 -20.141 -11.172 1 77.94 222 SER B CA 1
ATOM 3575 C C . SER B 1 222 ? -10.836 -21.391 -10.32 1 77.94 222 SER B C 1
ATOM 3577 O O . SER B 1 222 ? -9.992 -22.281 -10.492 1 77.94 222 SER B O 1
ATOM 3579 N N . ALA B 1 223 ? -11.797 -21.391 -9.422 1 72.62 223 ALA B N 1
ATOM 3580 C CA . ALA B 1 223 ? -11.977 -22.562 -8.578 1 72.62 223 ALA B CA 1
ATOM 3581 C C . ALA B 1 223 ? -12.453 -23.766 -9.398 1 72.62 223 ALA B C 1
ATOM 3583 O O . ALA B 1 223 ? -13.125 -23.594 -10.414 1 72.62 223 ALA B O 1
ATOM 3584 N N . SER B 1 224 ? -11.812 -24.906 -9.156 1 63.31 224 SER B N 1
ATOM 3585 C CA . SER B 1 224 ? -12.289 -26.094 -9.852 1 63.31 224 SER B CA 1
ATOM 3586 C C . SER B 1 224 ? -13.758 -26.359 -9.555 1 63.31 224 SER B C 1
ATOM 3588 O O . SER B 1 224 ? -14.227 -26.094 -8.445 1 63.31 224 SER B O 1
ATOM 3590 N N . ARG B 1 225 ? -14.68 -26.375 -10.617 1 52.53 225 ARG B N 1
ATOM 3591 C CA . ARG B 1 225 ? -16.031 -26.922 -10.492 1 52.53 225 ARG B CA 1
ATOM 3592 C C . ARG B 1 225 ? -15.992 -28.344 -9.922 1 52.53 225 ARG B C 1
ATOM 3594 O O . ARG B 1 225 ? -15.508 -29.266 -10.578 1 52.53 225 ARG B O 1
ATOM 3601 N N . GLN B 1 226 ? -15.75 -28.734 -8.852 1 43.16 226 GLN B N 1
ATOM 3602 C CA . GLN B 1 226 ? -16.172 -30.094 -8.523 1 43.16 226 GLN B CA 1
ATOM 3603 C C . GLN B 1 226 ? -17.625 -30.328 -8.945 1 43.16 226 GLN B C 1
ATOM 3605 O O . GLN B 1 226 ? -18.484 -29.453 -8.758 1 43.16 226 GLN B O 1
ATOM 3610 N N . SER B 1 227 ? -17.922 -31.344 -9.859 1 34.81 227 SER B N 1
ATOM 3611 C CA . SER B 1 227 ? -19.094 -32.156 -10.164 1 34.81 227 SER B CA 1
ATOM 3612 C C . SER B 1 227 ? -19.797 -32.625 -8.891 1 34.81 227 SER B C 1
ATOM 3614 O O . SER B 1 227 ? -19.203 -33.344 -8.086 1 34.81 227 SER B O 1
ATOM 3616 N N . LYS B 1 228 ? -20.609 -31.984 -8.266 1 38.81 228 LYS B N 1
ATOM 3617 C CA . LYS B 1 228 ? -21.672 -32.469 -7.391 1 38.81 228 LYS B CA 1
ATOM 3618 C C . LYS B 1 228 ? -22.156 -33.844 -7.836 1 38.81 228 LYS B C 1
ATOM 3620 O O . LYS B 1 228 ? -23.094 -34.406 -7.27 1 38.81 228 LYS B O 1
ATOM 3625 N N . TYR B 1 229 ? -21.609 -34.406 -8.945 1 32.03 229 TYR B N 1
ATOM 3626 C CA . TYR B 1 229 ? -22.25 -35.688 -9.281 1 32.03 229 TYR B CA 1
ATOM 3627 C C . TYR B 1 229 ? -21.828 -36.781 -8.297 1 32.03 229 TYR B C 1
ATOM 3629 O O . TYR B 1 229 ? -22.375 -37.875 -8.32 1 32.03 229 TYR B O 1
ATOM 3637 N N . GLU B 1 230 ? -20.656 -36.781 -7.66 1 31.47 230 GLU B N 1
ATOM 3638 C CA . GLU B 1 230 ? -20.469 -38.094 -7.062 1 31.47 230 GLU B CA 1
ATOM 3639 C C . GLU B 1 230 ? -21.297 -38.281 -5.797 1 31.47 230 GLU B C 1
ATOM 3641 O O . GLU B 1 230 ? -21.281 -39.344 -5.164 1 31.47 230 GLU B O 1
ATOM 3646 N N . ARG B 1 231 ? -21.75 -37.219 -5.074 1 32.5 231 ARG B N 1
ATOM 3647 C CA . ARG B 1 231 ? -22.484 -37.781 -3.934 1 32.5 231 ARG B CA 1
ATOM 3648 C C . ARG B 1 231 ? -23.906 -38.156 -4.324 1 32.5 231 ARG B C 1
ATOM 3650 O O . ARG B 1 231 ? -24.734 -38.469 -3.463 1 32.5 231 ARG B O 1
ATOM 3657 N N . ASP B 1 232 ? -24.281 -38.188 -5.645 1 24.59 232 ASP B N 1
ATOM 3658 C CA . ASP B 1 232 ? -25.438 -39.094 -5.711 1 24.59 232 ASP B CA 1
ATOM 3659 C C . ASP B 1 232 ? -24.969 -40.562 -5.82 1 24.59 232 ASP B C 1
ATOM 3661 O O . ASP B 1 232 ? -24.031 -40.875 -6.543 1 24.59 232 ASP B O 1
#

InterPro domains:
  IPR006044 11-S seed storage protein, plant [PR00439] (59-76)
  IPR006044 11-S seed storage protein, plant [PR00439] (82-102)
  IPR006044 11-S seed storage protein, plant [PR00439] (128-144)
  IPR006044 11-S seed storage protein, plant [PR00439] (146-161)
  IPR006044 11-S seed storage protein, plant [PR00439] (164-182)
  IPR006044 11-S seed storage protein, plant [PR00439] (186-203)
  IPR006045 Cupin 1 [PF00190] (61-208)
  IPR006045 Cupin 1 [SM00835] (60-209)
  IPR011051 RmlC-like cupin domain superfamily [SSF51182] (27-218)
  IPR014710 RmlC-like jelly roll fold [G3DSA:2.60.120.10] (1-62)
  IPR014710 RmlC-like jelly roll fold [G3DSA:2.60.120.10] (63-231)
  IPR022379 11-S seed storage protein, conserved site [PS00305] (47-69)
  IPR050253 Seed Storage and Functional Proteins [PTHR31189] (6-222)

Secondary structure (DSSP, 8-state):
--------------------------HHHHHHHHHHHHHHHHHHHHHHHHHHHHHS--EEE---GGG-SEEETTTEEEEEE-TTTSTTHHHHT-EEEEEEE-TT-EEEEEEESS--EEEEEEEEEEEEEEE-TTS-EEEEEEEETTEEEEE-TT-EEEEEEEEEEEEEEEEESSTT--EEETGGGHHHHHHS-HHHHHHHHT--HHHHHHHHH-SS-SSEEPPP---TTTT-/--------------------------HHHHHHHHHHHHHHHHHHHHHHHHHHHHHS--EEE---GGG-SEEETTTEEEEEE-TTTSTTHHHHT-EEEEEEE-TT-EEEEEEESS--EEEEEEEEEEEEEEE-TTS-EEEEEEEETTEEEEE-TT-EEEEEEEEEEEEEEEEESSTT--EEETGGGHHHHHHS-HHHHHHHHT--HHHHHHHHH-SS-SSEEPPP---TTTT-

Radius of gyration: 33.27 Å; Cα contacts (8 Å, |Δi|>4): 963; chains: 2; bounding box: 137×73×77 Å

Sequence (464 aa):
MQNENDNRGIIVQAQHELQVISPRQSQEEEERQQESRRSTRRHHEDNGVEETFCTARLKLNINDPEDADVFNPRAGRLTAVNSLNLPILRHVQLSAERGVLYANALMSPHWNINAHSIMYITGGNGRIQIVGDNGQAVFDGQVRKGQVVTAPQNFAVVMKAGSQGLEWVSFKTNDNAQISQLAGRVSTIRALPDEVVANSFQISREDARRLKNNRDEVSVLSASRQSKYERDMQNENDNRGIIVQAQHELQVISPRQSQEEEERQQESRRSTRRHHEDNGVEETFCTARLKLNINDPEDADVFNPRAGRLTAVNSLNLPILRHVQLSAERGVLYANALMSPHWNINAHSIMYITGGNGRIQIVGDNGQAVFDGQVRKGQVVTAPQNFAVVMKAGSQGLEWVSFKTNDNAQISQLAGRVSTIRALPDEVVANSFQISREDARRLKNNRDEVSVLSASRQSKYERD

pLDDT: mean 75.94, std 23.15, range [22.59, 98.56]

Nearest PDB structures (foldseek):
  5wpw-assembly1_B  TM=8.127E-01  e=1.001E-24  Cocos nucifera
  5wpw-assembly1_A  TM=8.123E-01  e=5.946E-24  Cocos nucifera
  6b4s-assembly1_A  TM=8.307E-01  e=2.492E-22  Bertholletia excelsa
  8uai-assembly1_F  TM=8.237E-01  e=5.572E-22  Corylus avellana
  8uai-assembly1_C  TM=8.134E-01  e=8.824E-22  Corylus avellana